Protein AF-0000000078280518 (afdb_homodimer)

Secondary structure (DSSP, 8-state):
-EEEET-SSHHHHHHHHHHHHTT--EEEEES-GGGHHHHHHTT-EEEE--TT-GGGGGGS--SS--EEEE-----GGG----TTT---HHHHIIIIIIHHHHHHHHHHHTT---EEEEEEGGGGGGG--SSS-B-TTSPP---SSSTTHHHHHHHHHHHHHHHHHHHHH----EEEEESPEESSSS-SEEEETTEEEE-HHHHHHHHHHHTPPEEEES-TT-EE--EEHHHHHHHHHHHHH-TT--EEEE-S-SS-EEHHHHHHHHHHHT-SSGGGPPPEEEETTS---PPP--B--HHHHHHH----S--SHHHHHHHHHHHHHTTTTHHHH--/-EEEETTTSHHHHHHHHHHHHTT--EEEEES-GGGHHHHHHTT-EEEE--TT-GGGGGGS--SS--EEEE-----GGG----TTT---HHHHIIIIIIHHHHHHHHHHHTT---EEEEEEGGGGGGG--SSS-B-TTSPP---SSSTTHHHHHHHHHHHHHHHHHHHHH----EEEEESPEESSSS-SEEEETTEEEE-HHHHHHHHHHHTPPEEEES-TT-EE--EEHHHHHHHHHHHHH-TT--EEEE-S-SS-EEHHHHHHHHHHHT-SSGGGPPPEEEETTS---PPP--B--HHHHHHH----S--SHHHHHHHHHHHHHTTTTHHHH--

Foldseek 3Di:
DEEEEPLLFDLNVLLVVLCVVVVHQYEYEDQDCLCVVVQVVVVHHYAYDDLLDLVSLVVPDLPPYLEYEYEDADAQQADQAAVVVDDDLVVRLSCQANSLVSVLVSCLVSVHQEYEYEAEPQQQQVVFAPPDAAEPPRDGDHDCDFSCNSNRVNNVNNLVVQVVCCVVVVGAYEYEYFDAEDADADQQWGDGSNDIDGDLLNVLLVCLLQLEAAEDEADQFAWEFHAYSNLVSVLVVLLSPFPQRHYYFYDTLQDIDGNNNSNVLSQCQNHPDNVSRHHYHYHNVGHDPRHHHGHDRVVSCVGRNRHGPPSDPNSRVNVRVVCVVVCPCVSSRVD/DEEEEPLLFDLNVLLVVLCVVVVHQYEYEDQDCLCVVVQVVVVHHYAYDDLLDLVSLVVPDLPPYLEYEYEDADAQQADQAAVVVDDDLVVRLSCQANSLVSVLVSCLVSVHQEYEYEAEPQQQQVVFAPPDAAEPPRDGDHDCDFSCNSNRVNNVNNLVVQVVCCVVVVGAYEYEYFDAEDADGDQQWGDGSNDIDGDLLNVLLVCLLQLEAAEDEADQFAWEFHAYSNLVSVLVVLLSPFPLRHYYFYDTLQDIDGNNNSNVLSQCQNHPDNVSRHHYHYHNVGHDPRHHHGHDGVVSCVRRNRHGPPSDPNSRVNVRVVCVVVCPCVSSNVD

Solvent-accessible surface area (backbone atoms only — not comparable to full-atom values): 34360 Å² total; per-residue (Å²): 63,36,37,33,35,27,32,69,39,59,67,23,46,46,29,53,51,42,38,51,73,72,70,49,55,54,38,34,22,22,83,54,69,80,46,40,62,61,34,48,76,71,72,30,55,70,42,74,45,52,60,69,41,69,73,42,58,72,77,51,83,66,66,75,51,65,30,34,39,44,66,61,65,65,48,48,49,77,34,72,56,33,66,95,78,45,84,62,60,51,56,26,35,44,38,33,22,38,11,46,44,41,52,49,49,56,25,60,77,44,72,31,48,31,43,38,36,62,40,56,48,55,42,35,49,73,66,52,29,74,86,48,60,45,52,75,76,61,69,79,35,55,62,46,51,66,67,55,20,54,43,44,51,17,35,50,46,26,51,52,50,44,50,21,43,23,64,59,70,68,34,44,29,27,31,38,27,34,47,65,68,43,63,84,54,68,63,45,44,35,24,57,56,33,44,80,40,68,29,70,67,40,49,44,42,54,24,5,47,67,36,35,68,37,74,42,52,15,62,48,73,40,23,45,29,41,23,42,41,69,43,52,18,48,43,51,54,38,36,75,74,26,88,58,38,56,46,68,32,48,50,48,30,60,37,62,44,27,50,47,55,52,51,53,47,36,17,62,73,37,22,78,41,85,93,37,43,28,50,80,41,79,37,59,86,44,78,56,87,72,72,22,27,31,45,40,41,62,66,41,30,73,42,42,65,49,69,58,82,48,39,48,66,61,63,38,49,52,53,38,49,52,40,58,75,66,50,59,62,46,82,74,56,64,121,62,37,38,34,37,26,33,69,39,60,67,25,46,47,28,51,50,43,36,50,74,72,70,48,55,54,38,34,23,22,85,54,71,84,47,38,64,61,35,47,74,71,73,31,55,70,43,76,44,53,61,69,42,69,74,42,59,72,78,52,82,64,64,77,52,65,30,35,38,45,65,61,63,66,48,48,49,78,34,71,56,32,67,95,79,43,86,62,61,51,56,26,34,46,38,32,22,39,12,45,44,42,52,49,49,55,25,61,78,44,73,30,47,31,43,38,37,63,40,56,49,57,42,34,49,74,68,50,28,72,87,49,59,45,50,77,77,60,69,78,36,54,62,47,51,65,66,56,21,53,43,44,51,17,36,50,46,25,53,52,50,44,51,22,44,22,64,61,69,68,34,42,30,28,32,38,28,33,48,64,70,43,64,84,54,72,62,44,45,34,24,56,55,32,43,79,40,66,28,70,69,40,49,44,42,54,25,5,47,67,36,33,68,38,74,42,51,16,62,48,73,41,24,44,30,41,22,42,38,68,44,51,20,48,42,53,54,38,35,75,72,27,91,58,38,56,45,69,33,49,49,47,28,59,37,62,44,28,50,47,54,51,51,51,46,35,17,60,73,36,22,76,41,85,92,37,43,27,49,79,42,80,36,59,85,44,80,58,89,71,73,21,27,33,44,40,42,62,65,42,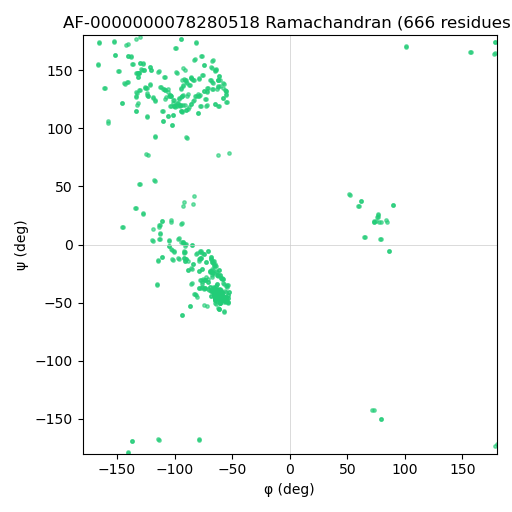31,71,41,41,65,48,69,59,82,46,38,49,65,61,61,38,50,52,53,38,49,52,39,57,75,67,49,59,62,44,83,74,61,62,120

Organism: NCBI:txid1796616

Radius of gyration: 28.35 Å; Cα contacts (8 Å, |Δi|>4): 1364; chains: 2; bounding box: 54×93×60 Å

Nearest PDB structures (foldseek):
  2hun-assembly1_B  TM=7.890E-01  e=4.658E-18  Pyrococcus horikoshii OT3
  1e6u-assembly1_A-2  TM=8.120E-01  e=2.185E-17  Escherichia coli
  1e7r-assembly1_A-2  TM=8.111E-01  e=5.157E-17  Escherichia coli
  1e7s-assembly1_A-2  TM=7.971E-01  e=5.461E-17  Escherichia coli
  6vlo-assembly1_B  TM=7.196E-01  e=6.402E-16  Acanthamoeba polyphaga mimivirus

Structure (mmCIF, N/CA/C/O backbone):
data_AF-0000000078280518-model_v1
#
loop_
_entity.id
_entity.type
_entity.pdbx_description
1 polymer 'Nucleoside-diphosphate sugar epimerase'
#
loop_
_atom_site.group_PDB
_atom_site.id
_atom_site.type_symbol
_atom_site.label_atom_id
_atom_site.label_alt_id
_atom_site.label_comp_id
_atom_site.label_asym_id
_atom_site.label_entity_id
_atom_site.label_seq_id
_atom_site.pdbx_PDB_ins_code
_atom_site.Cartn_x
_atom_site.Cartn_y
_atom_site.Cartn_z
_atom_site.occupancy
_atom_site.B_iso_or_equiv
_atom_site.auth_seq_id
_atom_site.auth_comp_id
_atom_site.auth_asym_id
_atom_site.auth_atom_id
_atom_site.pdbx_PDB_model_num
ATOM 1 N N . MET A 1 1 ? 23.797 -20.453 -2.674 1 97.31 1 MET A N 1
ATOM 2 C CA . MET A 1 1 ? 22.531 -21.047 -2.254 1 97.31 1 MET A CA 1
ATOM 3 C C . MET A 1 1 ? 21.375 -20.094 -2.469 1 97.31 1 MET A C 1
ATOM 5 O O . MET A 1 1 ? 21.547 -18.875 -2.383 1 97.31 1 MET A O 1
ATOM 9 N N . VAL A 1 2 ? 20.281 -20.625 -2.883 1 98.62 2 VAL A N 1
ATOM 10 C CA . VAL A 1 2 ? 19.047 -19.844 -3 1 98.62 2 VAL A CA 1
ATOM 11 C C . VAL A 1 2 ? 18.062 -20.25 -1.901 1 98.62 2 VAL A C 1
ATOM 13 O O . VAL A 1 2 ? 17.891 -21.438 -1.626 1 98.62 2 VAL A O 1
ATOM 16 N N . ILE A 1 3 ? 17.469 -19.25 -1.219 1 98.81 3 ILE A N 1
ATOM 17 C CA . ILE A 1 3 ? 16.453 -19.531 -0.216 1 98.81 3 ILE A CA 1
ATOM 18 C C . ILE A 1 3 ? 15.062 -19.391 -0.837 1 98.81 3 ILE A C 1
ATOM 20 O O . ILE A 1 3 ? 14.758 -18.359 -1.447 1 98.81 3 ILE A O 1
ATOM 24 N N . ILE A 1 4 ? 14.266 -20.375 -0.728 1 98.81 4 ILE A N 1
ATOM 25 C CA . ILE A 1 4 ? 12.898 -20.359 -1.234 1 98.81 4 ILE A CA 1
ATOM 26 C C . ILE A 1 4 ? 11.922 -20.328 -0.067 1 98.81 4 ILE A C 1
ATOM 28 O O . ILE A 1 4 ? 11.75 -21.344 0.633 1 98.81 4 ILE A O 1
ATOM 32 N N . ILE A 1 5 ? 11.352 -19.203 0.116 1 98.5 5 ILE A N 1
ATOM 33 C CA . ILE A 1 5 ? 10.359 -19.016 1.168 1 98.5 5 ILE A CA 1
ATOM 34 C C . ILE A 1 5 ? 8.969 -19.359 0.631 1 98.5 5 ILE A C 1
ATOM 36 O O . ILE A 1 5 ? 8.531 -18.797 -0.377 1 98.5 5 ILE A O 1
ATOM 40 N N . GLY A 1 6 ? 8.25 -20.203 1.353 1 96.81 6 GLY A N 1
ATOM 41 C CA . GLY A 1 6 ? 6.98 -20.688 0.851 1 96.81 6 GLY A CA 1
ATOM 42 C C . GLY A 1 6 ? 7.117 -21.953 0.027 1 96.81 6 GLY A C 1
ATOM 43 O O . GLY A 1 6 ? 6.387 -22.156 -0.943 1 96.81 6 GLY A O 1
ATOM 44 N N . ALA A 1 7 ? 8.039 -22.812 0.365 1 96.44 7 ALA A N 1
ATOM 45 C CA . ALA A 1 7 ? 8.297 -24.047 -0.372 1 96.44 7 ALA A CA 1
ATOM 46 C C . ALA A 1 7 ? 7.254 -25.109 -0.037 1 96.44 7 ALA A C 1
ATOM 48 O O . ALA A 1 7 ? 7.148 -26.125 -0.73 1 96.44 7 ALA A O 1
ATOM 49 N N . SER A 1 8 ? 6.477 -24.875 0.984 1 93.31 8 SER A N 1
ATOM 50 C CA . SER A 1 8 ? 5.422 -25.812 1.376 1 93.31 8 SER A CA 1
ATOM 51 C C . SER A 1 8 ? 4.102 -25.453 0.702 1 93.31 8 SER A C 1
ATOM 53 O O . SER A 1 8 ? 3.039 -25.531 1.327 1 93.31 8 SER A O 1
ATOM 55 N N . SER A 1 9 ? 4.203 -25 -0.508 1 90.88 9 SER A N 1
ATOM 56 C CA . SER A 1 9 ? 3.043 -24.625 -1.313 1 90.88 9 SER A CA 1
ATOM 57 C C . SER A 1 9 ? 3.145 -25.203 -2.723 1 90.88 9 SER A C 1
ATOM 59 O O . SER A 1 9 ? 4.164 -25.797 -3.086 1 90.88 9 SER A O 1
ATOM 61 N N . PHE A 1 10 ? 2.086 -24.953 -3.5 1 92.88 10 PHE A N 1
ATOM 62 C CA . PHE A 1 10 ? 1.93 -25.438 -4.863 1 92.88 10 PHE A CA 1
ATOM 63 C C . PHE A 1 10 ? 3.094 -24.984 -5.738 1 92.88 10 PHE A C 1
ATOM 65 O O . PHE A 1 10 ? 3.895 -25.797 -6.188 1 92.88 10 PHE A O 1
ATOM 72 N N . ILE A 1 11 ? 3.33 -23.688 -5.84 1 96.75 11 ILE A N 1
ATOM 73 C CA . ILE A 1 11 ? 4.387 -23.172 -6.699 1 96.75 11 ILE A CA 1
ATOM 74 C C . ILE A 1 11 ? 5.75 -23.469 -6.086 1 96.75 11 ILE A C 1
ATOM 76 O O . ILE A 1 11 ? 6.715 -23.734 -6.809 1 96.75 11 ILE A O 1
ATOM 80 N N . GLY A 1 12 ? 5.797 -23.562 -4.762 1 96.88 12 GLY A N 1
ATOM 81 C CA . GLY A 1 12 ? 7.039 -23.781 -4.035 1 96.88 12 GLY A CA 1
ATOM 82 C C . GLY A 1 12 ? 7.664 -25.125 -4.332 1 96.88 12 GLY A C 1
ATOM 83 O O . GLY A 1 12 ? 8.859 -25.219 -4.633 1 96.88 12 GLY A O 1
ATOM 84 N N . VAL A 1 13 ? 6.863 -26.172 -4.301 1 96.12 13 VAL A N 1
ATOM 85 C CA . VAL A 1 13 ? 7.387 -27.531 -4.473 1 96.12 13 VAL A CA 1
ATOM 86 C C . VAL A 1 13 ? 7.953 -27.688 -5.883 1 96.12 13 VAL A C 1
ATOM 88 O O . VAL A 1 13 ? 9.023 -28.266 -6.07 1 96.12 13 VAL A O 1
ATOM 91 N N . HIS A 1 14 ? 7.27 -27.125 -6.855 1 97.62 14 HIS A N 1
ATOM 92 C CA . HIS A 1 14 ? 7.742 -27.203 -8.234 1 97.62 14 HIS A CA 1
ATOM 93 C C . HIS A 1 14 ? 9.008 -26.375 -8.43 1 97.62 14 HIS A C 1
ATOM 95 O O . HIS A 1 14 ? 9.891 -26.766 -9.195 1 97.62 14 HIS A O 1
ATOM 101 N N . THR A 1 15 ? 9.062 -25.25 -7.762 1 98.62 15 THR A N 1
ATOM 102 C CA . THR A 1 15 ? 10.227 -24.375 -7.867 1 98.62 15 THR A CA 1
ATOM 103 C C . THR A 1 15 ? 11.461 -25.062 -7.281 1 98.62 15 THR A C 1
ATOM 105 O O . THR A 1 15 ? 12.531 -25.062 -7.898 1 98.62 15 THR A O 1
ATOM 108 N N . VAL A 1 16 ? 11.305 -25.703 -6.141 1 98.44 16 VAL A N 1
ATOM 109 C CA . VAL A 1 16 ? 12.414 -26.406 -5.504 1 98.44 16 VAL A CA 1
ATOM 110 C C . VAL A 1 16 ? 12.906 -27.531 -6.414 1 98.44 16 VAL A C 1
ATOM 112 O O . VAL A 1 16 ? 14.109 -27.688 -6.621 1 98.44 16 VAL A O 1
ATOM 115 N N . ASP A 1 17 ? 11.969 -28.266 -7 1 97.81 17 ASP A N 1
ATOM 116 C CA . ASP A 1 17 ? 12.32 -29.344 -7.91 1 97.81 17 ASP A CA 1
ATOM 117 C C . ASP A 1 17 ? 13.164 -28.828 -9.078 1 97.81 17 ASP A C 1
ATOM 119 O O . ASP A 1 17 ? 14.156 -29.453 -9.461 1 97.81 17 ASP A O 1
ATOM 123 N N . GLU A 1 18 ? 12.719 -27.75 -9.641 1 98.56 18 GLU A N 1
ATOM 124 C CA . GLU A 1 18 ? 13.445 -27.172 -10.773 1 98.56 18 GLU A CA 1
ATOM 125 C C . GLU A 1 18 ? 14.859 -26.766 -10.375 1 98.56 18 GLU A C 1
ATOM 127 O O . GLU A 1 18 ? 15.812 -27.016 -11.117 1 98.56 18 GLU A O 1
ATOM 132 N N . PHE A 1 19 ? 15.023 -26.156 -9.234 1 98.69 19 PHE A N 1
ATOM 133 C CA . PHE A 1 19 ? 16.328 -25.703 -8.789 1 98.69 19 PHE A CA 1
ATOM 134 C C . PHE A 1 19 ? 17.25 -26.891 -8.516 1 98.69 19 PHE A C 1
ATOM 136 O O . PHE A 1 19 ? 18.438 -26.859 -8.859 1 98.69 19 PHE A O 1
ATOM 143 N N . ILE A 1 20 ? 16.734 -27.953 -7.898 1 98.25 20 ILE A N 1
ATOM 144 C CA . ILE A 1 20 ? 17.516 -29.156 -7.66 1 98.25 20 ILE A CA 1
ATOM 145 C C . ILE A 1 20 ? 17.969 -29.766 -8.992 1 98.25 20 ILE A C 1
ATOM 147 O O . ILE A 1 20 ? 19.141 -30.109 -9.156 1 98.25 20 ILE A O 1
ATOM 151 N N . LYS A 1 21 ? 17 -29.844 -9.883 1 98.12 21 LYS A N 1
ATOM 152 C CA . LYS A 1 21 ? 17.281 -30.375 -11.211 1 98.12 21 LYS A CA 1
ATOM 153 C C . LYS A 1 21 ? 18.422 -29.625 -11.883 1 98.12 21 LYS A C 1
ATOM 155 O O . LYS A 1 21 ? 19.203 -30.203 -12.625 1 98.12 21 LYS A O 1
ATOM 160 N N . GLN A 1 22 ? 18.5 -28.344 -11.648 1 98.19 22 GLN A N 1
ATOM 161 C CA . GLN A 1 22 ? 19.5 -27.484 -12.266 1 98.19 22 GLN A CA 1
ATOM 162 C C . GLN A 1 22 ? 20.812 -27.516 -11.477 1 98.19 22 GLN A C 1
ATOM 164 O O . GLN A 1 22 ? 21.75 -26.781 -11.797 1 98.19 22 GLN A O 1
ATOM 169 N N . GLY A 1 23 ? 20.906 -28.25 -10.398 1 97.62 23 GLY A N 1
ATOM 170 C CA . GLY A 1 23 ? 22.125 -28.422 -9.625 1 97.62 23 GLY A CA 1
ATOM 171 C C . GLY A 1 23 ? 22.359 -27.312 -8.625 1 97.62 23 GLY A C 1
ATOM 172 O O . GLY A 1 23 ? 23.5 -27.078 -8.203 1 97.62 23 GLY A O 1
ATOM 173 N N . CYS A 1 24 ? 21.328 -26.578 -8.273 1 97.75 24 CYS A N 1
ATOM 174 C CA . CYS A 1 24 ? 21.469 -25.453 -7.348 1 97.75 24 CYS A CA 1
ATOM 175 C C . CYS A 1 24 ? 21.375 -25.938 -5.898 1 97.75 24 CYS A C 1
ATOM 177 O O . CYS A 1 24 ? 20.609 -26.844 -5.59 1 97.75 24 CYS A O 1
ATOM 179 N N . GLU A 1 25 ? 22.125 -25.344 -5.047 1 97.81 25 GLU A N 1
ATOM 180 C CA . GLU A 1 25 ? 21.922 -25.5 -3.611 1 97.81 25 GLU A CA 1
ATOM 181 C C . GLU A 1 25 ? 20.766 -24.625 -3.129 1 97.81 25 GLU A C 1
ATOM 183 O O . GLU A 1 25 ? 20.719 -23.422 -3.402 1 97.81 25 GLU A O 1
ATOM 188 N N . VAL A 1 26 ? 19.812 -25.266 -2.408 1 98.31 26 VAL A N 1
ATOM 189 C CA . VAL A 1 26 ? 18.641 -24.516 -1.972 1 98.31 26 VAL A CA 1
ATOM 190 C C . VAL A 1 26 ? 18.391 -24.766 -0.488 1 98.31 26 VAL A C 1
ATOM 192 O O . VAL A 1 26 ? 18.703 -25.844 0.024 1 98.31 26 VAL A O 1
ATOM 195 N N . LEU A 1 27 ? 17.938 -23.766 0.212 1 98.5 27 LEU A N 1
ATOM 196 C CA . LEU A 1 27 ? 17.297 -23.859 1.514 1 98.5 27 LEU A CA 1
ATOM 197 C C . LEU A 1 27 ? 15.82 -23.469 1.412 1 98.5 27 LEU A C 1
ATOM 199 O O . LEU A 1 27 ? 15.484 -22.484 0.735 1 98.5 27 LEU A O 1
ATOM 203 N N . VAL A 1 28 ? 14.984 -24.281 2.068 1 98.38 28 VAL A N 1
ATOM 204 C CA . VAL A 1 28 ? 13.555 -24.016 1.91 1 98.38 28 VAL A CA 1
ATOM 205 C C . VAL A 1 28 ? 12.93 -23.719 3.271 1 98.38 28 VAL A C 1
ATOM 207 O O . VAL A 1 28 ? 13.422 -24.188 4.301 1 98.38 28 VAL A O 1
ATOM 210 N N . THR A 1 29 ? 11.859 -22.875 3.199 1 97.25 29 THR A N 1
ATOM 211 C CA . THR A 1 29 ? 11.109 -22.578 4.422 1 97.25 29 THR A CA 1
ATOM 212 C C . THR A 1 29 ? 9.617 -22.844 4.215 1 97.25 29 THR A C 1
ATOM 214 O O . THR A 1 29 ? 9.141 -22.875 3.08 1 97.25 29 THR A O 1
ATOM 217 N N . GLY A 1 30 ? 8.93 -23.094 5.25 1 92.56 30 GLY A N 1
ATOM 218 C CA . GLY A 1 30 ? 7.484 -23.25 5.309 1 92.56 30 GLY A CA 1
ATOM 219 C C . GLY A 1 30 ? 6.934 -23.203 6.719 1 92.56 30 GLY A C 1
ATOM 220 O O . GLY A 1 30 ? 7.691 -23.062 7.684 1 92.56 30 GLY A O 1
ATOM 221 N N . ARG A 1 31 ? 5.625 -23.203 6.805 1 87.56 31 ARG A N 1
ATOM 222 C CA . ARG A 1 31 ? 4.98 -23.172 8.109 1 87.56 31 ARG A CA 1
ATOM 223 C C . ARG A 1 31 ? 4.484 -24.562 8.508 1 87.56 31 ARG A C 1
ATOM 225 O O . ARG A 1 31 ? 4.125 -24.797 9.656 1 87.56 31 ARG A O 1
ATOM 232 N N . ASN A 1 32 ? 4.504 -25.359 7.5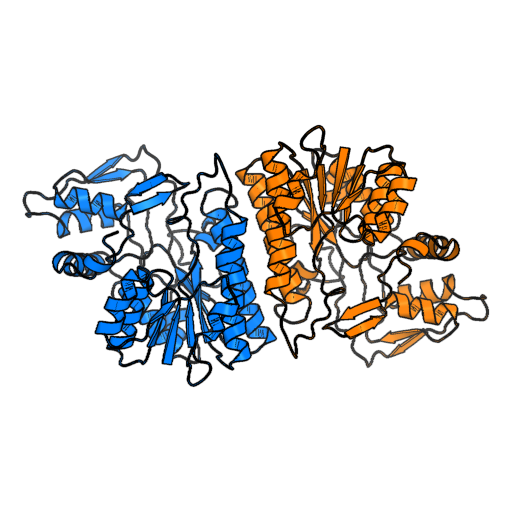12 1 83.06 32 ASN A N 1
ATOM 233 C CA . ASN A 1 32 ? 3.965 -26.703 7.684 1 83.06 32 ASN A CA 1
ATOM 234 C C . ASN A 1 32 ? 5.074 -27.75 7.727 1 83.06 32 ASN A C 1
ATOM 236 O O . ASN A 1 32 ? 5.758 -27.984 6.727 1 83.06 32 ASN A O 1
ATOM 240 N N . ASN A 1 33 ? 5.09 -28.547 8.719 1 89.88 33 ASN A N 1
ATOM 241 C CA . ASN A 1 33 ? 6.16 -29.531 8.898 1 89.88 33 ASN A CA 1
ATOM 242 C C . ASN A 1 33 ? 5.922 -30.781 8.055 1 89.88 33 ASN A C 1
ATOM 244 O O . ASN A 1 33 ? 6.82 -31.609 7.906 1 89.88 33 ASN A O 1
ATOM 248 N N . LYS A 1 34 ? 4.77 -30.812 7.48 1 88.31 34 LYS A N 1
ATOM 249 C CA . LYS A 1 34 ? 4.453 -31.969 6.641 1 88.31 34 LYS A CA 1
ATOM 250 C C . LYS A 1 34 ? 5.441 -32.094 5.484 1 88.31 34 LYS A C 1
ATOM 252 O O . LYS A 1 34 ? 5.707 -33.188 5.004 1 88.31 34 LYS A O 1
ATOM 257 N N . PHE A 1 35 ? 6.012 -30.984 5.102 1 93.31 35 PHE A N 1
ATOM 258 C CA . PHE A 1 35 ? 6.891 -30.969 3.938 1 93.31 35 PHE A CA 1
ATOM 259 C C . PHE A 1 35 ? 8.336 -31.219 4.352 1 93.31 35 PHE A C 1
ATOM 261 O O . PHE A 1 35 ? 9.203 -31.422 3.502 1 93.31 35 PHE A O 1
ATOM 268 N N . ARG A 1 36 ? 8.602 -31.281 5.609 1 94.62 36 ARG A N 1
ATOM 269 C CA . ARG A 1 36 ? 9.969 -31.391 6.102 1 94.62 36 ARG A CA 1
ATOM 270 C C . ARG A 1 36 ? 10.602 -32.688 5.66 1 94.62 36 ARG A C 1
ATOM 272 O O . ARG A 1 36 ? 11.695 -32.719 5.086 1 94.62 36 ARG A O 1
ATOM 279 N N . GLU A 1 37 ? 9.914 -33.781 5.895 1 94.25 37 GLU A N 1
ATOM 280 C CA . GLU A 1 37 ? 10.453 -35.094 5.539 1 94.25 37 GLU A CA 1
ATOM 281 C C . GLU A 1 37 ? 10.695 -35.188 4.039 1 94.25 37 GLU A C 1
ATOM 283 O O . GLU A 1 37 ? 11.703 -35.781 3.605 1 94.25 37 GLU A O 1
ATOM 288 N N . HIS A 1 38 ? 9.781 -34.625 3.299 1 94.69 38 HIS A N 1
ATOM 289 C CA . HIS A 1 38 ? 9.914 -34.625 1.847 1 94.69 38 HIS A CA 1
ATOM 290 C C . HIS A 1 38 ? 11.211 -33.969 1.404 1 94.69 38 HIS A C 1
ATOM 292 O O . HIS A 1 38 ? 11.977 -34.562 0.623 1 94.69 38 HIS A O 1
ATOM 298 N N . TYR A 1 39 ? 11.5 -32.844 1.949 1 96.62 39 TYR A N 1
ATOM 299 C CA . TYR A 1 39 ? 12.664 -32.094 1.522 1 96.62 39 TYR A CA 1
ATOM 300 C C . TYR A 1 39 ? 13.945 -32.688 2.076 1 96.62 39 TYR A C 1
ATOM 302 O O . TYR A 1 39 ? 14.969 -32.719 1.393 1 96.62 39 TYR A O 1
ATOM 310 N N . GLU A 1 40 ? 13.859 -33.25 3.254 1 95.69 40 GLU A N 1
ATOM 311 C CA . GLU A 1 40 ? 15.023 -33.906 3.838 1 95.69 40 GLU A CA 1
ATOM 312 C C . GLU A 1 40 ? 15.438 -35.125 3.023 1 95.69 40 GLU A C 1
ATOM 314 O O . GLU A 1 40 ? 16.625 -35.406 2.859 1 95.69 40 GLU A O 1
ATOM 319 N N . ARG A 1 41 ? 14.484 -35.812 2.549 1 95.38 41 ARG A N 1
ATOM 320 C CA . ARG A 1 41 ? 14.758 -36.969 1.704 1 95.38 41 ARG A CA 1
ATOM 321 C C . ARG A 1 41 ? 15.461 -36.562 0.415 1 95.38 41 ARG A C 1
ATOM 323 O O . ARG A 1 41 ? 16.234 -37.344 -0.149 1 95.38 41 ARG A O 1
ATOM 330 N N . LEU A 1 42 ? 15.227 -35.312 0.023 1 96.12 42 LEU A N 1
ATOM 331 C CA . LEU A 1 42 ? 15.844 -34.812 -1.193 1 96.12 42 LEU A CA 1
ATOM 332 C C . LEU A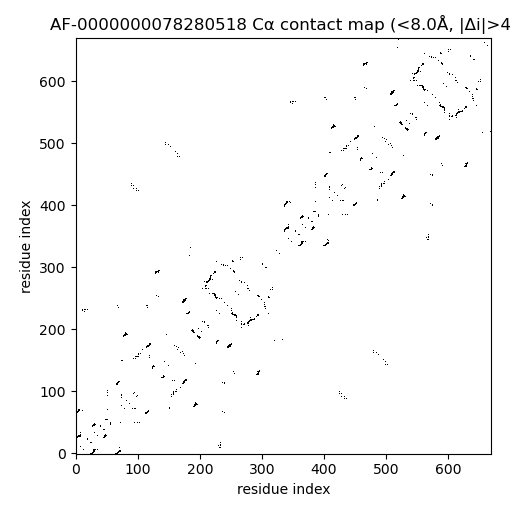 1 42 ? 17.188 -34.156 -0.887 1 96.12 42 LEU A C 1
ATOM 334 O O . LEU A 1 42 ? 17.828 -33.594 -1.779 1 96.12 42 LEU A O 1
ATOM 338 N N . GLY A 1 43 ? 17.562 -34.156 0.395 1 96.44 43 GLY A N 1
ATOM 339 C CA . GLY A 1 43 ? 18.812 -33.562 0.804 1 96.44 43 GLY A CA 1
ATOM 340 C C . GLY A 1 43 ? 18.734 -32.031 0.898 1 96.44 43 GLY A C 1
ATOM 341 O O . GLY A 1 43 ? 19.75 -31.344 0.801 1 96.44 43 GLY A O 1
ATOM 342 N N . VAL A 1 44 ? 17.547 -31.484 0.999 1 97.75 44 VAL A N 1
ATOM 343 C CA . VAL A 1 44 ? 17.328 -30.047 1.064 1 97.75 44 VAL A CA 1
ATOM 344 C C . VAL A 1 44 ? 17.016 -29.641 2.502 1 97.75 44 VAL A C 1
ATOM 346 O O . VAL A 1 44 ? 16.156 -30.219 3.152 1 97.75 44 VAL A O 1
ATOM 349 N N . LYS A 1 45 ? 17.734 -28.656 3.031 1 96.62 45 LYS A N 1
ATOM 350 C CA . LYS A 1 45 ? 17.484 -28.141 4.375 1 96.62 45 LYS A CA 1
ATOM 351 C C . LYS A 1 45 ? 16.141 -27.438 4.449 1 96.62 45 LYS A C 1
ATOM 353 O O . LYS A 1 45 ? 15.797 -26.641 3.574 1 96.62 45 LYS A O 1
ATOM 358 N N . TYR A 1 46 ? 15.391 -27.766 5.492 1 97.12 46 TYR A N 1
ATOM 359 C CA . TYR A 1 46 ? 14.07 -27.188 5.73 1 97.12 46 TYR A CA 1
ATOM 360 C C . TYR A 1 46 ? 14.039 -26.438 7.055 1 97.12 46 TYR A C 1
ATOM 362 O O . TYR A 1 46 ? 14.391 -26.984 8.102 1 97.12 46 TYR A O 1
ATOM 370 N N . GLU A 1 47 ? 13.602 -25.141 7.059 1 96.81 47 GLU A N 1
ATOM 371 C CA . GLU A 1 47 ? 13.461 -24.328 8.258 1 96.81 47 GLU A CA 1
ATOM 372 C C . GLU A 1 47 ? 12.055 -23.766 8.375 1 96.81 47 GLU A C 1
ATOM 374 O O . GLU A 1 47 ? 11.477 -23.297 7.391 1 96.81 47 GLU A O 1
ATOM 379 N N . ASN A 1 48 ? 11.523 -23.875 9.57 1 96.19 48 ASN A N 1
ATOM 380 C CA . ASN A 1 48 ? 10.25 -23.203 9.797 1 96.19 48 ASN A CA 1
ATOM 381 C C . ASN A 1 48 ? 10.414 -21.688 9.852 1 96.19 48 ASN A C 1
ATOM 383 O O . ASN A 1 48 ? 11.336 -21.188 10.508 1 96.19 48 ASN A O 1
ATOM 387 N N . LEU A 1 49 ? 9.516 -21.016 9.164 1 97 49 LEU A N 1
ATOM 388 C CA . LEU A 1 49 ? 9.586 -19.547 9.117 1 97 49 LEU A CA 1
ATOM 389 C C . LEU A 1 49 ? 8.195 -18.938 9.055 1 97 49 LEU A C 1
ATOM 391 O O . LEU A 1 49 ? 7.383 -19.312 8.211 1 97 49 LEU A O 1
ATOM 395 N N . ASP A 1 50 ? 7.91 -18.125 10.023 1 95.94 50 ASP A N 1
ATOM 396 C CA . ASP A 1 50 ? 6.75 -17.234 9.953 1 95.94 50 ASP A CA 1
ATOM 397 C C . ASP A 1 50 ? 7.141 -15.859 9.422 1 95.94 50 ASP A C 1
ATOM 399 O O . ASP A 1 50 ? 7.824 -15.094 10.109 1 95.94 50 ASP A O 1
ATOM 403 N N . LEU A 1 51 ? 6.586 -15.578 8.258 1 95.38 51 LEU A N 1
ATOM 404 C CA . LEU A 1 51 ? 6.957 -14.391 7.5 1 95.38 51 LEU A CA 1
ATOM 405 C C . LEU A 1 51 ? 6.73 -13.125 8.32 1 95.38 51 LEU A C 1
ATOM 407 O O . LEU A 1 51 ? 7.438 -12.125 8.141 1 95.38 51 LEU A O 1
ATOM 411 N N . VAL A 1 52 ? 5.766 -13.102 9.234 1 96.25 52 VAL A N 1
ATOM 412 C CA . VAL A 1 52 ? 5.359 -11.883 9.93 1 96.25 52 VAL A CA 1
ATOM 413 C C . VAL A 1 52 ? 6.145 -11.742 11.227 1 96.25 52 VAL A C 1
ATOM 415 O O . VAL A 1 52 ? 6.035 -10.727 11.922 1 96.25 52 VAL A O 1
ATOM 418 N N . ASN A 1 53 ? 6.938 -12.75 11.602 1 96.62 53 ASN A N 1
ATOM 419 C CA . ASN A 1 53 ? 7.781 -12.711 12.789 1 96.62 53 ASN A CA 1
ATOM 420 C C . ASN A 1 53 ? 9.242 -12.438 12.438 1 96.62 53 ASN A C 1
ATOM 422 O O . ASN A 1 53 ? 10 -13.367 12.148 1 96.62 53 ASN A O 1
ATOM 426 N N . PRO A 1 54 ? 9.648 -11.234 12.648 1 96.69 54 PRO A N 1
ATOM 427 C CA . PRO A 1 54 ? 11.016 -10.891 12.242 1 96.69 54 PRO A CA 1
ATOM 428 C C . PRO A 1 54 ? 12.07 -11.766 12.922 1 96.69 54 PRO A C 1
ATOM 430 O O . PRO A 1 54 ? 13.117 -12.047 12.328 1 96.69 54 PRO A O 1
ATOM 433 N N . GLU A 1 55 ? 11.836 -12.25 14.086 1 97.31 55 GLU A N 1
ATOM 434 C CA . GLU A 1 55 ? 12.812 -13.031 14.836 1 97.31 55 GLU A CA 1
ATOM 435 C C . GLU A 1 55 ? 13.055 -14.383 14.18 1 97.31 55 GLU A C 1
ATOM 437 O O . GLU A 1 55 ? 14.117 -14.992 14.367 1 97.31 55 GLU A O 1
ATOM 442 N N . ASP A 1 56 ? 12.148 -14.867 13.406 1 97.44 56 ASP A N 1
ATOM 443 C CA . ASP A 1 56 ? 12.297 -16.156 12.742 1 97.44 56 ASP A CA 1
ATOM 444 C C . ASP A 1 56 ? 13.422 -16.125 11.711 1 97.44 56 ASP A C 1
ATOM 446 O O . ASP A 1 56 ? 14 -17.172 11.383 1 97.44 56 ASP A O 1
ATOM 450 N N . PHE A 1 57 ? 13.734 -14.992 11.227 1 98.12 57 PHE A N 1
ATOM 451 C CA . PHE A 1 57 ? 14.734 -14.867 10.172 1 98.12 57 PHE A CA 1
ATOM 452 C C . PHE A 1 57 ? 16.141 -15.109 10.719 1 98.12 57 PHE A C 1
ATOM 454 O O . PHE A 1 57 ? 17.078 -15.305 9.953 1 98.12 57 PHE A O 1
ATOM 461 N N . GLU A 1 58 ? 16.266 -15.07 12.031 1 97.25 58 GLU A N 1
ATOM 462 C CA . GLU A 1 58 ? 17.562 -15.367 12.648 1 97.25 58 GLU A CA 1
ATOM 463 C C . GLU A 1 58 ? 17.969 -16.812 12.391 1 97.25 58 GLU A C 1
ATOM 465 O O . GLU A 1 58 ? 19.156 -17.156 12.508 1 97.25 58 GLU A O 1
ATOM 470 N N . LYS A 1 59 ? 17.016 -17.641 12 1 96.56 59 LYS A N 1
ATOM 471 C CA . LYS A 1 59 ? 17.266 -19.062 11.734 1 96.56 59 LYS A CA 1
ATOM 472 C C . LYS A 1 59 ? 17.906 -19.25 10.359 1 96.56 59 LYS A C 1
ATOM 474 O O . LYS A 1 59 ? 18.422 -20.328 10.055 1 96.56 59 LYS A O 1
ATOM 479 N N . LEU A 1 60 ? 17.906 -18.266 9.508 1 98.12 60 LEU A N 1
ATOM 480 C CA . LEU A 1 60 ? 18.344 -18.375 8.125 1 98.12 60 LEU A CA 1
ATOM 481 C C . LEU A 1 60 ? 19.828 -18.047 7.996 1 98.12 60 LEU A C 1
ATOM 483 O O . LEU A 1 60 ? 20.375 -17.281 8.797 1 98.12 60 LEU A O 1
ATOM 487 N N . PRO A 1 61 ? 20.484 -18.641 7.023 1 97.69 61 PRO A N 1
ATOM 488 C CA . PRO A 1 61 ? 21.906 -18.328 6.828 1 97.69 61 PRO A CA 1
ATOM 489 C C . PRO A 1 61 ? 22.141 -16.875 6.418 1 97.69 61 PRO A C 1
ATOM 491 O O . PRO A 1 61 ? 21.328 -16.297 5.699 1 97.69 61 PRO A O 1
ATOM 494 N N . THR A 1 62 ? 23.25 -16.344 6.789 1 97 62 THR A N 1
ATOM 495 C CA . THR A 1 62 ? 23.562 -14.938 6.527 1 97 62 THR A CA 1
ATOM 496 C C . THR A 1 62 ? 24.688 -14.828 5.5 1 97 62 THR A C 1
ATOM 498 O O . THR A 1 62 ? 24.984 -13.734 5.012 1 97 62 THR A O 1
ATOM 501 N N . GLU A 1 63 ? 25.328 -15.93 5.184 1 96.75 63 GLU A N 1
ATOM 502 C CA . GLU A 1 63 ? 26.438 -15.945 4.238 1 96.75 63 GLU A CA 1
ATOM 503 C C . GLU A 1 63 ? 26.141 -16.875 3.061 1 96.75 63 GLU A C 1
ATOM 505 O O . GLU A 1 63 ? 25.359 -17.812 3.184 1 96.75 63 GLU A O 1
ATOM 510 N N . ASN A 1 64 ? 26.75 -16.547 1.938 1 96.81 64 ASN A N 1
ATOM 511 C CA . ASN A 1 64 ? 26.703 -17.375 0.737 1 96.81 64 ASN A CA 1
ATOM 512 C C . ASN A 1 64 ? 25.281 -17.578 0.248 1 96.81 64 ASN A C 1
ATOM 514 O O . ASN A 1 64 ? 24.875 -18.703 -0.095 1 96.81 64 ASN A O 1
ATOM 518 N N . VAL A 1 65 ? 24.422 -16.625 0.406 1 98.19 65 VAL A N 1
ATOM 519 C CA . VAL A 1 65 ? 23.078 -16.625 -0.138 1 98.19 65 VAL A CA 1
ATOM 520 C C . VAL A 1 65 ? 23.016 -15.781 -1.404 1 98.19 65 VAL A C 1
ATOM 522 O O . VAL A 1 65 ? 23.281 -14.57 -1.358 1 98.19 65 VAL A O 1
ATOM 525 N N . GLU A 1 66 ? 22.672 -16.422 -2.502 1 97.38 66 GLU A N 1
ATOM 526 C CA . GLU A 1 66 ? 22.641 -15.766 -3.807 1 97.38 66 GLU A CA 1
ATOM 527 C C . GLU A 1 66 ? 21.406 -14.883 -3.955 1 97.38 66 GLU A C 1
ATOM 529 O O . GLU A 1 66 ? 21.453 -13.836 -4.613 1 97.38 66 GLU A O 1
ATOM 534 N N . GLY A 1 67 ? 20.328 -15.312 -3.424 1 98.31 67 GLY A N 1
ATOM 535 C CA . GLY A 1 67 ? 19.062 -14.625 -3.537 1 98.31 67 GLY A CA 1
ATOM 536 C C . GLY A 1 67 ? 17.922 -15.359 -2.861 1 98.31 67 GLY A C 1
ATOM 537 O O . GLY A 1 67 ? 18.109 -16.453 -2.334 1 98.31 67 GLY A O 1
ATOM 538 N N . ILE A 1 68 ? 16.812 -14.711 -2.848 1 98.81 68 ILE A N 1
ATOM 539 C CA . ILE A 1 68 ? 15.625 -15.266 -2.197 1 98.81 68 ILE A CA 1
ATOM 540 C C . ILE A 1 68 ? 14.453 -15.281 -3.184 1 98.81 68 ILE A C 1
ATOM 542 O O . ILE A 1 68 ? 14.266 -14.336 -3.943 1 98.81 68 ILE A O 1
ATOM 546 N N . ILE A 1 69 ? 13.758 -16.328 -3.23 1 98.88 69 ILE A N 1
ATOM 547 C CA . ILE A 1 69 ? 12.453 -16.422 -3.873 1 98.88 69 ILE A CA 1
ATOM 548 C C . ILE A 1 69 ? 11.352 -16.422 -2.811 1 98.88 69 ILE A C 1
ATOM 550 O O . ILE A 1 69 ? 11.344 -17.297 -1.933 1 98.88 69 ILE A O 1
ATOM 554 N N . LEU A 1 70 ? 10.5 -15.453 -2.855 1 98.88 70 LEU A N 1
ATOM 555 C CA . LEU A 1 70 ? 9.422 -15.336 -1.878 1 98.88 70 LEU A CA 1
ATOM 556 C C . LEU A 1 70 ? 8.078 -15.727 -2.492 1 98.88 70 LEU A C 1
ATOM 558 O O . LEU A 1 70 ? 7.504 -14.961 -3.268 1 98.88 70 LEU A O 1
ATOM 562 N N . LEU A 1 71 ? 7.57 -16.828 -2.062 1 98.19 71 LEU A N 1
ATOM 563 C CA . LEU A 1 71 ? 6.305 -17.344 -2.578 1 98.19 71 LEU A CA 1
ATOM 564 C C . LEU A 1 71 ? 5.234 -17.344 -1.492 1 98.19 71 LEU A C 1
ATOM 566 O O . LEU A 1 71 ? 4.047 -17.516 -1.784 1 98.19 71 LEU A O 1
ATOM 570 N N . SER A 1 72 ? 5.684 -17.172 -0.267 1 96.5 72 SER A N 1
ATOM 571 C CA . SER A 1 72 ? 4.738 -17.109 0.845 1 96.5 72 SER A CA 1
ATOM 572 C C . SER A 1 72 ? 3.889 -15.844 0.787 1 96.5 72 SER A C 1
ATOM 574 O O . SER A 1 72 ? 4.391 -14.773 0.453 1 96.5 72 SER A O 1
ATOM 576 N N . GLY A 1 73 ? 2.682 -15.953 1.113 1 95.62 73 GLY A N 1
ATOM 577 C CA . GLY A 1 73 ? 1.732 -14.852 1.158 1 95.62 73 GLY A CA 1
ATOM 578 C C . GLY A 1 73 ? 0.329 -15.289 1.531 1 95.62 73 GLY A C 1
ATOM 579 O O . GLY A 1 73 ? 0.038 -16.484 1.574 1 95.62 73 GLY A O 1
ATOM 580 N N . LEU A 1 74 ? -0.484 -14.375 1.896 1 96.75 74 LEU A N 1
ATOM 581 C CA . LEU A 1 74 ? -1.908 -14.609 2.105 1 96.75 74 LEU A CA 1
ATOM 582 C C . LEU A 1 74 ? -2.697 -14.344 0.827 1 96.75 74 LEU A C 1
ATOM 584 O O . LEU A 1 74 ? -2.604 -13.266 0.248 1 96.75 74 LEU A O 1
ATOM 588 N N . LEU A 1 75 ? -3.383 -15.367 0.343 1 95.56 75 LEU A N 1
ATOM 589 C CA . LEU A 1 75 ? -4.195 -15.297 -0.867 1 95.56 75 LEU A CA 1
ATOM 590 C C . LEU A 1 75 ? -5.672 -15.484 -0.539 1 95.56 75 LEU A C 1
ATOM 592 O O . LEU A 1 75 ? -6.02 -16.219 0.385 1 95.56 75 LEU A O 1
ATOM 596 N N . PRO A 1 76 ? -6.523 -14.82 -1.362 1 94.31 76 PRO A N 1
ATOM 597 C CA . PRO A 1 76 ? -7.953 -15.047 -1.16 1 94.31 76 PRO A CA 1
ATOM 598 C C . PRO A 1 76 ? -8.344 -16.531 -1.272 1 94.31 76 PRO A C 1
ATOM 600 O O . PRO A 1 76 ? -9.227 -16.984 -0.556 1 94.31 76 PRO A O 1
ATOM 603 N N . ALA A 1 77 ? -7.684 -17.234 -2.1 1 90.5 77 A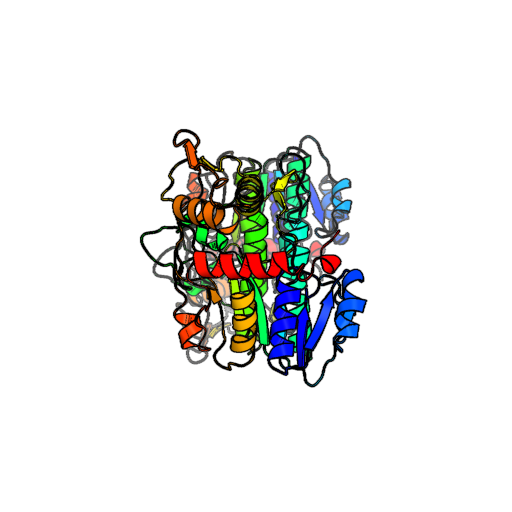LA A N 1
ATOM 604 C CA . ALA A 1 77 ? -7.977 -18.641 -2.348 1 90.5 77 ALA A CA 1
ATOM 605 C C . ALA A 1 77 ? -7.805 -19.469 -1.078 1 90.5 77 ALA A C 1
ATOM 607 O O . ALA A 1 77 ? -8.352 -20.578 -0.967 1 90.5 77 ALA A O 1
ATOM 608 N N . ASN A 1 78 ? -7.035 -18.953 -0.15 1 90 78 ASN A N 1
ATOM 609 C CA . ASN A 1 78 ? -6.762 -19.672 1.091 1 90 78 ASN A CA 1
ATOM 610 C C . ASN A 1 78 ? -7.379 -18.969 2.295 1 90 78 ASN A C 1
ATOM 612 O O . ASN A 1 78 ? -7.105 -19.328 3.439 1 90 78 ASN A O 1
ATOM 616 N N . ALA A 1 79 ? -8.117 -17.906 2.014 1 91.44 79 ALA A N 1
ATOM 617 C CA . ALA A 1 79 ? -8.742 -17.141 3.088 1 91.44 79 ALA A CA 1
ATOM 618 C C . ALA A 1 79 ? -10.164 -17.625 3.352 1 91.44 79 ALA A C 1
ATOM 620 O O . ALA A 1 79 ? -11 -17.641 2.443 1 91.44 79 ALA A O 1
ATOM 621 N N . GLN A 1 80 ? -10.531 -17.938 4.504 1 92.12 80 GLN A N 1
ATOM 622 C CA . GLN A 1 80 ? -11.828 -18.484 4.863 1 92.12 80 GLN A CA 1
ATOM 623 C C . GLN A 1 80 ? -12.797 -17.391 5.297 1 92.12 80 GLN A C 1
ATOM 625 O O . GLN A 1 80 ? -13.883 -17.672 5.805 1 92.12 80 GLN A O 1
ATOM 630 N N . VAL A 1 81 ? -12.539 -16.219 5 1 94.12 81 VAL A N 1
ATOM 631 C CA . VAL A 1 81 ? -13.328 -15.094 5.469 1 94.12 81 VAL A CA 1
ATOM 632 C C . VAL A 1 81 ? -14.414 -14.758 4.449 1 94.12 81 VAL A C 1
ATOM 634 O O . VAL A 1 81 ? -14.133 -14.641 3.252 1 94.12 81 VAL A O 1
ATOM 637 N N . ASN A 1 82 ? -15.641 -14.664 4.918 1 95.38 82 ASN A N 1
ATOM 638 C CA . ASN A 1 82 ? -16.766 -14.148 4.152 1 95.38 82 ASN A CA 1
ATOM 639 C C . ASN A 1 82 ? -16.969 -12.656 4.391 1 95.38 82 ASN A C 1
ATOM 641 O O . ASN A 1 82 ? -17.406 -12.242 5.465 1 95.38 82 ASN A O 1
ATOM 645 N N . LEU A 1 83 ? -16.781 -11.828 3.377 1 94.88 83 LEU A N 1
ATOM 646 C CA . LEU A 1 83 ? -16.734 -10.375 3.508 1 94.88 83 LEU A CA 1
ATOM 647 C C . LEU A 1 83 ? -18.109 -9.828 3.873 1 94.88 83 LEU A C 1
ATOM 649 O O . LEU A 1 83 ? -18.219 -8.688 4.34 1 94.88 83 LEU A O 1
ATOM 653 N N . ASP A 1 84 ? -19.188 -10.555 3.562 1 92.56 84 ASP A N 1
ATOM 654 C CA . ASP A 1 84 ? -20.531 -10.141 3.982 1 92.56 84 ASP A CA 1
ATOM 655 C C . ASP A 1 84 ? -20.656 -10.172 5.504 1 92.56 84 ASP A C 1
ATOM 657 O O . ASP A 1 84 ? -21.562 -9.562 6.066 1 92.56 84 ASP A O 1
ATOM 661 N N . GLU A 1 85 ? -19.703 -10.93 6.105 1 93.25 85 GLU A N 1
ATOM 662 C CA . GLU A 1 85 ? -19.812 -11.148 7.543 1 93.25 85 GLU A CA 1
ATOM 663 C C . GLU A 1 85 ? -18.641 -10.516 8.289 1 93.25 85 GLU A C 1
ATOM 665 O O . GLU A 1 85 ? -18.797 -10.039 9.414 1 93.25 85 GLU A O 1
ATOM 670 N N . ASP A 1 86 ? -17.531 -10.539 7.66 1 93.75 86 ASP A N 1
ATOM 671 C CA . ASP A 1 86 ? -16.328 -10.094 8.352 1 93.75 86 ASP A CA 1
ATOM 672 C C . ASP A 1 86 ? -15.297 -9.555 7.367 1 93.75 86 ASP A C 1
ATOM 674 O O . ASP A 1 86 ? -15.562 -9.484 6.164 1 93.75 86 ASP A O 1
ATOM 678 N N . GLU A 1 87 ? -14.18 -9.023 7.938 1 95.69 87 GLU A N 1
ATOM 679 C CA . GLU A 1 87 ? -13.07 -8.508 7.141 1 95.69 87 GLU A CA 1
ATOM 680 C C . GLU A 1 87 ? -11.742 -9.094 7.605 1 95.69 87 GLU A C 1
ATOM 682 O O . GLU A 1 87 ? -11.578 -9.43 8.781 1 95.69 87 GLU A O 1
ATOM 687 N N . ASN A 1 88 ? -10.805 -9.203 6.676 1 97.06 88 ASN A N 1
ATOM 688 C CA . ASN A 1 88 ? -9.445 -9.617 6.996 1 97.06 88 ASN A CA 1
ATOM 689 C C . ASN A 1 88 ? -8.414 -8.734 6.312 1 97.06 88 ASN A C 1
ATOM 691 O O . ASN A 1 88 ? -7.34 -9.203 5.926 1 97.06 88 ASN A O 1
ATOM 695 N N . ALA A 1 89 ? -8.734 -7.496 6.113 1 98.38 89 ALA A N 1
ATOM 696 C CA . ALA A 1 89 ? -7.891 -6.535 5.41 1 98.38 89 ALA A CA 1
ATOM 697 C C . ALA A 1 89 ? -6.523 -6.414 6.078 1 98.38 89 ALA A C 1
ATOM 699 O O . ALA A 1 89 ? -5.488 -6.457 5.406 1 98.38 89 ALA A O 1
ATOM 700 N N . ALA A 1 90 ? -6.512 -6.285 7.391 1 98.5 90 ALA A N 1
ATOM 701 C CA . ALA A 1 90 ? -5.262 -6.121 8.125 1 98.5 90 ALA A CA 1
ATOM 702 C C . ALA A 1 90 ? -4.34 -7.316 7.914 1 98.5 90 ALA A C 1
ATOM 704 O O . ALA A 1 90 ? -3.119 -7.156 7.805 1 98.5 90 ALA A O 1
ATOM 705 N N . ASP A 1 91 ? -4.906 -8.516 7.855 1 98.19 91 ASP A N 1
ATOM 706 C CA . ASP A 1 91 ? -4.125 -9.734 7.695 1 98.19 91 ASP A CA 1
ATOM 707 C C . ASP A 1 91 ? -3.361 -9.727 6.371 1 98.19 91 ASP A C 1
ATOM 709 O O . ASP A 1 91 ? -2.219 -10.188 6.305 1 98.19 91 ASP A O 1
ATOM 713 N N . TYR A 1 92 ? -3.977 -9.234 5.348 1 98.62 92 TYR A N 1
ATOM 714 C CA . TYR A 1 92 ? -3.316 -9.172 4.047 1 98.62 92 TYR A CA 1
ATOM 715 C C . TYR A 1 92 ? -2.07 -8.289 4.117 1 98.62 92 TYR A C 1
ATOM 717 O O . TYR A 1 92 ? -1.008 -8.672 3.621 1 98.62 92 TYR A O 1
ATOM 725 N N . PHE A 1 93 ? -2.189 -7.148 4.711 1 98.81 93 PHE A N 1
ATOM 726 C CA . PHE A 1 93 ? -1.047 -6.242 4.789 1 98.81 93 PHE A CA 1
ATOM 727 C C . PHE A 1 93 ? 0.014 -6.793 5.734 1 98.81 93 PHE A C 1
ATOM 729 O O . PHE A 1 93 ? 1.212 -6.621 5.5 1 98.81 93 PHE A O 1
ATOM 736 N N . LYS A 1 94 ? -0.39 -7.391 6.836 1 98.56 94 LYS A N 1
ATOM 737 C CA . LYS A 1 94 ? 0.55 -7.988 7.781 1 98.56 94 LYS A CA 1
ATOM 738 C C . LYS A 1 94 ? 1.425 -9.039 7.098 1 98.56 94 LYS A C 1
ATOM 740 O O . LYS A 1 94 ? 2.648 -9.031 7.25 1 98.56 94 LYS A O 1
ATOM 745 N N . VAL A 1 95 ? 0.822 -9.852 6.324 1 98.5 95 VAL A N 1
ATOM 746 C CA . VAL A 1 95 ? 1.54 -10.977 5.73 1 98.5 95 VAL A CA 1
ATOM 747 C C . VAL A 1 95 ? 2.215 -10.531 4.434 1 98.5 95 VAL A C 1
ATOM 749 O O . VAL A 1 95 ? 3.432 -10.672 4.281 1 98.5 95 VAL A O 1
ATOM 752 N N . ASN A 1 96 ? 1.503 -9.945 3.529 1 98.81 96 ASN A N 1
ATOM 753 C CA . ASN A 1 96 ? 1.995 -9.711 2.176 1 98.81 96 ASN A CA 1
ATOM 754 C C . ASN A 1 96 ? 2.928 -8.5 2.123 1 98.81 96 ASN A C 1
ATOM 756 O O . ASN A 1 96 ? 3.896 -8.492 1.362 1 98.81 96 ASN A O 1
ATOM 760 N N . THR A 1 97 ? 2.615 -7.461 2.898 1 98.88 97 THR A N 1
ATOM 761 C CA . THR A 1 97 ? 3.422 -6.246 2.842 1 98.88 97 THR A CA 1
ATOM 762 C C . THR A 1 97 ? 4.512 -6.27 3.91 1 98.88 97 THR A C 1
ATOM 764 O O . THR A 1 97 ? 5.699 -6.281 3.59 1 98.88 97 THR A O 1
ATOM 767 N N . ILE A 1 98 ? 4.105 -6.348 5.156 1 98.88 98 ILE A N 1
ATOM 768 C CA . ILE A 1 98 ? 5.078 -6.316 6.246 1 98.88 98 ILE A CA 1
ATOM 769 C C . ILE A 1 98 ? 5.949 -7.57 6.191 1 98.88 98 ILE A C 1
ATOM 771 O O . ILE A 1 98 ? 7.152 -7.508 6.449 1 98.88 98 ILE A O 1
ATOM 775 N N . GLY A 1 99 ? 5.324 -8.703 5.875 1 98.81 99 GLY A N 1
ATOM 776 C CA . GLY A 1 99 ? 6.117 -9.906 5.668 1 98.81 99 GLY A CA 1
ATOM 777 C C . GLY A 1 99 ? 7.203 -9.734 4.625 1 98.81 99 GLY A C 1
ATOM 778 O O . GLY A 1 99 ? 8.344 -10.156 4.828 1 98.81 99 GLY A O 1
ATOM 779 N N . THR A 1 100 ? 6.855 -9.133 3.49 1 98.88 100 THR A N 1
ATOM 780 C CA . THR A 1 100 ? 7.832 -8.859 2.443 1 98.88 100 THR A CA 1
ATOM 781 C C . THR A 1 100 ? 8.93 -7.93 2.959 1 98.88 100 THR A C 1
ATOM 783 O O . THR A 1 100 ? 10.109 -8.133 2.668 1 98.88 100 THR A O 1
ATOM 786 N N . ILE A 1 101 ? 8.555 -6.93 3.723 1 98.88 101 ILE A N 1
ATOM 787 C CA . ILE A 1 101 ? 9.531 -6.004 4.293 1 98.88 101 ILE A CA 1
ATOM 788 C C . ILE A 1 101 ? 10.508 -6.766 5.188 1 98.88 101 ILE A C 1
ATOM 790 O O . ILE A 1 101 ? 11.711 -6.496 5.172 1 98.88 101 ILE A O 1
ATOM 794 N N . ASN A 1 102 ? 9.969 -7.68 5.977 1 98.81 102 ASN A N 1
ATOM 795 C CA . ASN A 1 102 ? 10.836 -8.477 6.836 1 98.81 102 ASN A CA 1
ATOM 796 C C . ASN A 1 102 ? 11.875 -9.25 6.027 1 98.81 102 ASN A C 1
ATOM 798 O O . ASN A 1 102 ? 13.039 -9.344 6.426 1 98.81 102 ASN A O 1
ATOM 802 N N . VAL A 1 103 ? 11.477 -9.805 4.898 1 98.88 103 VAL A N 1
ATOM 803 C CA . VAL A 1 103 ? 12.414 -10.508 4.02 1 98.88 103 VAL A CA 1
ATOM 804 C C . VAL A 1 103 ? 13.438 -9.516 3.469 1 98.88 103 VAL A C 1
ATOM 806 O O . VAL A 1 103 ? 14.633 -9.812 3.439 1 98.88 103 VAL A O 1
ATOM 809 N N . LEU A 1 104 ? 12.969 -8.391 3.029 1 98.81 104 LEU A N 1
ATOM 810 C CA . LEU A 1 104 ? 13.844 -7.367 2.473 1 98.81 104 LEU A CA 1
ATOM 811 C C . LEU A 1 104 ? 14.883 -6.93 3.494 1 98.81 104 LEU A C 1
ATOM 813 O O . LEU A 1 104 ? 16.047 -6.734 3.15 1 98.81 104 LEU A O 1
ATOM 817 N N . GLU A 1 105 ? 14.461 -6.73 4.719 1 98.5 105 GLU A N 1
ATOM 818 C CA . GLU A 1 105 ? 15.391 -6.336 5.77 1 98.5 105 GLU A CA 1
ATOM 819 C C . GLU A 1 105 ? 16.422 -7.426 6.035 1 98.5 105 GLU A C 1
ATOM 821 O O . GLU A 1 105 ? 17.609 -7.137 6.254 1 98.5 105 GLU A O 1
ATOM 826 N N . TYR A 1 106 ? 15.969 -8.703 6.082 1 98.5 106 TYR A N 1
ATOM 827 C CA . TYR A 1 106 ? 16.906 -9.812 6.176 1 98.5 106 TYR A CA 1
ATOM 828 C C . TYR A 1 106 ? 17.938 -9.742 5.066 1 98.5 106 TYR A C 1
ATOM 830 O O . TYR A 1 106 ? 19.141 -9.891 5.316 1 98.5 106 TYR A O 1
ATOM 838 N N . CYS A 1 107 ? 17.484 -9.492 3.852 1 98.56 107 CYS A N 1
ATOM 839 C CA . CYS A 1 107 ? 18.375 -9.367 2.713 1 98.56 107 CYS A CA 1
ATOM 840 C C . CYS A 1 107 ? 19.344 -8.203 2.9 1 98.56 107 CYS A C 1
ATOM 842 O O . CYS A 1 107 ? 20.562 -8.391 2.838 1 98.56 107 CYS A O 1
ATOM 844 N N . ARG A 1 108 ? 18.781 -7.016 3.141 1 97.88 108 ARG A N 1
ATOM 845 C CA . ARG A 1 108 ? 19.578 -5.797 3.252 1 97.88 108 ARG A CA 1
ATOM 846 C C . ARG A 1 108 ? 20.672 -5.949 4.305 1 97.88 108 ARG A C 1
ATOM 848 O O . ARG A 1 108 ? 21.828 -5.625 4.051 1 97.88 108 ARG A O 1
ATOM 855 N N . ARG A 1 109 ? 20.328 -6.484 5.438 1 97.38 109 ARG A N 1
ATOM 856 C CA . ARG A 1 109 ? 21.25 -6.586 6.57 1 97.38 109 ARG A CA 1
ATOM 857 C C . ARG A 1 109 ? 22.359 -7.594 6.293 1 97.38 109 ARG A C 1
ATOM 859 O O . ARG A 1 109 ? 23.438 -7.531 6.898 1 97.38 109 ARG A O 1
ATOM 866 N N . ASN A 1 110 ? 22.109 -8.516 5.395 1 97.88 110 ASN A N 1
ATOM 867 C CA . ASN A 1 110 ? 23.078 -9.586 5.168 1 97.88 110 ASN A CA 1
ATOM 868 C C . ASN A 1 110 ? 23.719 -9.477 3.785 1 97.88 110 ASN A C 1
ATOM 870 O O . ASN A 1 110 ? 24.312 -10.438 3.299 1 97.88 110 ASN A O 1
ATOM 874 N N . GLY A 1 111 ? 23.484 -8.422 3.105 1 97.19 111 GLY A N 1
ATOM 875 C CA . GLY A 1 111 ? 24.141 -8.156 1.835 1 97.19 111 GLY A CA 1
ATOM 876 C C . GLY A 1 111 ? 23.609 -9 0.699 1 97.19 111 GLY A C 1
ATOM 877 O O . GLY A 1 111 ? 24.328 -9.297 -0.259 1 97.19 111 GLY A O 1
ATOM 878 N N . ILE A 1 112 ? 22.391 -9.555 0.849 1 98.06 112 ILE A N 1
ATOM 879 C CA . ILE A 1 112 ? 21.719 -10.273 -0.222 1 98.06 112 ILE A CA 1
ATOM 880 C C . ILE A 1 112 ? 20.984 -9.281 -1.13 1 98.06 112 ILE A C 1
ATOM 882 O O . ILE A 1 112 ? 20.094 -8.57 -0.686 1 98.06 112 ILE A O 1
ATOM 886 N N . ASN A 1 113 ? 21.25 -9.273 -2.387 1 97 113 ASN A N 1
ATOM 887 C CA . ASN A 1 113 ? 20.859 -8.164 -3.242 1 97 113 ASN A CA 1
ATOM 888 C C . ASN A 1 113 ? 19.594 -8.484 -4.043 1 97 113 ASN A C 1
ATOM 890 O O . ASN A 1 113 ? 19.016 -7.602 -4.672 1 97 113 ASN A O 1
ATOM 894 N N . ARG A 1 114 ? 19.125 -9.773 -3.93 1 97.5 114 ARG A N 1
ATOM 895 C CA . ARG A 1 114 ? 18.078 -10.18 -4.859 1 97.5 114 ARG A CA 1
ATOM 896 C C . ARG A 1 114 ? 16.953 -10.898 -4.129 1 97.5 114 ARG A C 1
ATOM 898 O O . ARG A 1 114 ? 17.156 -11.953 -3.531 1 97.5 114 ARG A O 1
ATOM 905 N N . LEU A 1 115 ? 15.82 -10.273 -4.16 1 98.81 115 LEU A N 1
ATOM 906 C CA . LEU A 1 115 ? 14.555 -10.898 -3.797 1 98.81 115 LEU A CA 1
ATOM 907 C C . LEU A 1 115 ? 13.602 -10.93 -4.988 1 98.81 115 LEU A C 1
ATOM 909 O O . LEU A 1 115 ? 13.383 -9.906 -5.641 1 98.81 115 LEU A O 1
ATOM 913 N N . ILE A 1 116 ? 13.133 -12.102 -5.371 1 98.94 116 ILE A N 1
ATOM 914 C CA . ILE A 1 116 ? 12.094 -12.211 -6.387 1 98.94 116 ILE A CA 1
ATOM 915 C C . ILE A 1 116 ? 10.789 -12.68 -5.742 1 98.94 116 ILE A C 1
ATOM 917 O O . ILE A 1 116 ? 10.734 -13.758 -5.152 1 98.94 116 ILE A O 1
ATOM 921 N N . SER A 1 117 ? 9.805 -11.828 -5.773 1 98.81 117 SER A N 1
ATOM 922 C CA . SER A 1 117 ? 8.492 -12.125 -5.211 1 98.81 117 SER A CA 1
ATOM 923 C C . SER A 1 117 ? 7.43 -12.195 -6.301 1 98.81 117 SER A C 1
ATOM 925 O O . SER A 1 117 ? 7.746 -12.43 -7.473 1 98.81 117 SER A O 1
ATOM 927 N N . THR A 1 118 ? 6.168 -12.21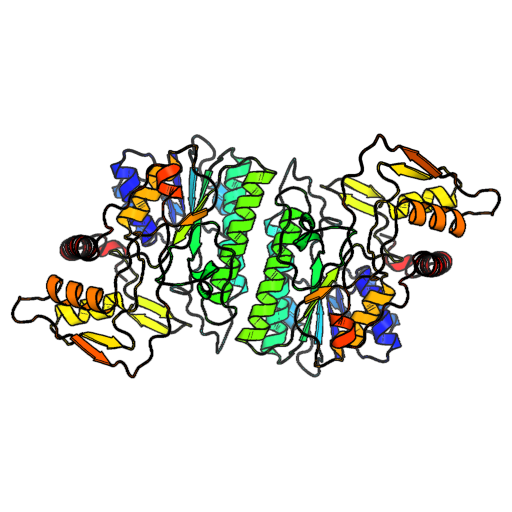1 -5.871 1 98.62 118 THR A N 1
ATOM 928 C CA . THR A 1 118 ? 5.078 -12.383 -6.824 1 98.62 118 THR A CA 1
ATOM 929 C C . THR A 1 118 ? 4.008 -11.32 -6.629 1 98.62 118 THR A C 1
ATOM 931 O O . THR A 1 118 ? 3.916 -10.711 -5.559 1 98.62 118 THR A O 1
ATOM 934 N N . SER A 1 119 ? 3.279 -11.047 -7.586 1 98.06 119 SER A N 1
ATOM 935 C CA . SER A 1 119 ? 2.096 -10.195 -7.539 1 98.06 119 SER A CA 1
ATOM 936 C C . SER A 1 119 ? 0.976 -10.75 -8.414 1 98.06 119 SER A C 1
ATOM 938 O O . SER A 1 119 ? 1.085 -11.859 -8.938 1 98.06 119 SER A O 1
ATOM 940 N N . SER A 1 120 ? -0.111 -10.078 -8.469 1 97 120 SER A N 1
ATOM 941 C CA . SER A 1 120 ? -1.307 -10.555 -9.164 1 97 120 SER A CA 1
ATOM 942 C C . SER A 1 120 ? -1.553 -9.773 -10.445 1 97 120 SER A C 1
ATOM 944 O O . SER A 1 120 ? -1.388 -8.547 -10.477 1 97 120 SER A O 1
ATOM 946 N N . TYR A 1 121 ? -2.035 -10.484 -11.422 1 97.69 121 TYR A N 1
ATOM 947 C CA . TYR A 1 121 ? -2.449 -9.844 -12.664 1 97.69 121 TYR A CA 1
ATOM 948 C C . TYR A 1 121 ? -3.674 -8.961 -12.438 1 97.69 121 TYR A C 1
ATOM 950 O O . TYR A 1 121 ? -4.016 -8.133 -13.289 1 97.69 121 TYR A O 1
ATOM 958 N N . ALA A 1 122 ? -4.324 -9.141 -11.328 1 97.62 122 ALA A N 1
ATOM 959 C CA . ALA A 1 122 ? -5.543 -8.383 -11.039 1 97.62 122 ALA A CA 1
ATOM 960 C C . ALA A 1 122 ? -5.23 -6.906 -10.805 1 97.62 122 ALA A C 1
ATOM 962 O O . ALA A 1 122 ? -6.137 -6.07 -10.789 1 97.62 122 ALA A O 1
ATOM 963 N N . ASP A 1 123 ? -3.922 -6.578 -10.672 1 98 123 ASP A N 1
ATOM 964 C CA . ASP A 1 123 ? -3.539 -5.191 -10.422 1 98 123 ASP A CA 1
ATOM 965 C C . ASP A 1 123 ? -3.824 -4.316 -11.641 1 98 123 ASP A C 1
ATOM 967 O O . ASP A 1 123 ? -3.816 -3.088 -11.547 1 98 123 ASP A O 1
ATOM 971 N N . VAL A 1 124 ? -4.117 -4.945 -12.844 1 98.31 124 VAL A N 1
ATOM 972 C CA . VAL A 1 124 ? -4.445 -4.203 -14.062 1 98.31 124 VAL A CA 1
ATOM 973 C C . VAL A 1 124 ? -5.758 -4.719 -14.641 1 98.31 124 VAL A C 1
ATOM 975 O O . VAL A 1 124 ? -5.957 -4.684 -15.859 1 98.31 124 VAL A O 1
ATOM 978 N N . CYS A 1 125 ? -6.598 -5.254 -13.82 1 97.75 125 CYS A N 1
ATOM 979 C CA . CYS A 1 125 ? -7.777 -5.977 -14.281 1 97.75 125 CYS A CA 1
ATOM 980 C C . CYS A 1 125 ? -8.68 -5.074 -15.109 1 97.75 125 CYS A C 1
ATOM 982 O O . CYS A 1 125 ? -9.359 -5.539 -16.031 1 97.75 125 CYS A O 1
ATOM 984 N N . ASN A 1 126 ? -8.672 -3.777 -14.836 1 97.25 126 ASN A N 1
ATOM 985 C CA . ASN A 1 126 ? -9.547 -2.875 -15.578 1 97.25 126 ASN A CA 1
ATOM 986 C C . ASN A 1 126 ? -9.031 -2.631 -17 1 97.25 126 ASN A C 1
ATOM 988 O O . ASN A 1 126 ? -9.75 -2.082 -17.828 1 97.25 126 ASN A O 1
ATOM 992 N N . SER A 1 127 ? -7.859 -3.094 -17.312 1 97.81 127 SER A N 1
ATOM 993 C CA . SER A 1 127 ? -7.277 -2.918 -18.625 1 97.81 127 SER A CA 1
ATOM 994 C C . SER A 1 127 ? -7.332 -4.211 -19.438 1 97.81 127 SER A C 1
ATOM 996 O O . SER A 1 127 ? -6.906 -4.25 -20.594 1 97.81 127 SER A O 1
ATOM 998 N N . TRP A 1 128 ? -7.832 -5.227 -18.875 1 98 128 TRP A N 1
ATOM 999 C CA . TRP A 1 128 ? -7.824 -6.539 -19.516 1 98 128 TRP A CA 1
ATOM 1000 C C . TRP A 1 128 ? -8.531 -6.488 -20.875 1 98 128 TRP A C 1
ATOM 1002 O O . TRP A 1 128 ? -9.578 -5.848 -21.016 1 98 128 TRP A O 1
ATOM 1012 N N . THR A 1 129 ? -7.93 -7.176 -21.828 1 96.75 129 THR A N 1
ATOM 1013 C CA . THR A 1 129 ? -8.484 -7.266 -23.172 1 96.75 129 THR A CA 1
ATOM 1014 C C . THR A 1 129 ? -7.797 -8.375 -23.969 1 96.75 129 THR A C 1
ATOM 1016 O O . THR A 1 129 ? -6.684 -8.781 -23.641 1 96.75 129 THR A O 1
ATOM 1019 N N . ALA A 1 130 ? -8.5 -8.867 -24.922 1 94.12 130 ALA A N 1
ATOM 1020 C CA . ALA A 1 130 ? -7.918 -9.844 -25.828 1 94.12 130 ALA A CA 1
ATOM 1021 C C . ALA A 1 130 ? -7.152 -9.156 -26.953 1 94.12 130 ALA A C 1
ATOM 1023 O O . ALA A 1 130 ? -6.367 -9.789 -27.672 1 94.12 130 ALA A O 1
ATOM 1024 N N . GLU A 1 131 ? -7.398 -7.93 -27.141 1 94.25 131 GLU A N 1
ATOM 1025 C CA . GLU A 1 131 ? -6.984 -7.199 -28.328 1 94.25 131 GLU A CA 1
ATOM 1026 C C . GLU A 1 131 ? -5.504 -6.844 -28.266 1 94.25 131 GLU A C 1
ATOM 1028 O O . GLU A 1 131 ? -4.852 -6.695 -29.312 1 94.25 131 GLU A O 1
ATOM 1033 N N . LYS A 1 132 ? -5.047 -6.664 -27.156 1 96.12 132 LYS A N 1
ATOM 1034 C CA . LYS A 1 132 ? -3.656 -6.25 -27 1 96.12 132 LYS A CA 1
ATOM 1035 C C . LYS A 1 132 ? -3.006 -6.941 -25.812 1 96.12 132 LYS A C 1
ATOM 1037 O O . LYS A 1 132 ? -3.643 -7.121 -24.766 1 96.12 132 LYS A O 1
ATOM 1042 N N . ALA A 1 133 ? -1.763 -7.336 -26.016 1 98.25 133 ALA A N 1
ATOM 1043 C CA . ALA A 1 133 ? -0.994 -7.895 -24.906 1 98.25 133 ALA A CA 1
ATOM 1044 C C . ALA A 1 133 ? -0.503 -6.793 -23.969 1 98.25 133 ALA A C 1
ATOM 1046 O O . ALA A 1 133 ? 0.232 -5.898 -24.391 1 98.25 133 ALA A O 1
ATOM 1047 N N . LEU A 1 134 ? -0.911 -6.84 -22.719 1 98.56 134 LEU A N 1
ATOM 1048 C CA . LEU A 1 134 ? -0.505 -5.832 -21.734 1 98.56 134 LEU A CA 1
ATOM 1049 C C . LEU A 1 134 ? 0.963 -5.996 -21.359 1 98.56 134 LEU A C 1
ATOM 1051 O O . LEU A 1 134 ? 1.431 -7.117 -21.156 1 98.56 134 LEU A O 1
ATOM 1055 N N . THR A 1 135 ? 1.713 -4.922 -21.375 1 98.56 135 THR A N 1
ATOM 1056 C CA . THR A 1 135 ? 3.109 -4.938 -20.953 1 98.56 135 THR A CA 1
ATOM 1057 C C . THR A 1 135 ? 3.236 -4.547 -19.484 1 98.56 135 THR A C 1
ATOM 1059 O O . THR A 1 135 ? 2.238 -4.238 -18.828 1 98.56 135 THR A O 1
ATOM 1062 N N . GLU A 1 136 ? 4.48 -4.59 -18.969 1 98.56 136 GLU A N 1
ATOM 1063 C CA . GLU A 1 136 ? 4.742 -4.25 -17.562 1 98.56 136 GLU A CA 1
ATOM 1064 C C . GLU A 1 136 ? 4.574 -2.756 -17.328 1 98.56 136 GLU A C 1
ATOM 1066 O O . GLU A 1 136 ? 4.531 -2.311 -16.172 1 98.56 136 GLU A O 1
ATOM 1071 N N . GLU A 1 137 ? 4.355 -2.004 -18.359 1 97.81 137 GLU A N 1
ATOM 1072 C CA . GLU A 1 137 ? 4.219 -0.554 -18.25 1 97.81 137 GLU A CA 1
ATOM 1073 C C . GLU A 1 137 ? 2.762 -0.148 -18.062 1 97.81 137 GLU A C 1
ATOM 1075 O O . GLU A 1 137 ? 2.467 1.015 -17.781 1 97.81 137 GLU A O 1
ATOM 1080 N N . GLU A 1 138 ? 1.87 -1.118 -18.266 1 98.06 138 GLU A N 1
ATOM 1081 C CA . GLU A 1 138 ? 0.462 -0.794 -18.047 1 98.06 138 GLU A CA 1
ATOM 1082 C C . GLU A 1 138 ? 0.226 -0.232 -16.656 1 98.06 138 GLU A C 1
ATOM 1084 O O . GLU A 1 138 ? 0.615 -0.846 -15.656 1 98.06 138 GLU A O 1
ATOM 1089 N N . PRO A 1 139 ? -0.371 1.033 -16.609 1 97 139 PRO A N 1
ATOM 1090 C CA . PRO A 1 139 ? -0.625 1.591 -15.273 1 97 139 PRO A CA 1
ATOM 1091 C C . PRO A 1 139 ? -1.584 0.737 -14.445 1 97 139 PRO A C 1
ATOM 1093 O O . PRO A 1 139 ? -2.539 0.175 -14.992 1 97 139 PRO A O 1
ATOM 1096 N N . ARG A 1 140 ? -1.368 0.677 -13.141 1 97.69 140 ARG A N 1
ATOM 1097 C CA . ARG A 1 140 ? -2.279 -0.01 -12.234 1 97.69 140 ARG A CA 1
ATOM 1098 C C . ARG A 1 140 ? -3.701 0.527 -12.375 1 97.69 140 ARG A C 1
ATOM 1100 O O . ARG A 1 140 ? -3.912 1.741 -12.406 1 97.69 140 ARG A O 1
ATOM 1107 N N . SER A 1 141 ? -4.645 -0.286 -12.484 1 97.94 141 SER A N 1
ATOM 1108 C CA . SER A 1 141 ? -6.086 -0.049 -12.539 1 97.94 141 SER A CA 1
ATOM 1109 C C . SER A 1 141 ? -6.867 -1.296 -12.141 1 97.94 141 SER A C 1
ATOM 1111 O O . SER A 1 141 ? -6.906 -2.275 -12.883 1 97.94 141 SER A O 1
ATOM 1113 N N . PHE A 1 142 ? -7.414 -1.286 -10.938 1 97.94 142 PHE A N 1
ATOM 1114 C CA . PHE A 1 142 ? -7.949 -2.506 -10.344 1 97.94 142 PHE A CA 1
ATOM 1115 C C . PHE A 1 142 ? -9.242 -2.217 -9.586 1 97.94 142 PHE A C 1
ATOM 1117 O O . PHE A 1 142 ? -9.633 -1.059 -9.438 1 97.94 142 PHE A O 1
ATOM 1124 N N . SER A 1 143 ? -9.891 -3.236 -9.141 1 97.38 143 SER A N 1
ATOM 1125 C CA . SER A 1 143 ? -11.188 -3.141 -8.469 1 97.38 143 SER A CA 1
ATOM 1126 C C . SER A 1 143 ? -11.016 -2.869 -6.98 1 97.38 143 SER A C 1
ATOM 1128 O O . SER A 1 143 ? -10.094 -3.389 -6.348 1 97.38 143 SER A O 1
ATOM 1130 N N . PHE A 1 144 ? -11.898 -2.068 -6.43 1 98.25 144 PHE A N 1
ATOM 1131 C CA . PHE A 1 144 ? -11.961 -1.834 -4.992 1 98.25 144 PHE A CA 1
ATOM 1132 C C . PHE A 1 144 ? -13.117 -2.602 -4.367 1 98.25 144 PHE A C 1
ATOM 1134 O O . PHE A 1 144 ? -13.602 -2.238 -3.293 1 98.25 144 PHE A O 1
ATOM 1141 N N . LYS A 1 145 ? -13.602 -3.619 -5.055 1 96.94 145 LYS A N 1
ATOM 1142 C CA . LYS A 1 145 ? -14.672 -4.488 -4.574 1 96.94 145 LYS A CA 1
ATOM 1143 C C . LYS A 1 145 ? -14.32 -5.957 -4.781 1 96.94 145 LYS A C 1
ATOM 1145 O O . LYS A 1 145 ? -13.625 -6.305 -5.742 1 96.94 145 LYS A O 1
ATOM 1150 N N . GLY A 1 146 ? -14.859 -6.738 -3.797 1 96.06 146 GLY A N 1
ATOM 1151 C CA . GLY A 1 146 ? -14.672 -8.172 -3.924 1 96.06 146 GLY A CA 1
ATOM 1152 C C . GLY A 1 146 ? -13.562 -8.711 -3.037 1 96.06 146 GLY A C 1
ATOM 1153 O O . GLY A 1 146 ? -12.781 -7.941 -2.482 1 96.06 146 GLY A O 1
ATOM 1154 N N . ASP A 1 147 ? -13.453 -10.039 -2.949 1 95 147 ASP A N 1
ATOM 1155 C CA . ASP A 1 147 ? -12.57 -10.672 -1.974 1 95 147 ASP A CA 1
ATOM 1156 C C . ASP A 1 147 ? -11.117 -10.617 -2.439 1 95 147 ASP A C 1
ATOM 1158 O O . ASP A 1 147 ? -10.195 -10.898 -1.663 1 95 147 ASP A O 1
ATOM 1162 N N . HIS A 1 148 ? -10.828 -10.133 -3.693 1 96.31 148 HIS A N 1
ATOM 1163 C CA . HIS A 1 148 ? -9.461 -10.008 -4.188 1 96.31 148 HIS A CA 1
ATOM 1164 C C . HIS A 1 148 ? -8.938 -8.586 -4 1 96.31 148 HIS A C 1
ATOM 1166 O O . HIS A 1 148 ? -7.742 -8.336 -4.152 1 96.31 148 HIS A O 1
ATOM 1172 N N . ALA A 1 149 ? -9.828 -7.691 -3.67 1 98 149 ALA A N 1
ATOM 1173 C CA . ALA A 1 149 ? -9.484 -6.273 -3.717 1 98 149 ALA A CA 1
ATOM 1174 C C . ALA A 1 149 ? -8.336 -5.953 -2.762 1 98 149 ALA A C 1
ATOM 1176 O O . ALA A 1 149 ? -7.297 -5.441 -3.18 1 98 149 ALA A O 1
ATOM 1177 N N . VAL A 1 150 ? -8.461 -6.285 -1.459 1 98.62 150 VAL A N 1
ATOM 1178 C CA . VAL A 1 150 ? -7.449 -5.914 -0.474 1 98.62 150 VAL A CA 1
ATOM 1179 C C . VAL A 1 150 ? -6.188 -6.746 -0.692 1 98.62 150 VAL A C 1
ATOM 1181 O O . VAL A 1 150 ? -5.074 -6.27 -0.467 1 98.62 150 VAL A O 1
ATOM 1184 N N . TYR A 1 151 ? -6.395 -7.973 -1.151 1 98.44 151 TYR A N 1
ATOM 1185 C CA . TYR A 1 151 ? -5.238 -8.766 -1.552 1 98.44 151 TYR A CA 1
ATOM 1186 C C . TYR A 1 151 ? -4.379 -8.016 -2.559 1 98.44 151 TYR A C 1
ATOM 1188 O O . TYR A 1 151 ? -3.168 -7.871 -2.369 1 98.44 151 TYR A O 1
ATOM 1196 N N . VAL A 1 152 ? -5.008 -7.484 -3.613 1 98.75 152 VAL A N 1
ATOM 1197 C CA . VAL A 1 152 ? -4.309 -6.754 -4.664 1 98.75 152 VAL A CA 1
ATOM 1198 C C . VAL A 1 152 ? -3.646 -5.512 -4.078 1 98.75 152 VAL A C 1
ATOM 1200 O O . VAL A 1 152 ? -2.49 -5.211 -4.387 1 98.75 152 VAL A O 1
ATOM 1203 N N . LEU A 1 153 ? -4.379 -4.797 -3.229 1 98.88 153 LEU A N 1
ATOM 1204 C CA . LEU A 1 153 ? -3.83 -3.607 -2.59 1 98.88 153 LEU A CA 1
ATOM 1205 C C . LEU A 1 153 ? -2.568 -3.945 -1.805 1 98.88 153 LEU A C 1
ATOM 1207 O O . LEU A 1 153 ? -1.571 -3.225 -1.882 1 98.88 153 LEU A O 1
ATOM 1211 N N . SER A 1 154 ? -2.588 -5.031 -1.046 1 98.88 154 SER A N 1
ATOM 1212 C CA . SER A 1 154 ? -1.457 -5.414 -0.208 1 98.88 154 SER A CA 1
ATOM 1213 C C . SER A 1 154 ? -0.256 -5.824 -1.056 1 98.88 154 SER A C 1
ATOM 1215 O O . SER A 1 154 ? 0.888 -5.527 -0.703 1 98.88 154 SER A O 1
ATOM 1217 N N . LYS A 1 155 ? -0.503 -6.523 -2.125 1 98.81 155 LYS A N 1
ATOM 1218 C CA . LYS A 1 155 ? 0.575 -6.918 -3.025 1 98.81 155 LYS A CA 1
ATOM 1219 C C . LYS A 1 155 ? 1.168 -5.707 -3.74 1 98.81 155 LYS A C 1
ATOM 1221 O O . LYS A 1 155 ? 2.377 -5.648 -3.977 1 98.81 155 LYS A O 1
ATOM 1226 N N . ASN A 1 156 ? 0.292 -4.797 -4.145 1 98.75 156 ASN A N 1
ATOM 1227 C CA . ASN A 1 156 ? 0.785 -3.557 -4.738 1 98.75 156 ASN A CA 1
ATOM 1228 C C . ASN A 1 156 ? 1.715 -2.811 -3.785 1 98.75 156 ASN A C 1
ATOM 1230 O O . ASN A 1 156 ? 2.764 -2.314 -4.195 1 98.75 156 ASN A O 1
ATOM 1234 N N . ALA A 1 157 ? 1.281 -2.721 -2.557 1 98.88 157 ALA A N 1
ATOM 1235 C CA . ALA A 1 157 ? 2.119 -2.072 -1.554 1 98.88 157 ALA A CA 1
ATOM 1236 C C . ALA A 1 157 ? 3.465 -2.779 -1.421 1 98.88 157 ALA A C 1
ATOM 1238 O O . ALA A 1 157 ? 4.508 -2.129 -1.329 1 98.88 157 ALA A O 1
ATOM 1239 N N . ALA A 1 158 ? 3.441 -4.086 -1.403 1 98.88 158 ALA A N 1
ATOM 1240 C CA . ALA A 1 158 ? 4.676 -4.867 -1.327 1 98.88 158 ALA A CA 1
ATOM 1241 C C . ALA A 1 158 ? 5.578 -4.582 -2.523 1 98.88 158 ALA A C 1
ATOM 1243 O O . ALA A 1 158 ? 6.793 -4.43 -2.371 1 98.88 158 ALA A O 1
ATOM 1244 N N . CYS A 1 159 ? 5.031 -4.52 -3.691 1 98.81 159 CYS A N 1
ATOM 1245 C CA . CYS A 1 159 ? 5.781 -4.219 -4.906 1 98.81 159 CYS A CA 1
ATOM 1246 C C . CYS A 1 159 ? 6.457 -2.855 -4.805 1 98.81 159 CYS A C 1
ATOM 1248 O O . CYS A 1 159 ? 7.629 -2.711 -5.16 1 98.81 159 CYS A O 1
ATOM 1250 N N . ASP A 1 160 ? 5.691 -1.879 -4.336 1 98.81 160 ASP A N 1
ATOM 1251 C CA . ASP A 1 160 ? 6.238 -0.534 -4.188 1 98.81 160 ASP A CA 1
ATOM 1252 C C . ASP A 1 160 ? 7.406 -0.523 -3.205 1 98.81 160 ASP A C 1
ATOM 1254 O O . ASP A 1 160 ? 8.414 0.145 -3.441 1 98.81 160 ASP A O 1
ATOM 1258 N N . VAL A 1 161 ? 7.27 -1.221 -2.152 1 98.88 161 VAL A N 1
ATOM 1259 C CA . VAL A 1 161 ? 8.328 -1.282 -1.145 1 98.88 161 VAL A CA 1
ATOM 1260 C C . VAL A 1 161 ? 9.57 -1.936 -1.739 1 98.88 161 VAL A C 1
ATOM 1262 O O . VAL A 1 161 ? 10.695 -1.516 -1.456 1 98.88 161 VAL A O 1
ATOM 1265 N N . MET A 1 162 ? 9.352 -2.979 -2.482 1 98.94 162 MET A N 1
ATOM 1266 C CA . MET A 1 162 ? 10.484 -3.631 -3.131 1 98.94 162 MET A CA 1
ATOM 1267 C C . MET A 1 162 ? 11.227 -2.654 -4.035 1 98.94 162 MET A C 1
ATOM 1269 O O . MET A 1 162 ? 12.461 -2.643 -4.062 1 98.94 162 MET A O 1
ATOM 1273 N N . GLU A 1 163 ? 10.508 -1.905 -4.816 1 98.81 163 GLU A N 1
ATOM 1274 C CA . GLU A 1 163 ? 11.141 -0.895 -5.656 1 98.81 163 GLU A CA 1
ATOM 1275 C C . GLU A 1 163 ? 11.867 0.147 -4.816 1 98.81 163 GLU A C 1
ATOM 1277 O O . GLU A 1 163 ? 12.953 0.603 -5.188 1 98.81 163 GLU A O 1
ATOM 1282 N N . TYR A 1 164 ? 11.266 0.513 -3.691 1 98.88 164 TYR A N 1
ATOM 1283 C CA . TYR A 1 164 ? 11.938 1.409 -2.756 1 98.88 164 TYR A CA 1
ATOM 1284 C C . TYR A 1 164 ? 13.297 0.85 -2.342 1 98.88 164 TYR A C 1
ATOM 1286 O O . TYR A 1 164 ? 14.297 1.565 -2.355 1 98.88 164 TYR A O 1
ATOM 1294 N N . TYR A 1 165 ? 13.352 -0.412 -1.941 1 98.75 165 TYR A N 1
ATOM 1295 C CA . TYR A 1 165 ? 14.617 -1.014 -1.521 1 98.75 165 TYR A CA 1
ATOM 1296 C C . TYR A 1 165 ? 15.609 -1.062 -2.678 1 98.75 165 TYR A C 1
ATOM 1298 O O . TYR A 1 165 ? 16.812 -0.965 -2.467 1 98.75 165 TYR A O 1
ATOM 1306 N N . ASN A 1 166 ? 15.086 -1.265 -3.912 1 98.62 166 ASN A N 1
ATOM 1307 C CA . ASN A 1 166 ? 15.953 -1.195 -5.086 1 98.62 166 ASN A CA 1
ATOM 1308 C C . ASN A 1 166 ? 16.625 0.166 -5.203 1 98.62 166 ASN A C 1
ATOM 1310 O O . ASN A 1 166 ? 17.859 0.245 -5.324 1 98.62 166 ASN A O 1
ATOM 1314 N N . GLN A 1 167 ? 15.867 1.197 -5.07 1 98.38 167 GLN A N 1
ATOM 1315 C CA . GLN A 1 167 ? 16.375 2.541 -5.332 1 98.38 167 GLN A CA 1
ATOM 1316 C C . GLN A 1 167 ? 17.109 3.096 -4.117 1 98.38 167 GLN A C 1
ATOM 1318 O O . GLN A 1 167 ? 18.172 3.717 -4.254 1 98.38 167 GLN A O 1
ATOM 1323 N N . GLN A 1 168 ? 16.562 2.898 -2.918 1 97.75 168 GLN A N 1
ATOM 1324 C CA . GLN A 1 168 ? 17.109 3.459 -1.687 1 97.75 168 GLN A CA 1
ATOM 1325 C C . GLN A 1 168 ? 18.375 2.723 -1.261 1 97.75 168 GLN A C 1
ATOM 1327 O O . GLN A 1 168 ? 19.328 3.338 -0.77 1 97.75 168 GLN A O 1
ATOM 1332 N N . HIS A 1 169 ? 18.391 1.399 -1.465 1 97.38 169 HIS A N 1
ATOM 1333 C CA . HIS A 1 169 ? 19.453 0.599 -0.875 1 97.38 169 HIS A CA 1
ATOM 1334 C C . HIS A 1 169 ? 20.266 -0.112 -1.951 1 97.38 169 HIS A C 1
ATOM 1336 O O . HIS A 1 169 ? 21.156 -0.917 -1.639 1 97.38 169 HIS A O 1
ATOM 1342 N N . GLY A 1 170 ? 20 0.114 -3.217 1 97.5 170 GLY A N 1
ATOM 1343 C CA . GLY A 1 170 ? 20.797 -0.404 -4.316 1 97.5 170 GLY A CA 1
ATOM 1344 C C . GLY A 1 170 ? 20.562 -1.881 -4.574 1 97.5 170 GLY A C 1
ATOM 1345 O O . GLY A 1 170 ? 21.453 -2.57 -5.094 1 97.5 170 GLY A O 1
ATOM 1346 N N . MET A 1 171 ? 19.438 -2.463 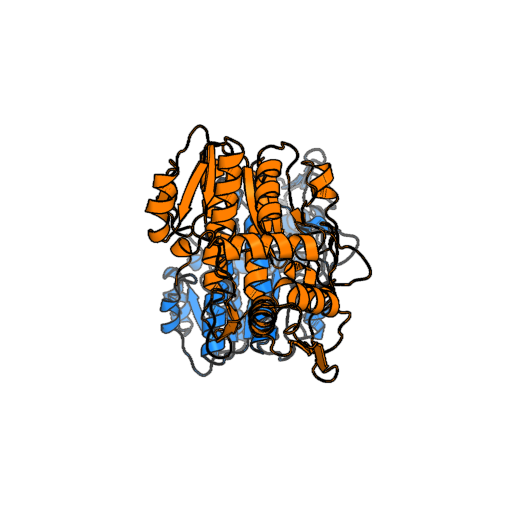-4.203 1 98 171 MET A N 1
ATOM 1347 C CA . MET A 1 171 ? 19.109 -3.861 -4.457 1 98 171 MET A CA 1
ATOM 1348 C C . MET A 1 171 ? 18.578 -4.043 -5.875 1 98 171 MET A C 1
ATOM 1350 O O . MET A 1 171 ? 18.438 -3.072 -6.621 1 98 171 MET A O 1
ATOM 1354 N N . SER A 1 172 ? 18.359 -5.285 -6.312 1 98.5 172 SER A N 1
ATOM 1355 C CA . SER A 1 172 ? 17.859 -5.609 -7.641 1 98.5 172 SER A CA 1
ATOM 1356 C C . SER A 1 172 ? 16.688 -6.582 -7.566 1 98.5 172 SER A C 1
ATOM 1358 O O . SER A 1 172 ? 16.688 -7.617 -8.234 1 98.5 172 SER A O 1
ATOM 1360 N N . ASN A 1 173 ? 15.734 -6.191 -6.758 1 98.81 173 ASN A N 1
ATOM 1361 C CA . ASN A 1 173 ? 14.57 -7.043 -6.547 1 98.81 173 ASN A CA 1
ATOM 1362 C C . ASN A 1 173 ? 13.633 -7.023 -7.75 1 98.81 173 ASN A C 1
ATOM 1364 O O . ASN A 1 173 ? 13.633 -6.066 -8.523 1 98.81 173 ASN A O 1
ATOM 1368 N N . ALA A 1 174 ? 12.875 -8.109 -7.895 1 98.88 174 ALA A N 1
ATOM 1369 C CA . ALA A 1 174 ? 11.922 -8.242 -8.984 1 98.88 174 ALA A CA 1
ATOM 1370 C C . ALA A 1 174 ? 10.625 -8.898 -8.508 1 98.88 174 ALA A C 1
ATOM 1372 O O . ALA A 1 174 ? 10.586 -9.477 -7.418 1 98.88 174 ALA A O 1
ATOM 1373 N N . VAL A 1 175 ? 9.609 -8.75 -9.273 1 98.88 175 VAL A N 1
ATOM 1374 C CA . VAL A 1 175 ? 8.289 -9.305 -8.984 1 98.88 175 VAL A CA 1
ATOM 1375 C C . VAL A 1 175 ? 7.73 -9.992 -10.227 1 98.88 175 VAL A C 1
ATOM 1377 O O . VAL A 1 175 ? 7.773 -9.43 -11.32 1 98.88 175 VAL A O 1
ATOM 1380 N N . PHE A 1 176 ? 7.262 -11.18 -10.078 1 98.88 176 PHE A N 1
ATOM 1381 C CA . PHE A 1 176 ? 6.543 -11.883 -11.141 1 98.88 176 PHE A CA 1
ATOM 1382 C C . PHE A 1 176 ? 5.039 -11.711 -10.977 1 98.88 176 PHE A C 1
ATOM 1384 O O . PHE A 1 176 ? 4.473 -12.078 -9.945 1 98.88 176 PHE A O 1
ATOM 1391 N N . ARG A 1 177 ? 4.371 -11.148 -11.914 1 98.62 177 ARG A N 1
ATOM 1392 C CA . ARG A 1 177 ? 2.916 -11.039 -11.984 1 98.62 177 ARG A CA 1
ATOM 1393 C C . ARG A 1 177 ? 2.307 -12.281 -12.617 1 98.62 177 ARG A C 1
ATOM 1395 O O . ARG A 1 177 ? 2.566 -12.578 -13.789 1 98.62 177 ARG A O 1
ATOM 1402 N N . PHE A 1 178 ? 1.431 -12.891 -11.789 1 97 178 PHE A N 1
ATOM 1403 C CA . PHE A 1 178 ? 0.884 -14.164 -12.234 1 97 178 PHE A CA 1
ATOM 1404 C C . PHE A 1 178 ? -0.591 -14.031 -12.586 1 97 178 PHE A C 1
ATOM 1406 O O . PHE A 1 178 ? -1.363 -13.43 -11.836 1 97 178 PHE A O 1
ATOM 1413 N N . PRO A 1 179 ? -0.927 -14.594 -13.711 1 96.5 179 PRO A N 1
ATOM 1414 C CA . PRO A 1 179 ? -2.311 -15.055 -13.836 1 96.5 179 PRO A CA 1
ATOM 1415 C C . PRO A 1 179 ? -2.555 -16.391 -13.125 1 96.5 179 PRO A C 1
ATOM 1417 O O . PRO A 1 179 ? -1.749 -16.797 -12.289 1 96.5 179 PRO A O 1
ATOM 1420 N N . PRO A 1 180 ? -3.65 -17.047 -13.336 1 93.56 180 PRO A N 1
ATOM 1421 C CA . PRO A 1 180 ? -3.768 -18.391 -12.773 1 93.56 180 PRO A CA 1
ATOM 1422 C C . PRO A 1 180 ? -2.627 -19.312 -13.195 1 93.56 180 PRO A C 1
ATOM 1424 O O . PRO A 1 180 ? -2.285 -19.359 -14.383 1 93.56 180 PRO A O 1
ATOM 1427 N N . VAL A 1 181 ? -2.035 -19.922 -12.219 1 96.94 181 VAL A N 1
ATOM 1428 C CA . VAL A 1 181 ? -0.97 -20.891 -12.461 1 96.94 181 VAL A CA 1
ATOM 1429 C C . VAL A 1 181 ? -1.54 -22.312 -12.43 1 96.94 181 VAL A C 1
ATOM 1431 O O . VAL A 1 181 ? -2.135 -22.734 -11.43 1 96.94 181 VAL A O 1
ATOM 1434 N N . TYR A 1 182 ? -1.374 -23.016 -13.508 1 96.69 182 TYR A N 1
ATOM 1435 C CA . TYR A 1 182 ? -1.893 -24.375 -13.609 1 96.69 182 TYR A CA 1
ATOM 1436 C C . TYR A 1 182 ? -0.798 -25.406 -13.32 1 96.69 182 TYR A C 1
ATOM 1438 O O . TYR A 1 182 ? 0.38 -25.141 -13.586 1 96.69 182 TYR A O 1
ATOM 1446 N N . GLY A 1 183 ? -1.128 -26.453 -12.789 1 95.75 183 GLY A N 1
ATOM 1447 C CA . GLY A 1 183 ? -0.256 -27.578 -12.453 1 95.75 183 GLY A CA 1
ATOM 1448 C C . GLY A 1 183 ? -0.815 -28.469 -11.359 1 95.75 183 GLY A C 1
ATOM 1449 O O . GLY A 1 183 ? -1.811 -28.109 -10.719 1 95.75 183 GLY A O 1
ATOM 1450 N N . VAL A 1 184 ? -0.23 -29.609 -11.242 1 93.5 184 VAL A N 1
ATOM 1451 C CA . VAL A 1 184 ? -0.688 -30.531 -10.203 1 93.5 184 VAL A CA 1
ATOM 1452 C C . VAL A 1 184 ? -0.42 -29.922 -8.828 1 93.5 184 VAL A C 1
ATOM 1454 O O . VAL A 1 184 ? 0.701 -29.5 -8.539 1 93.5 184 VAL A O 1
ATOM 1457 N N . GLY A 1 185 ? -1.399 -29.734 -8.039 1 88.5 185 GLY A N 1
ATOM 1458 C CA . GLY A 1 185 ? -1.313 -29.141 -6.711 1 88.5 185 GLY A CA 1
ATOM 1459 C C . GLY A 1 185 ? -2.656 -29.047 -6.012 1 88.5 185 GLY A C 1
ATOM 1460 O O . GLY A 1 185 ? -3.639 -29.641 -6.457 1 88.5 185 GLY A O 1
ATOM 1461 N N . PRO A 1 186 ? -2.621 -28.344 -4.848 1 79.38 186 PRO A N 1
ATOM 1462 C CA . PRO A 1 186 ? -3.842 -28.297 -4.035 1 79.38 186 PRO A CA 1
ATOM 1463 C C . PRO A 1 186 ? -4.809 -27.203 -4.492 1 79.38 186 PRO A C 1
ATOM 1465 O O . PRO A 1 186 ? -5.461 -26.562 -3.662 1 79.38 186 PRO A O 1
ATOM 1468 N N . HIS A 1 187 ? -4.887 -26.938 -5.734 1 77.19 187 HIS A N 1
ATOM 1469 C CA . HIS A 1 187 ? -5.703 -25.812 -6.152 1 77.19 187 HIS A CA 1
ATOM 1470 C C . HIS A 1 187 ? -6.922 -26.266 -6.949 1 77.19 187 HIS A C 1
ATOM 1472 O O . HIS A 1 187 ? -7.484 -25.5 -7.73 1 77.19 187 HIS A O 1
ATOM 1478 N N . GLY A 1 188 ? -7.113 -27.547 -6.797 1 82.12 188 GLY A N 1
ATOM 1479 C CA . GLY A 1 188 ? -8.367 -28.031 -7.352 1 82.12 188 GLY A CA 1
ATOM 1480 C C . GLY A 1 188 ? -9.586 -27.422 -6.684 1 82.12 188 GLY A C 1
ATOM 1481 O O . GLY A 1 188 ? -10.648 -27.312 -7.301 1 82.12 188 GLY A O 1
ATOM 1482 N N . SER A 1 189 ? -9.289 -27.062 -5.449 1 87.69 189 SER A N 1
ATOM 1483 C CA . SER A 1 189 ? -10.305 -26.344 -4.684 1 87.69 189 SER A CA 1
ATOM 1484 C C . SER A 1 189 ? -9.711 -25.109 -4.016 1 87.69 189 SER A C 1
ATOM 1486 O O . SER A 1 189 ? -8.516 -25.078 -3.711 1 87.69 189 SER A O 1
ATOM 1488 N N . LEU A 1 190 ? -10.539 -24.109 -3.895 1 89.69 190 LEU A N 1
ATOM 1489 C CA . LEU A 1 190 ? -10.109 -22.828 -3.334 1 89.69 190 LEU A CA 1
ATOM 1490 C C . LEU A 1 190 ? -11.281 -22.109 -2.672 1 89.69 190 LEU A C 1
ATOM 1492 O O . LEU A 1 190 ? -12.438 -22.469 -2.877 1 89.69 190 LEU A O 1
ATOM 1496 N N . PHE A 1 191 ? -10.961 -21.156 -1.872 1 90.5 191 PHE A N 1
ATOM 1497 C CA . PHE A 1 191 ? -11.992 -20.312 -1.278 1 90.5 191 PHE A CA 1
ATOM 1498 C C . PHE A 1 191 ? -12.32 -19.141 -2.193 1 90.5 191 PHE A C 1
ATOM 1500 O O . PHE A 1 191 ? -11.422 -18.547 -2.803 1 90.5 191 PHE A O 1
ATOM 1507 N N . ILE A 1 192 ? -13.555 -18.828 -2.355 1 91.62 192 ILE A N 1
ATOM 1508 C CA . ILE A 1 192 ? -14.07 -17.609 -2.945 1 91.62 192 ILE A CA 1
ATOM 1509 C C . ILE A 1 192 ? -15.016 -16.922 -1.958 1 91.62 192 ILE A C 1
ATOM 1511 O O . ILE A 1 192 ? -16.094 -17.422 -1.669 1 91.62 192 ILE A O 1
ATOM 1515 N N . ASN A 1 193 ? -14.609 -15.859 -1.467 1 93.5 193 ASN A N 1
ATOM 1516 C CA . ASN A 1 193 ? -15.344 -15.125 -0.446 1 93.5 193 ASN A CA 1
ATOM 1517 C C . ASN A 1 193 ? -15.719 -16.016 0.73 1 93.5 193 ASN A C 1
ATOM 1519 O O . ASN A 1 193 ? -16.875 -16.047 1.152 1 93.5 193 ASN A O 1
ATOM 1523 N N . GLY A 1 194 ? -14.852 -16.812 1.15 1 90.12 194 GLY A N 1
ATOM 1524 C CA . GLY A 1 194 ? -15.023 -17.656 2.328 1 90.12 194 GLY A CA 1
ATOM 1525 C C . GLY A 1 194 ? -15.711 -18.969 2.027 1 90.12 194 GLY A C 1
ATOM 1526 O O . GLY A 1 194 ? -15.859 -19.812 2.914 1 90.12 194 GLY A O 1
ATOM 1527 N N . LYS A 1 195 ? -16.25 -19.297 0.783 1 92.62 195 LYS A N 1
ATOM 1528 C CA . LYS A 1 195 ? -16.891 -20.531 0.381 1 92.62 195 LYS A CA 1
ATOM 1529 C C . LYS A 1 195 ? -15.922 -21.453 -0.361 1 92.62 195 LYS A C 1
ATOM 1531 O O . LYS A 1 195 ? -15.289 -21.031 -1.335 1 92.62 195 LYS A O 1
ATOM 1536 N N . TYR A 1 196 ? -15.703 -22.516 0.12 1 92.88 196 TYR A N 1
ATOM 1537 C CA . TYR A 1 196 ? -14.82 -23.5 -0.487 1 92.88 196 TYR A CA 1
ATOM 1538 C C . TYR A 1 196 ? -15.453 -24.109 -1.732 1 92.88 196 TYR A C 1
ATOM 1540 O O . TYR A 1 196 ? -16.531 -24.719 -1.659 1 92.88 196 TYR A O 1
ATOM 1548 N N . VAL A 1 197 ? -14.781 -23.938 -2.902 1 93.38 197 VAL A N 1
ATOM 1549 C CA . VAL A 1 197 ? -15.352 -24.391 -4.16 1 93.38 197 VAL A CA 1
ATOM 1550 C C . VAL A 1 197 ? -14.273 -25.062 -5.012 1 93.38 197 VAL A C 1
ATOM 1552 O O . VAL A 1 197 ? -13.078 -24.844 -4.785 1 93.38 197 VAL A O 1
ATOM 1555 N N . LYS A 1 198 ? -14.719 -25.828 -5.969 1 93.31 198 LYS A N 1
ATOM 1556 C CA . LYS A 1 198 ? -13.789 -26.375 -6.949 1 93.31 198 LYS A CA 1
ATOM 1557 C C . LYS A 1 198 ? -13.43 -25.328 -8.008 1 93.31 198 LYS A C 1
ATOM 1559 O O . LYS A 1 198 ? -14.273 -24.516 -8.391 1 93.31 198 LYS A O 1
ATOM 1564 N N . SER A 1 199 ? -12.219 -25.375 -8.391 1 92.44 199 SER A N 1
ATOM 1565 C CA . SER A 1 199 ? -11.828 -24.5 -9.484 1 92.44 199 SER A CA 1
ATOM 1566 C C . SER A 1 199 ? -12.492 -24.906 -10.797 1 92.44 199 SER A C 1
ATOM 1568 O O . SER A 1 199 ? -12.883 -26.062 -10.969 1 92.44 199 SER A O 1
ATOM 1570 N N . GLY A 1 200 ? -12.672 -23.922 -11.648 1 91.31 200 GLY A N 1
ATOM 1571 C CA . GLY A 1 200 ? -13.234 -24.219 -12.953 1 91.31 200 GLY A CA 1
ATOM 1572 C C . GLY A 1 200 ? -12.469 -25.312 -13.695 1 91.31 200 GLY A C 1
ATOM 1573 O O . GLY A 1 200 ? -13.07 -26.219 -14.273 1 91.31 200 GLY A O 1
ATOM 1574 N N . LEU A 1 201 ? -11.203 -25.219 -13.648 1 93.75 201 LEU A N 1
ATOM 1575 C CA . LEU A 1 201 ? -10.367 -26.203 -14.305 1 93.75 201 LEU A CA 1
ATOM 1576 C C . LEU A 1 201 ? -10.625 -27.594 -13.742 1 93.75 201 LEU A C 1
ATOM 1578 O O . LEU A 1 201 ? -10.727 -28.562 -14.492 1 93.75 201 LEU A O 1
ATOM 1582 N N . GLN A 1 202 ? -10.68 -27.656 -12.453 1 95.06 202 GLN A N 1
ATOM 1583 C CA . GLN A 1 202 ? -10.914 -28.938 -11.797 1 95.06 202 GLN A CA 1
ATOM 1584 C C . GLN A 1 202 ? -12.281 -29.5 -12.156 1 95.06 202 GLN A C 1
ATOM 1586 O O . GLN A 1 202 ? -12.43 -30.719 -12.344 1 95.06 202 GLN A O 1
ATOM 1591 N N . ILE A 1 203 ? -13.25 -28.641 -12.227 1 96.25 203 ILE A N 1
ATOM 1592 C CA . ILE A 1 203 ? -14.594 -29.062 -12.602 1 96.25 203 ILE A CA 1
ATOM 1593 C C . ILE A 1 203 ? -14.57 -29.703 -13.992 1 96.25 203 ILE A C 1
ATOM 1595 O O . ILE A 1 203 ? -15.148 -30.766 -14.203 1 96.25 203 ILE A O 1
ATOM 1599 N N . PHE A 1 204 ? -13.93 -29.062 -14.93 1 97.44 204 PHE A N 1
ATOM 1600 C CA . PHE A 1 204 ? -13.828 -29.594 -16.281 1 97.44 204 PHE A CA 1
ATOM 1601 C C . PHE A 1 204 ? -13.133 -30.953 -16.281 1 97.44 204 PHE A C 1
ATOM 1603 O O . PHE A 1 204 ? -13.594 -31.891 -16.953 1 97.44 204 PHE A O 1
ATOM 1610 N N . MET A 1 205 ? -12.086 -31.078 -15.562 1 97.06 205 MET A N 1
ATOM 1611 C CA . MET A 1 205 ? -11.32 -32.312 -15.523 1 97.06 205 MET A CA 1
ATOM 1612 C C . MET A 1 205 ? -12.141 -33.438 -14.906 1 97.06 205 MET A C 1
ATOM 1614 O O . MET A 1 205 ? -12.133 -34.562 -15.406 1 97.06 205 MET A O 1
ATOM 1618 N N . ASP A 1 206 ? -12.82 -33.094 -13.828 1 96.94 206 ASP A N 1
ATOM 1619 C CA . ASP A 1 206 ? -13.656 -34.094 -13.164 1 96.94 206 ASP A CA 1
ATOM 1620 C C . ASP A 1 206 ? -14.75 -34.594 -14.102 1 96.94 206 ASP A C 1
ATOM 1622 O O . ASP A 1 206 ? -14.977 -35.812 -14.195 1 96.94 206 ASP A O 1
ATOM 1626 N N . LYS A 1 207 ? -15.398 -33.719 -14.703 1 98.06 207 LYS A N 1
ATOM 1627 C CA . LYS A 1 207 ? -16.469 -34.094 -15.625 1 98.06 207 LYS A CA 1
ATOM 1628 C C . LYS A 1 207 ? -15.938 -34.906 -16.781 1 98.06 207 LYS A C 1
ATOM 1630 O O . LYS A 1 207 ? -16.531 -35.938 -17.156 1 98.06 207 LYS A O 1
ATOM 1635 N N . ALA A 1 208 ? -14.891 -34.5 -17.328 1 98.25 208 ALA A N 1
ATOM 1636 C CA . ALA A 1 208 ? -14.297 -35.219 -18.469 1 98.25 208 ALA A CA 1
ATOM 1637 C C . ALA A 1 208 ? -13.906 -36.625 -18.109 1 98.25 208 ALA A C 1
ATOM 1639 O O . ALA A 1 208 ? -14.117 -37.562 -18.891 1 98.25 208 ALA A O 1
ATOM 1640 N N . SER A 1 209 ? -13.312 -36.781 -16.938 1 97.12 209 SER A N 1
ATOM 1641 C CA . SER A 1 209 ? -12.852 -38.094 -16.5 1 97.12 209 SER A CA 1
ATOM 1642 C C . SER A 1 209 ? -14.023 -39.062 -16.312 1 97.12 209 SER A C 1
ATOM 1644 O O . SER A 1 209 ? -13.852 -40.281 -16.375 1 97.12 209 SER A O 1
ATOM 1646 N N . LYS A 1 210 ? -15.203 -38.438 -16.109 1 97.62 210 LYS A N 1
ATOM 1647 C CA . LYS A 1 210 ? -16.406 -39.25 -15.898 1 97.62 210 LYS A CA 1
ATOM 1648 C C . LYS A 1 210 ? -17.266 -39.312 -17.156 1 97.62 210 LYS A C 1
ATOM 1650 O O . LYS A 1 210 ? -18.344 -39.938 -17.156 1 97.62 210 LYS A O 1
ATOM 1655 N N . GLY A 1 211 ? -16.859 -38.625 -18.062 1 97.62 211 GLY A N 1
ATOM 1656 C CA . GLY A 1 211 ? -17.625 -38.562 -19.281 1 97.62 211 GLY A CA 1
ATOM 1657 C C . GLY A 1 211 ? -18.891 -37.75 -19.156 1 97.62 211 GLY A C 1
ATOM 1658 O O . GLY A 1 211 ? -19.844 -37.938 -19.906 1 97.62 211 GLY A O 1
ATOM 1659 N N . GLU A 1 212 ? -18.875 -36.938 -18.172 1 98.38 212 GLU A N 1
ATOM 1660 C CA . GLU A 1 212 ? -20.016 -36.031 -17.953 1 98.38 212 GLU A CA 1
ATOM 1661 C C . GLU A 1 212 ? -19.906 -34.781 -18.812 1 98.38 212 GLU A C 1
ATOM 1663 O O . GLU A 1 212 ? -18.812 -34.375 -19.203 1 98.38 212 GLU A O 1
ATOM 1668 N N . ASP A 1 213 ? -21.016 -34.125 -19.031 1 98.38 213 ASP A N 1
ATOM 1669 C CA . ASP A 1 213 ? -21.047 -32.938 -19.875 1 98.38 213 ASP A CA 1
ATOM 1670 C C . ASP A 1 213 ? -20.266 -31.781 -19.219 1 98.38 213 ASP A C 1
ATOM 1672 O O . ASP A 1 213 ? -20.312 -31.594 -18 1 98.38 213 ASP A O 1
ATOM 1676 N N . ILE A 1 214 ? -19.531 -31.078 -20.031 1 98.31 214 ILE A N 1
ATOM 1677 C CA . ILE A 1 214 ? -18.859 -29.844 -19.641 1 98.31 214 ILE A CA 1
ATOM 1678 C C . ILE A 1 214 ? -19.656 -28.641 -20.125 1 98.31 214 ILE A C 1
ATOM 1680 O O . ILE A 1 214 ? -19.922 -28.516 -21.328 1 98.31 214 ILE A O 1
ATOM 1684 N N . THR A 1 215 ? -20.031 -27.75 -19.266 1 97.44 215 THR A N 1
ATOM 1685 C CA . THR A 1 215 ? -20.859 -26.594 -19.625 1 97.44 215 THR A CA 1
ATOM 1686 C C . THR A 1 215 ? -20.016 -25.328 -19.688 1 97.44 215 THR A C 1
ATOM 1688 O O . THR A 1 215 ? -19.266 -25.016 -18.75 1 97.44 215 THR A O 1
ATOM 1691 N N . ILE A 1 216 ? -20.109 -24.641 -20.734 1 96.94 216 ILE A N 1
ATOM 1692 C CA . ILE A 1 216 ? -19.5 -23.312 -20.875 1 96.94 216 ILE A CA 1
ATOM 1693 C C . ILE A 1 216 ? -20.562 -22.234 -20.688 1 96.94 216 ILE A C 1
ATOM 1695 O O . ILE A 1 216 ? -21.562 -22.203 -21.422 1 96.94 216 ILE A O 1
ATOM 1699 N N . TYR A 1 217 ? -20.312 -21.453 -19.766 1 95.94 217 TYR A N 1
ATOM 1700 C CA . TYR A 1 217 ? -21.219 -20.344 -19.5 1 95.94 217 TYR A CA 1
ATOM 1701 C C . TYR A 1 217 ? -20.766 -19.078 -20.219 1 95.94 217 TYR A C 1
ATOM 1703 O O . TYR A 1 217 ? -19.562 -18.781 -20.281 1 95.94 217 TYR A O 1
ATOM 1711 N N . GLY A 1 218 ? -21.719 -18.328 -20.734 1 95.62 218 GLY A N 1
ATOM 1712 C CA . GLY A 1 218 ? -21.422 -17.031 -21.328 1 95.62 218 GLY A CA 1
ATOM 1713 C C . GLY A 1 218 ? -20.734 -17.141 -22.672 1 95.62 218 GLY A C 1
ATOM 1714 O O . GLY A 1 218 ? -21.109 -17.969 -23.516 1 95.62 218 GLY A O 1
ATOM 1715 N N . ASN A 1 219 ? -19.828 -16.297 -22.953 1 95.88 219 ASN A N 1
ATOM 1716 C CA . ASN A 1 219 ? -19.125 -16.234 -24.234 1 95.88 219 ASN A CA 1
ATOM 1717 C C . ASN A 1 219 ? -18.016 -17.297 -24.312 1 95.88 219 ASN A C 1
ATOM 1719 O O . ASN A 1 219 ? -17 -17.172 -23.641 1 95.88 219 ASN A O 1
ATOM 1723 N N . LYS A 1 220 ? -18.188 -18.203 -25.141 1 96 220 LYS A N 1
ATOM 1724 C CA . LYS A 1 220 ? -17.25 -19.312 -25.266 1 96 220 LYS A CA 1
ATOM 1725 C C . LYS A 1 220 ? -15.898 -18.859 -25.781 1 96 220 LYS A C 1
ATOM 1727 O O . LYS A 1 220 ? -14.906 -19.578 -25.672 1 96 220 LYS A O 1
ATOM 1732 N N . ASN A 1 221 ? -15.875 -17.672 -26.328 1 95.75 221 ASN A N 1
ATOM 1733 C CA . ASN A 1 221 ? -14.648 -17.156 -26.922 1 95.75 221 ASN A CA 1
ATOM 1734 C C . ASN A 1 221 ? -13.836 -16.328 -25.938 1 95.75 221 ASN A C 1
ATOM 1736 O O . ASN A 1 221 ? -12.742 -15.859 -26.266 1 95.75 221 ASN A O 1
ATOM 1740 N N . LEU A 1 222 ? -14.297 -16.219 -24.703 1 96.62 222 LEU A N 1
ATOM 1741 C CA . LEU A 1 222 ? -13.477 -15.578 -23.688 1 96.62 222 LEU A CA 1
ATOM 1742 C C . LEU A 1 222 ? -12.133 -16.297 -23.547 1 96.62 222 LEU A C 1
ATOM 1744 O O . LEU A 1 222 ? -12.086 -17.531 -23.516 1 96.62 222 LEU A O 1
ATOM 1748 N N . SER A 1 223 ? -11.109 -15.508 -23.5 1 96.88 223 SER A N 1
ATOM 1749 C CA . SER A 1 223 ? -9.758 -16.047 -23.578 1 96.88 223 SER A CA 1
ATOM 1750 C C . SER A 1 223 ? -8.945 -15.672 -22.344 1 96.88 223 SER A C 1
ATOM 1752 O O . SER A 1 223 ? -8.969 -14.516 -21.906 1 96.88 223 SER A O 1
ATOM 1754 N N . ARG A 1 224 ? -8.18 -16.641 -21.828 1 96.38 224 ARG A N 1
ATOM 1755 C CA . ARG A 1 224 ? -7.344 -16.438 -20.641 1 96.38 224 ARG A CA 1
ATOM 1756 C C . ARG A 1 224 ? -5.887 -16.766 -20.938 1 96.38 224 ARG A C 1
ATOM 1758 O O . ARG A 1 224 ? -5.598 -17.797 -21.562 1 96.38 224 ARG A O 1
ATOM 1765 N N . ASP A 1 225 ? -5.039 -15.906 -20.625 1 97.88 225 ASP A N 1
ATOM 1766 C CA . ASP A 1 225 ? -3.596 -16.125 -20.703 1 97.88 225 ASP A CA 1
ATOM 1767 C C . ASP A 1 225 ? -3.055 -16.719 -19.391 1 97.88 225 ASP A C 1
ATOM 1769 O O . ASP A 1 225 ? -2.613 -15.977 -18.516 1 97.88 225 ASP A O 1
ATOM 1773 N N . VAL A 1 226 ? -2.988 -18.062 -19.281 1 97.19 226 VAL A N 1
ATOM 1774 C CA . VAL A 1 226 ? -2.582 -18.766 -18.062 1 97.19 226 VAL A CA 1
ATOM 1775 C C . VAL A 1 226 ? -1.114 -19.172 -18.172 1 97.19 226 VAL A C 1
ATOM 1777 O O . VAL A 1 226 ? -0.505 -19.047 -19.234 1 97.19 226 VAL A O 1
ATOM 1780 N N . VAL A 1 227 ? -0.554 -19.609 -17.078 1 97.88 227 VAL A N 1
ATOM 1781 C CA . VAL A 1 227 ? 0.834 -20.062 -17.094 1 97.88 227 VAL A CA 1
ATOM 1782 C C . VAL A 1 227 ? 0.945 -21.406 -16.391 1 97.88 227 VAL A C 1
ATOM 1784 O O . VAL A 1 227 ? 0.13 -21.734 -15.531 1 97.88 227 VAL A O 1
ATOM 1787 N N . TYR A 1 228 ? 1.886 -22.203 -16.891 1 98.44 228 TYR A N 1
ATOM 1788 C CA . TYR A 1 228 ? 2.123 -23.516 -16.328 1 98.44 228 TYR A CA 1
ATOM 1789 C C . TYR A 1 228 ? 3.168 -23.453 -15.211 1 98.44 228 TYR A C 1
ATOM 1791 O O . TYR A 1 228 ? 4.164 -22.734 -15.328 1 98.44 228 TYR A O 1
ATOM 1799 N N . VAL A 1 229 ? 3.012 -24.203 -14.148 1 98 229 VAL A N 1
ATOM 1800 C CA . VAL A 1 229 ? 3.82 -24.094 -12.938 1 98 229 VAL A CA 1
ATOM 1801 C C . VAL A 1 229 ? 5.27 -24.453 -13.258 1 98 229 VAL A C 1
ATOM 1803 O O . VAL A 1 229 ? 6.199 -23.891 -12.672 1 98 229 VAL A O 1
ATOM 1806 N N . LYS A 1 230 ? 5.52 -25.391 -14.141 1 98.5 230 LYS A N 1
ATOM 1807 C CA . LYS A 1 230 ? 6.887 -25.766 -14.508 1 98.5 230 LYS A CA 1
ATOM 1808 C C . LYS A 1 230 ? 7.594 -24.625 -15.219 1 98.5 230 LYS A C 1
ATOM 1810 O O . LYS A 1 230 ? 8.805 -24.438 -15.062 1 98.5 230 LYS A O 1
ATOM 1815 N N . ASP A 1 231 ? 6.828 -23.906 -16.047 1 98.75 231 ASP A N 1
ATOM 1816 C CA . ASP A 1 231 ? 7.379 -22.703 -16.656 1 98.75 231 ASP A CA 1
ATOM 1817 C C . ASP A 1 231 ? 7.703 -21.656 -15.602 1 98.75 231 ASP A C 1
ATOM 1819 O O . ASP A 1 231 ? 8.742 -20.984 -15.672 1 98.75 231 ASP A O 1
ATOM 1823 N N . VAL A 1 232 ? 6.824 -21.484 -14.656 1 98.62 232 VAL A N 1
ATOM 1824 C CA . VAL A 1 232 ? 7.035 -20.547 -13.562 1 98.62 232 VAL A CA 1
ATOM 1825 C C . VAL A 1 232 ? 8.32 -20.891 -12.812 1 98.62 232 VAL A C 1
ATOM 1827 O O . VAL A 1 232 ? 9.156 -20.016 -12.562 1 98.62 232 VAL A O 1
ATOM 1830 N N . ALA A 1 233 ? 8.469 -22.156 -12.484 1 98.75 233 ALA A N 1
ATOM 1831 C CA . ALA A 1 233 ? 9.648 -22.641 -11.766 1 98.75 233 ALA A CA 1
ATOM 1832 C C . ALA A 1 233 ? 10.93 -22.328 -12.547 1 98.75 233 ALA A C 1
ATOM 1834 O O . ALA A 1 233 ? 11.914 -21.859 -11.984 1 98.75 233 ALA A O 1
ATOM 1835 N N . HIS A 1 234 ? 10.859 -22.625 -13.805 1 98.81 234 HIS A N 1
ATOM 1836 C CA . HIS A 1 234 ? 12.023 -22.391 -14.656 1 98.81 234 HIS A CA 1
ATOM 1837 C C . HIS A 1 234 ? 12.328 -20.906 -14.766 1 98.81 234 HIS A C 1
ATOM 1839 O O . HIS A 1 234 ? 13.492 -20.5 -14.805 1 98.81 234 HIS A O 1
ATOM 1845 N N . ALA A 1 235 ? 11.281 -20.094 -14.828 1 98.88 235 ALA A N 1
ATOM 1846 C CA . ALA A 1 235 ? 11.453 -18.641 -14.883 1 98.88 235 ALA A CA 1
ATOM 1847 C C . ALA A 1 235 ? 12.18 -18.125 -13.641 1 98.88 235 ALA A C 1
ATOM 1849 O O . ALA A 1 235 ? 13.055 -17.266 -13.734 1 98.88 235 ALA A O 1
ATOM 1850 N N . PHE A 1 236 ? 11.844 -18.625 -12.453 1 98.88 236 PHE A N 1
ATOM 1851 C CA . PHE A 1 236 ? 12.523 -18.234 -11.227 1 98.88 236 PHE A CA 1
ATOM 1852 C C . PHE A 1 236 ? 14.008 -18.562 -11.297 1 98.88 236 PHE A C 1
ATOM 1854 O O . PHE A 1 236 ? 14.852 -17.766 -10.898 1 98.88 236 PHE A O 1
ATOM 1861 N N . TYR A 1 237 ? 14.336 -19.75 -11.828 1 98.75 237 TYR A N 1
ATOM 1862 C CA . TYR A 1 237 ? 15.727 -20.172 -11.969 1 98.75 237 TYR A CA 1
ATOM 1863 C C . TYR A 1 237 ? 16.5 -19.219 -12.867 1 98.75 237 TYR A C 1
ATOM 1865 O O . TYR A 1 237 ? 17.578 -18.75 -12.492 1 98.75 237 TYR A O 1
ATOM 1873 N N . LEU A 1 238 ? 15.922 -18.953 -14.039 1 98.81 238 LEU A N 1
ATOM 1874 C CA . LEU A 1 238 ? 16.594 -18.062 -14.977 1 98.81 238 LEU A CA 1
ATOM 1875 C C . LEU A 1 238 ? 16.766 -16.672 -14.383 1 98.81 238 LEU A C 1
ATOM 1877 O O . LEU A 1 238 ? 17.828 -16.047 -14.508 1 98.81 238 LEU A O 1
ATOM 1881 N N . ALA A 1 239 ? 15.727 -16.188 -13.781 1 98.88 239 ALA A N 1
ATOM 1882 C CA . ALA A 1 239 ? 15.703 -14.82 -13.281 1 98.88 239 ALA A CA 1
ATOM 1883 C C . ALA A 1 239 ? 16.719 -14.625 -12.164 1 98.88 239 ALA A C 1
ATOM 1885 O O . ALA A 1 239 ? 17.406 -13.602 -12.117 1 98.88 239 ALA A O 1
ATOM 1886 N N . ILE A 1 240 ? 16.797 -15.586 -11.234 1 98.44 240 ILE A N 1
ATOM 1887 C CA . ILE A 1 240 ? 17.672 -15.422 -10.086 1 98.44 240 ILE A CA 1
ATOM 1888 C C . ILE A 1 240 ? 19.125 -15.445 -10.539 1 98.44 240 ILE A C 1
ATOM 1890 O O . ILE A 1 240 ? 20 -14.859 -9.883 1 98.44 240 ILE A O 1
ATOM 1894 N N . LYS A 1 241 ? 19.422 -16.016 -11.727 1 97.31 241 LYS A N 1
ATOM 1895 C CA . LYS A 1 241 ? 20.781 -16.156 -12.25 1 97.31 241 LYS A CA 1
ATOM 1896 C C . LYS A 1 241 ? 21.172 -14.953 -13.102 1 97.31 241 LYS A C 1
ATOM 1898 O O . LYS A 1 241 ? 22.344 -14.734 -13.375 1 97.31 241 LYS A O 1
ATOM 1903 N N . SER A 1 242 ? 20.203 -14.188 -13.461 1 98.19 242 SER A N 1
ATOM 1904 C CA . SER A 1 242 ? 20.469 -13.07 -14.367 1 98.19 242 SER A CA 1
ATOM 1905 C C . SER A 1 242 ? 20.703 -11.781 -13.594 1 98.19 242 SER A C 1
ATOM 1907 O O . SER A 1 242 ? 19.891 -11.391 -12.75 1 98.19 242 SER A O 1
ATOM 1909 N N . GLU A 1 243 ? 21.719 -11.062 -13.984 1 97.31 243 GLU A N 1
ATOM 1910 C CA . GLU A 1 243 ? 22.031 -9.773 -13.375 1 97.31 243 GLU A CA 1
ATOM 1911 C C . GLU A 1 243 ? 21.094 -8.68 -13.891 1 97.31 243 GLU A C 1
ATOM 1913 O O . GLU A 1 243 ? 21.016 -7.598 -13.305 1 97.31 243 GLU A O 1
ATOM 1918 N N . LYS A 1 244 ? 20.359 -9.008 -14.93 1 98.31 244 LYS A N 1
ATOM 1919 C CA . LYS A 1 244 ? 19.484 -8.016 -15.555 1 98.31 244 LYS A CA 1
ATOM 1920 C C . LYS A 1 244 ? 18.094 -8.039 -14.922 1 98.31 244 LYS A C 1
ATOM 1922 O O . LYS A 1 244 ? 17.281 -7.148 -15.172 1 98.31 244 LYS A O 1
ATOM 1927 N N . THR A 1 245 ? 17.828 -9.07 -14.148 1 98.62 245 THR A N 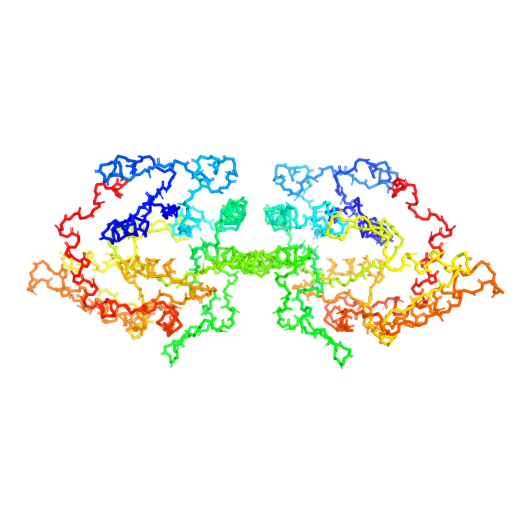1
ATOM 1928 C CA . THR A 1 245 ? 16.516 -9.188 -13.523 1 98.62 245 THR A CA 1
ATOM 1929 C C . THR A 1 245 ? 16.25 -8.008 -12.586 1 98.62 245 THR A C 1
ATOM 1931 O O . THR A 1 245 ? 17 -7.789 -11.641 1 98.62 245 THR A O 1
ATOM 1934 N N . TYR A 1 246 ? 15.164 -7.246 -12.922 1 98.56 246 TYR A N 1
ATOM 1935 C CA . TYR A 1 246 ? 14.836 -6.059 -12.148 1 98.56 246 TYR A CA 1
ATOM 1936 C C . TYR A 1 246 ? 13.383 -5.641 -12.383 1 98.56 246 TYR A C 1
ATOM 1938 O O . TYR A 1 246 ? 12.93 -5.598 -13.531 1 98.56 246 TYR A O 1
ATOM 1946 N N . GLY A 1 247 ? 12.68 -5.324 -11.328 1 98.44 247 GLY A N 1
ATOM 1947 C CA . GLY A 1 247 ? 11.352 -4.738 -11.477 1 98.44 247 GLY A CA 1
ATOM 1948 C C . GLY A 1 247 ? 10.281 -5.762 -11.781 1 98.44 247 GLY A C 1
ATOM 1949 O O . GLY A 1 247 ? 10.32 -6.887 -11.273 1 98.44 247 GLY A O 1
ATOM 1950 N N . LEU A 1 248 ? 9.258 -5.395 -12.477 1 98.81 248 LEU A N 1
ATOM 1951 C CA . LEU A 1 248 ? 8.047 -6.184 -12.703 1 98.81 248 LEU A CA 1
ATOM 1952 C C . LEU A 1 248 ? 8.164 -6.988 -14 1 98.81 248 LEU A C 1
ATOM 1954 O O . LEU A 1 248 ? 8.633 -6.477 -15.016 1 98.81 248 LEU A O 1
ATOM 1958 N N . TYR A 1 249 ? 7.746 -8.234 -13.938 1 98.88 249 TYR A N 1
ATOM 1959 C CA . TYR A 1 249 ? 7.656 -9.094 -15.117 1 98.88 249 TYR A CA 1
ATOM 1960 C C . TYR A 1 249 ? 6.293 -9.766 -15.195 1 98.88 249 TYR A C 1
ATOM 1962 O O . TYR A 1 249 ? 5.789 -10.289 -14.195 1 98.88 249 TYR A O 1
ATOM 1970 N N . ASN A 1 250 ? 5.695 -9.734 -16.359 1 98.69 250 ASN A N 1
ATOM 1971 C CA . ASN A 1 250 ? 4.586 -10.641 -16.625 1 98.69 250 ASN A CA 1
ATOM 1972 C C . ASN A 1 250 ? 5.07 -12.07 -16.828 1 98.69 250 ASN A C 1
ATOM 1974 O O . ASN A 1 250 ? 5.996 -12.32 -17.609 1 98.69 250 ASN A O 1
ATOM 1978 N N . MET A 1 251 ? 4.508 -12.945 -16.062 1 98.38 251 MET A N 1
ATOM 1979 C CA . MET A 1 251 ? 4.836 -14.359 -16.219 1 98.38 251 MET A CA 1
ATOM 1980 C C . MET A 1 251 ? 3.607 -15.164 -16.641 1 98.38 251 MET A C 1
ATOM 1982 O O . MET A 1 251 ? 2.885 -15.68 -15.781 1 98.38 251 MET A O 1
ATOM 1986 N N . THR A 1 252 ? 3.43 -15.336 -17.875 1 97.69 252 THR A N 1
ATOM 1987 C CA . THR A 1 252 ? 2.295 -16.031 -18.484 1 97.69 252 THR A CA 1
ATOM 1988 C C . THR A 1 252 ? 2.76 -16.953 -19.609 1 97.69 252 THR A C 1
ATOM 1990 O O . THR A 1 252 ? 3.955 -17.234 -19.734 1 97.69 252 THR A O 1
ATOM 1993 N N . SER A 1 253 ? 1.811 -17.469 -20.391 1 96.38 253 SER A N 1
ATOM 1994 C CA . SER A 1 253 ? 2.162 -18.25 -21.562 1 96.38 253 SER A CA 1
ATOM 1995 C C . SER A 1 253 ? 2.352 -17.359 -22.797 1 96.38 253 SER A C 1
ATOM 1997 O O . SER A 1 253 ? 2.994 -17.766 -23.766 1 96.38 253 SER A O 1
ATOM 1999 N N . GLY A 1 254 ? 1.746 -16.188 -22.734 1 95.88 254 GLY A N 1
ATOM 2000 C CA . GLY A 1 254 ? 1.767 -15.281 -23.875 1 95.88 254 GLY A CA 1
ATOM 2001 C C . GLY A 1 254 ? 0.769 -15.656 -24.953 1 95.88 254 GLY A C 1
ATOM 2002 O O . GLY A 1 254 ? 0.774 -15.078 -26.031 1 95.88 254 GLY A O 1
ATOM 2003 N N . LYS A 1 255 ? 0.005 -16.641 -24.641 1 95.5 255 LYS A N 1
ATOM 2004 C CA . LYS A 1 255 ? -1.021 -17.109 -25.562 1 95.5 255 LYS A CA 1
ATOM 2005 C C . LYS A 1 255 ? -2.354 -17.312 -24.844 1 95.5 255 LYS A C 1
ATOM 2007 O O . LYS A 1 255 ? -2.422 -18.016 -23.844 1 95.5 255 LYS A O 1
ATOM 2012 N N . GLY A 1 256 ? -3.365 -16.703 -25.391 1 96.31 256 GLY A N 1
ATOM 2013 C CA . GLY A 1 256 ? -4.691 -16.906 -24.828 1 96.31 256 GLY A CA 1
ATOM 2014 C C . GLY A 1 256 ? -5.289 -18.25 -25.172 1 96.31 256 GLY A C 1
ATOM 2015 O O . GLY A 1 256 ? -5.059 -18.781 -26.266 1 96.31 256 GLY A O 1
ATOM 2016 N N . VAL A 1 257 ? -6.043 -18.781 -24.25 1 97.62 257 VAL A N 1
ATOM 2017 C CA . VAL A 1 257 ? -6.836 -19.984 -24.5 1 97.62 257 VAL A CA 1
ATOM 2018 C C . VAL A 1 257 ? -8.305 -19.703 -24.219 1 97.62 257 VAL A C 1
ATOM 2020 O O . VAL A 1 257 ? -8.656 -19.188 -23.141 1 97.62 257 VAL A O 1
ATOM 2023 N N . THR A 1 258 ? -9.125 -20 -25.156 1 97.38 258 THR A N 1
ATOM 2024 C CA . THR A 1 258 ? -10.547 -19.703 -24.984 1 97.38 258 THR A CA 1
ATOM 2025 C C . THR A 1 258 ? -11.203 -20.734 -24.062 1 97.38 258 THR A C 1
ATOM 2027 O O . THR A 1 258 ? -10.656 -21.812 -23.844 1 97.38 258 THR A O 1
ATOM 2030 N N . LEU A 1 259 ? -12.352 -20.375 -23.562 1 96.94 259 LEU A N 1
ATOM 2031 C CA . LEU A 1 259 ? -13.125 -21.328 -22.781 1 96.94 259 LEU A CA 1
ATOM 2032 C C . LEU A 1 259 ? -13.453 -22.578 -23.594 1 96.94 259 LEU A C 1
ATOM 2034 O O . LEU A 1 259 ? -13.391 -23.703 -23.078 1 96.94 259 LEU A O 1
ATOM 2038 N N . GLN A 1 260 ? -13.805 -22.359 -24.812 1 97.62 260 GLN A N 1
ATOM 2039 C CA . GLN A 1 260 ? -14.125 -23.469 -25.703 1 97.62 260 GLN A CA 1
ATOM 2040 C C . GLN A 1 260 ? -12.922 -24.391 -25.875 1 97.62 260 GLN A C 1
ATOM 2042 O O . GLN A 1 260 ? -13.055 -25.609 -25.75 1 97.62 260 GLN A O 1
ATOM 2047 N N . GLU A 1 261 ? -11.812 -23.797 -26.188 1 98.19 261 GLU A N 1
ATOM 2048 C CA . GLU A 1 261 ? -10.609 -24.594 -26.359 1 98.19 261 GLU A CA 1
ATOM 2049 C C . GLU A 1 261 ? -10.266 -25.375 -25.094 1 98.19 261 GLU A C 1
ATOM 2051 O O . GLU A 1 261 ? -9.859 -26.531 -25.172 1 98.19 261 GLU A O 1
ATOM 2056 N N . GLN A 1 262 ? -10.344 -24.75 -23.938 1 98.06 262 GLN A N 1
ATOM 2057 C CA . GLN A 1 262 ? -10.078 -25.438 -22.672 1 98.06 262 GLN A CA 1
ATOM 2058 C C . GLN A 1 262 ? -10.977 -26.656 -22.516 1 98.06 262 GLN A C 1
ATOM 2060 O O . GLN A 1 262 ? -10.5 -27.75 -22.188 1 98.06 262 GLN A O 1
ATOM 2065 N N . ALA A 1 263 ? -12.266 -26.422 -22.766 1 98.19 263 ALA A N 1
ATOM 2066 C CA . ALA A 1 263 ? -13.234 -27.5 -22.609 1 98.19 263 ALA A CA 1
ATOM 2067 C C . ALA A 1 263 ? -12.93 -28.656 -23.578 1 98.19 263 ALA A C 1
ATOM 2069 O O . ALA A 1 263 ? -12.969 -29.812 -23.188 1 98.19 263 ALA A O 1
ATOM 2070 N N . GLU A 1 264 ? -12.641 -28.312 -24.766 1 98.38 264 GLU A N 1
ATOM 2071 C CA . GLU A 1 264 ? -12.391 -29.312 -25.797 1 98.38 264 GLU A CA 1
ATOM 2072 C C . GLU A 1 264 ? -11.141 -30.125 -25.484 1 98.38 264 GLU A C 1
ATOM 2074 O O . GLU A 1 264 ? -11.156 -31.359 -25.578 1 98.38 264 GLU A O 1
ATOM 2079 N N . VAL A 1 265 ? -10.062 -29.422 -25.141 1 98.56 265 VAL A N 1
ATOM 2080 C CA . VAL A 1 265 ? -8.797 -30.078 -24.844 1 98.56 265 VAL A CA 1
ATOM 2081 C C . VAL A 1 265 ? -8.969 -31 -23.625 1 98.56 265 VAL A C 1
ATOM 2083 O O . VAL A 1 265 ? -8.516 -32.156 -23.641 1 98.56 265 VAL A O 1
ATOM 2086 N N . ILE A 1 266 ? -9.617 -30.547 -22.625 1 98.44 266 ILE A N 1
ATOM 2087 C CA . ILE A 1 266 ? -9.797 -31.312 -21.391 1 98.44 266 ILE A CA 1
ATOM 2088 C C . ILE A 1 266 ? -10.703 -32.5 -21.656 1 98.44 266 ILE A C 1
ATOM 2090 O O . ILE A 1 266 ? -10.43 -33.625 -21.188 1 98.44 266 ILE A O 1
ATOM 2094 N N . ALA A 1 267 ? -11.828 -32.312 -22.406 1 98.5 267 ALA A N 1
ATOM 2095 C CA . ALA A 1 267 ? -12.734 -33.375 -22.75 1 98.5 267 ALA A CA 1
ATOM 2096 C C . ALA A 1 267 ? -11.992 -34.531 -23.469 1 98.5 267 ALA A C 1
ATOM 2098 O O . ALA A 1 267 ? -12.25 -35.688 -23.203 1 98.5 267 ALA A O 1
ATOM 2099 N N . GLU A 1 268 ? -11.133 -34.125 -24.297 1 98.12 268 GLU A N 1
ATOM 2100 C CA . GLU A 1 268 ? -10.383 -35.094 -25.078 1 98.12 268 GLU A CA 1
ATOM 2101 C C . GLU A 1 268 ? -9.352 -35.844 -24.219 1 98.12 268 GLU A C 1
ATOM 2103 O O . GLU A 1 268 ? -9.328 -37.062 -24.188 1 98.12 268 GLU A O 1
ATOM 2108 N N . LEU A 1 269 ? -8.508 -35.156 -23.5 1 97.88 269 LEU A N 1
ATOM 2109 C CA . LEU A 1 269 ? -7.34 -35.688 -22.828 1 97.88 269 LEU A CA 1
ATOM 2110 C C . LEU A 1 269 ? -7.75 -36.5 -21.594 1 97.88 269 LEU A C 1
ATOM 2112 O O . LEU A 1 269 ? -7.078 -37.438 -21.219 1 97.88 269 LEU A O 1
ATOM 2116 N N . PHE A 1 270 ? -8.844 -36.125 -20.984 1 97.75 270 PHE A N 1
ATOM 2117 C CA . PHE A 1 270 ? -9.156 -36.688 -19.688 1 97.75 270 PHE A CA 1
ATOM 2118 C C . PHE A 1 270 ? -10.281 -37.719 -19.797 1 97.75 270 PHE A C 1
ATOM 2120 O O . PHE A 1 270 ? -10.734 -38.25 -18.781 1 97.75 270 PHE A O 1
ATOM 2127 N N . ALA A 1 271 ? -10.688 -37.938 -21 1 97.88 271 ALA A N 1
ATOM 2128 C CA . ALA A 1 271 ? -11.672 -39 -21.203 1 97.88 271 ALA A CA 1
ATOM 2129 C C . ALA A 1 271 ? -11.102 -40.375 -20.797 1 97.88 271 ALA A C 1
ATOM 2131 O O . ALA A 1 271 ? -9.945 -40.656 -21.094 1 97.88 271 ALA A O 1
ATOM 2132 N N . GLU A 1 272 ? -11.961 -41.156 -20.203 1 96 272 GLU A N 1
ATOM 2133 C CA . GLU A 1 272 ? -11.539 -42.5 -19.859 1 96 272 GLU A CA 1
ATOM 2134 C C . GLU A 1 272 ? -11.242 -43.344 -21.109 1 96 272 GLU A C 1
ATOM 2136 O O . GLU A 1 272 ? -10.234 -44.031 -21.172 1 96 272 GLU A O 1
ATOM 2141 N N . THR A 1 273 ? -12.164 -43.281 -22.031 1 95.88 273 THR A N 1
ATOM 2142 C CA . THR A 1 273 ? -12.031 -43.844 -23.359 1 95.88 273 THR A CA 1
ATOM 2143 C C . THR A 1 273 ? -12.562 -42.875 -24.406 1 95.88 273 THR A C 1
ATOM 2145 O O . THR A 1 273 ? -13.328 -41.969 -24.094 1 95.88 273 THR A O 1
ATOM 2148 N N . PRO A 1 274 ? -12.039 -43.062 -25.578 1 93.75 274 PRO A N 1
ATOM 2149 C CA . PRO A 1 274 ? -12.453 -42.125 -26.625 1 93.75 274 PRO A CA 1
ATOM 2150 C C . PRO A 1 274 ? -13.977 -42.062 -26.781 1 93.75 274 PRO A C 1
ATOM 2152 O O . PRO A 1 274 ? -14.516 -41 -27.094 1 93.75 274 PRO A O 1
ATOM 2155 N N . ASP A 1 275 ? -14.68 -43.156 -26.594 1 94.56 275 ASP A N 1
ATOM 2156 C CA . ASP A 1 275 ? -16.125 -43.219 -26.797 1 94.56 275 ASP A CA 1
ATOM 2157 C C . ASP A 1 275 ? -16.875 -42.562 -25.625 1 94.56 275 ASP A C 1
ATOM 2159 O O . ASP A 1 275 ? -18.078 -42.312 -25.703 1 94.56 275 ASP A O 1
ATOM 2163 N N . LYS A 1 276 ? -16.188 -42.188 -24.578 1 96.75 276 LYS A N 1
ATOM 2164 C CA . LYS A 1 276 ? -16.797 -41.594 -23.391 1 96.75 276 LYS A CA 1
ATOM 2165 C C . LYS A 1 276 ? -16.422 -40.125 -23.266 1 96.75 276 LYS A C 1
ATOM 2167 O O . LYS A 1 276 ? -16.516 -39.531 -22.188 1 96.75 276 LYS A O 1
ATOM 2172 N N . MET A 1 277 ? -16.031 -39.562 -24.297 1 97.56 277 MET A N 1
ATOM 2173 C CA . MET A 1 277 ? -15.641 -38.156 -24.297 1 97.56 277 MET A CA 1
ATOM 2174 C C . MET A 1 277 ? -16.828 -37.25 -23.938 1 97.56 277 MET A C 1
ATOM 2176 O O . MET A 1 277 ? -17.938 -37.469 -24.438 1 97.56 277 MET A O 1
ATOM 2180 N N . SER A 1 278 ? -16.562 -36.312 -23.047 1 98.19 278 SER A N 1
ATOM 2181 C CA . SER A 1 278 ? -17.578 -35.375 -22.578 1 98.19 278 SER A CA 1
ATOM 2182 C C . SER A 1 278 ? -18.141 -34.531 -23.734 1 98.19 278 SER A C 1
ATOM 2184 O O . SER A 1 278 ? -17.406 -34.125 -24.625 1 98.19 278 SER A O 1
ATOM 2186 N N . LYS A 1 279 ? -19.469 -34.281 -23.672 1 98.06 279 LYS A N 1
ATOM 2187 C CA . LYS A 1 279 ? -20.094 -33.312 -24.547 1 98.06 279 LYS A CA 1
ATOM 2188 C C . LYS A 1 279 ? -19.953 -31.891 -23.984 1 98.06 279 LYS A C 1
ATOM 2190 O O . LYS A 1 279 ? -20.031 -31.703 -22.766 1 98.06 279 LYS A O 1
ATOM 2195 N N . ILE A 1 280 ? -19.734 -30.953 -24.875 1 98.19 280 ILE A N 1
ATOM 2196 C CA . ILE A 1 280 ? -19.656 -29.562 -24.453 1 98.19 280 ILE A CA 1
ATOM 2197 C C . ILE A 1 280 ? -21 -28.891 -24.641 1 98.19 280 ILE A C 1
ATOM 2199 O O . ILE A 1 280 ? -21.547 -28.859 -25.766 1 98.19 280 ILE A O 1
ATOM 2203 N N . VAL A 1 281 ? -21.531 -28.422 -23.562 1 98.19 281 VAL A N 1
ATOM 2204 C CA . VAL A 1 281 ? -22.828 -27.734 -23.562 1 98.19 281 VAL A CA 1
ATOM 2205 C C . VAL A 1 281 ? -22.609 -26.234 -23.391 1 98.19 281 VAL A C 1
ATOM 2207 O O . VAL A 1 281 ? -21.844 -25.797 -22.547 1 98.19 281 VAL A O 1
ATOM 2210 N N . TYR A 1 282 ? -23.281 -25.484 -24.281 1 96.75 282 TYR A N 1
ATOM 2211 C CA . TYR A 1 282 ? -23.141 -24.031 -24.219 1 96.75 282 TYR A CA 1
ATOM 2212 C C . TYR A 1 282 ? -24.359 -23.391 -23.578 1 96.75 282 TYR A C 1
ATOM 2214 O O . TYR A 1 282 ? -25.5 -23.719 -23.906 1 96.75 282 TYR A O 1
ATOM 2222 N N . LYS A 1 283 ? -24.125 -22.562 -22.578 1 97 283 LYS A N 1
ATOM 2223 C CA . LYS A 1 283 ? -25.156 -21.75 -21.953 1 97 283 LYS A CA 1
ATOM 2224 C C . LYS A 1 283 ? -24.797 -20.266 -22 1 97 283 LYS A C 1
ATOM 2226 O O . LYS A 1 283 ? -24.469 -19.672 -20.969 1 97 283 LYS A O 1
ATOM 2231 N N . PRO A 1 284 ? -24.969 -19.672 -23.172 1 94.5 284 PRO A N 1
ATOM 2232 C CA . PRO A 1 284 ? -24.562 -18.281 -23.359 1 94.5 284 PRO A CA 1
ATOM 2233 C C . PRO A 1 284 ? -25.375 -17.297 -22.516 1 94.5 284 PRO A C 1
ATOM 2235 O O . PRO A 1 284 ? -24.953 -16.156 -22.297 1 94.5 284 PRO A O 1
ATOM 2238 N N . GLU A 1 285 ? -26.516 -17.734 -21.953 1 94.38 285 GLU A N 1
ATOM 2239 C CA . GLU A 1 285 ? -27.406 -16.859 -21.203 1 94.38 285 GLU A CA 1
ATOM 2240 C C . GLU A 1 285 ? -26.891 -16.609 -19.781 1 94.38 285 GLU A C 1
ATOM 2242 O O . GLU A 1 285 ? -27.297 -15.648 -19.125 1 94.38 285 GLU A O 1
ATOM 2247 N N . ILE A 1 286 ? -26.062 -17.562 -19.359 1 94.19 286 ILE A N 1
ATOM 2248 C CA . ILE A 1 286 ? -25.453 -17.359 -18.047 1 94.19 286 ILE A CA 1
ATOM 2249 C C . ILE A 1 286 ? -24.125 -16.609 -18.203 1 94.19 286 ILE A C 1
ATOM 2251 O O . ILE A 1 286 ? -23.141 -17.172 -18.703 1 94.19 286 ILE A O 1
ATOM 2255 N N . GLN A 1 287 ? -24.141 -15.422 -17.625 1 89.44 287 GLN A N 1
ATOM 2256 C CA . GLN A 1 287 ? -23.047 -14.516 -17.922 1 89.44 287 GLN A CA 1
ATOM 2257 C C . GLN A 1 287 ? -21.766 -14.953 -17.203 1 89.44 287 GLN A C 1
ATOM 2259 O O . GLN A 1 287 ? -21.812 -15.414 -16.062 1 89.44 287 GLN A O 1
ATOM 2264 N N . ASN A 1 288 ? -20.688 -15 -17.922 1 85.69 288 ASN A N 1
ATOM 2265 C CA . ASN A 1 288 ? -19.328 -15.047 -17.406 1 85.69 288 ASN A CA 1
ATOM 2266 C C . ASN A 1 288 ? -18.641 -13.688 -17.484 1 85.69 288 ASN A C 1
ATOM 2268 O O . ASN A 1 288 ? -18.312 -13.219 -18.578 1 85.69 288 ASN A O 1
ATOM 2272 N N . ASN A 1 289 ? -18.375 -13.062 -16.359 1 81.12 289 ASN A N 1
ATOM 2273 C CA . ASN A 1 289 ? -18.078 -11.641 -16.297 1 81.12 289 ASN A CA 1
ATOM 2274 C C . ASN A 1 289 ? -16.562 -11.383 -16.266 1 81.12 289 ASN A C 1
ATOM 2276 O O . ASN A 1 289 ? -16.125 -10.234 -16.188 1 81.12 289 ASN A O 1
ATOM 2280 N N . THR A 1 290 ? -15.766 -12.383 -16.391 1 90.44 290 THR A N 1
ATOM 2281 C CA . THR A 1 290 ? -14.328 -12.133 -16.422 1 90.44 290 THR A CA 1
ATOM 2282 C C . THR A 1 290 ? -13.852 -11.844 -17.844 1 90.44 290 THR A C 1
ATOM 2284 O O . THR A 1 290 ? -13.922 -12.703 -18.719 1 90.44 290 THR A O 1
ATOM 2287 N N . PRO A 1 291 ? -13.312 -10.672 -18.078 1 94.94 291 PRO A N 1
ATOM 2288 C CA . PRO A 1 291 ? -12.859 -10.336 -19.438 1 94.94 291 PRO A CA 1
ATOM 2289 C C . PRO A 1 291 ? -11.664 -11.172 -19.891 1 94.94 291 PRO A C 1
ATOM 2291 O O . PRO A 1 291 ? -10.945 -11.727 -19.047 1 94.94 291 PRO A O 1
ATOM 2294 N N . SER A 1 292 ? -11.547 -11.234 -21.203 1 97.75 292 SER A N 1
ATOM 2295 C CA . SER A 1 292 ? -10.328 -11.82 -21.766 1 97.75 292 SER A CA 1
ATOM 2296 C C . SER A 1 292 ? -9.102 -10.992 -21.406 1 97.75 292 SER A C 1
ATOM 2298 O O . SER A 1 292 ? -9.211 -9.781 -21.172 1 97.75 292 SER A O 1
ATOM 2300 N N . TYR A 1 293 ? -7.977 -11.633 -21.297 1 98.31 293 TYR A N 1
ATOM 2301 C CA . TYR A 1 293 ? -6.734 -10.906 -21.047 1 98.31 293 TYR A CA 1
ATOM 2302 C C . TYR A 1 293 ? -5.551 -11.617 -21.688 1 98.31 293 TYR A C 1
ATOM 2304 O O . TYR A 1 293 ? -5.57 -12.836 -21.859 1 98.31 293 TYR A O 1
ATOM 2312 N N . LEU A 1 294 ? -4.633 -10.859 -22.062 1 98.38 294 LEU A N 1
ATOM 2313 C CA . LEU A 1 294 ? -3.393 -11.273 -22.703 1 98.38 294 LEU A CA 1
ATOM 2314 C C . LEU A 1 294 ? -2.225 -10.414 -22.25 1 98.38 294 LEU A C 1
ATOM 2316 O O . LEU A 1 294 ? -2.355 -9.188 -22.125 1 98.38 294 LEU A O 1
ATOM 2320 N N . PHE A 1 295 ? -1.062 -11.047 -22 1 98.38 295 PHE A N 1
ATOM 2321 C CA . PHE A 1 295 ? 0.093 -10.312 -21.484 1 98.38 295 PHE A CA 1
ATOM 2322 C C . PHE A 1 295 ? 1.315 -10.555 -22.359 1 98.38 295 PHE A C 1
ATOM 2324 O O . PHE A 1 295 ? 1.441 -11.617 -22.984 1 98.38 295 PHE A O 1
ATOM 2331 N N . SER A 1 296 ? 2.18 -9.578 -22.422 1 98.31 296 SER A N 1
ATOM 2332 C CA . SER A 1 296 ? 3.457 -9.695 -23.109 1 98.31 296 SER A CA 1
ATOM 2333 C C . SER A 1 296 ? 4.547 -10.211 -22.188 1 98.31 296 SER A C 1
ATOM 2335 O O . SER A 1 296 ? 4.621 -9.805 -21.016 1 98.31 296 SER A O 1
ATOM 2337 N N . MET A 1 297 ? 5.414 -11.102 -22.641 1 97.62 297 MET A N 1
ATOM 2338 C CA . MET A 1 297 ? 6.539 -11.617 -21.859 1 97.62 297 MET A CA 1
ATOM 2339 C C . MET A 1 297 ? 7.867 -11.164 -22.453 1 97.62 297 MET A C 1
ATOM 2341 O O . MET A 1 297 ? 8.914 -11.719 -22.141 1 97.62 297 MET A O 1
ATOM 2345 N N . GLU A 1 298 ? 7.836 -10.18 -23.281 1 98.19 298 GLU A N 1
ATOM 2346 C CA . GLU A 1 298 ? 9.023 -9.719 -24 1 98.19 298 GLU A CA 1
ATOM 2347 C C . GLU A 1 298 ? 10.102 -9.258 -23.016 1 98.19 298 GLU A C 1
ATOM 2349 O O . GLU A 1 298 ? 11.297 -9.453 -23.266 1 98.19 298 GLU A O 1
ATOM 2354 N N . LYS A 1 299 ? 9.75 -8.602 -21.984 1 98.69 299 LYS A N 1
ATOM 2355 C CA . LYS A 1 299 ? 10.719 -8.125 -21 1 98.69 299 LYS A CA 1
ATOM 2356 C C . LYS A 1 299 ? 11.492 -9.289 -20.375 1 98.69 299 LYS A C 1
ATOM 2358 O O . LYS A 1 299 ? 12.711 -9.219 -20.234 1 98.69 299 LYS A O 1
ATOM 2363 N N . ALA A 1 300 ? 10.805 -10.359 -19.969 1 98.75 300 ALA A N 1
ATOM 2364 C CA . ALA A 1 300 ? 11.445 -11.531 -19.391 1 98.75 300 ALA A CA 1
ATOM 2365 C C . ALA A 1 300 ? 12.398 -12.188 -20.391 1 98.75 300 ALA A C 1
ATOM 2367 O O . ALA A 1 300 ? 13.5 -12.602 -20.016 1 98.75 300 ALA A O 1
ATOM 2368 N N . LYS A 1 301 ? 11.945 -12.297 -21.625 1 98.56 301 LYS A N 1
ATOM 2369 C CA . LYS A 1 301 ? 12.805 -12.836 -22.672 1 98.56 301 LYS A CA 1
ATOM 2370 C C . LYS A 1 301 ? 14.078 -12.016 -22.828 1 98.56 301 LYS A C 1
ATOM 2372 O O . LYS A 1 301 ? 15.18 -12.57 -22.891 1 98.56 301 LYS A O 1
ATOM 2377 N N . ARG A 1 302 ? 13.906 -10.766 -22.859 1 98.62 302 ARG A N 1
ATOM 2378 C CA . ARG A 1 302 ? 15.031 -9.852 -23.047 1 98.62 302 ARG A CA 1
ATOM 2379 C C . ARG A 1 302 ? 15.992 -9.922 -21.859 1 98.62 302 ARG A C 1
ATOM 2381 O O . ARG A 1 302 ? 17.203 -10 -22.047 1 98.62 302 ARG A O 1
ATOM 2388 N N . ASP A 1 303 ? 15.516 -9.906 -20.641 1 98.69 303 ASP A N 1
ATOM 2389 C CA . ASP A 1 303 ? 16.328 -9.672 -19.469 1 98.69 303 ASP A CA 1
ATOM 2390 C C . ASP A 1 303 ? 16.969 -10.961 -18.969 1 98.69 303 ASP A C 1
ATOM 2392 O O . ASP A 1 303 ? 18.078 -10.945 -18.422 1 98.69 303 ASP A O 1
ATOM 2396 N N . PHE A 1 304 ? 16.25 -12.109 -19.125 1 98.5 304 PHE A N 1
ATOM 2397 C CA . PHE A 1 304 ? 16.875 -13.312 -18.578 1 98.5 304 PHE A CA 1
ATOM 2398 C C . PHE A 1 304 ? 16.562 -14.516 -19.453 1 98.5 304 PHE A C 1
ATOM 2400 O O . PHE A 1 304 ? 16.641 -15.664 -19 1 98.5 304 PHE A O 1
ATOM 2407 N N . GLY A 1 305 ? 16.078 -14.359 -20.688 1 98.38 305 GLY A N 1
ATOM 2408 C CA . GLY A 1 305 ? 15.984 -15.391 -21.719 1 98.38 305 GLY A CA 1
ATOM 2409 C C . GLY A 1 305 ? 14.828 -16.344 -21.484 1 98.38 305 GLY A C 1
ATOM 2410 O O . GLY A 1 305 ? 14.867 -17.5 -21.953 1 98.38 305 GLY A O 1
ATOM 2411 N N . PHE A 1 306 ? 13.805 -15.945 -20.828 1 98.31 306 PHE A N 1
ATOM 2412 C CA . PHE A 1 306 ? 12.703 -16.844 -20.531 1 98.31 306 PHE A CA 1
ATOM 2413 C C . PHE A 1 306 ? 11.758 -16.953 -21.719 1 98.31 306 PHE A C 1
ATOM 2415 O O . PHE A 1 306 ? 11.305 -15.945 -22.25 1 98.31 306 PHE A O 1
ATOM 2422 N N . GLU A 1 307 ? 11.477 -18.125 -22.125 1 97.12 307 GLU A N 1
ATOM 2423 C CA . GLU A 1 307 ? 10.422 -18.516 -23.062 1 97.12 307 GLU A CA 1
ATOM 2424 C C . GLU A 1 307 ? 9.617 -19.703 -22.531 1 97.12 307 GLU A C 1
ATOM 2426 O O . GLU A 1 307 ? 10.18 -20.766 -22.25 1 97.12 307 GLU A O 1
ATOM 2431 N N . PRO A 1 308 ? 8.367 -19.484 -22.375 1 97.06 308 PRO A N 1
ATOM 2432 C CA . PRO A 1 308 ? 7.582 -20.594 -21.828 1 97.06 308 PRO A CA 1
ATOM 2433 C C . PRO A 1 308 ? 7.617 -21.844 -22.703 1 97.06 308 PRO A C 1
ATOM 2435 O O . PRO A 1 308 ? 7.473 -21.75 -23.922 1 97.06 308 PRO A O 1
ATOM 2438 N N . ALA A 1 309 ? 7.777 -22.953 -22.094 1 97.5 309 ALA A N 1
ATOM 2439 C CA . ALA A 1 309 ? 7.809 -24.219 -22.812 1 97.5 309 ALA A CA 1
ATOM 2440 C C . ALA A 1 309 ? 6.398 -24.766 -23.031 1 97.5 309 ALA A C 1
ATOM 2442 O O . ALA A 1 309 ? 6.16 -25.547 -23.953 1 97.5 309 ALA A O 1
ATOM 2443 N N . PHE A 1 310 ? 5.484 -24.328 -22.281 1 97.75 310 PHE A N 1
ATOM 2444 C CA . PHE A 1 310 ? 4.121 -24.859 -22.312 1 97.75 310 PHE A CA 1
ATOM 2445 C C . PHE A 1 310 ? 3.131 -23.766 -22.719 1 97.75 310 PHE A C 1
ATOM 2447 O O . PHE A 1 310 ? 2.105 -23.578 -22.062 1 97.75 310 PHE A O 1
ATOM 2454 N N . ARG A 1 311 ? 3.32 -23.156 -23.797 1 96.25 311 ARG A N 1
ATOM 2455 C CA . ARG A 1 311 ? 2.467 -22.078 -24.297 1 96.25 311 ARG A CA 1
ATOM 2456 C C . ARG A 1 311 ? 1.147 -22.625 -24.828 1 96.25 311 ARG A C 1
ATOM 2458 O O . ARG A 1 311 ? 0.107 -21.984 -24.719 1 96.25 311 ARG A O 1
ATOM 2465 N N . ASP A 1 312 ? 1.335 -23.75 -25.422 1 96.94 312 ASP A N 1
ATOM 2466 C CA . ASP A 1 312 ? 0.154 -24.406 -25.984 1 96.94 312 ASP A CA 1
ATOM 2467 C C . ASP A 1 312 ? -0.636 -25.125 -24.891 1 96.94 312 ASP A C 1
ATOM 2469 O O . ASP A 1 312 ? -0.086 -25.953 -24.172 1 96.94 312 ASP A O 1
ATOM 2473 N N . PHE A 1 313 ? -1.958 -24.844 -24.859 1 98.19 313 PHE A N 1
ATOM 2474 C CA . PHE A 1 313 ? -2.785 -25.375 -23.766 1 98.19 313 PHE A CA 1
ATOM 2475 C C . PHE A 1 313 ? -2.836 -26.891 -23.812 1 98.19 313 PHE A C 1
ATOM 2477 O O . PHE A 1 313 ? -2.811 -27.547 -22.766 1 98.19 313 PHE A O 1
ATOM 2484 N N . LYS A 1 314 ? -2.924 -27.438 -24.969 1 98.38 314 LYS A N 1
ATOM 2485 C CA . LYS A 1 314 ? -2.969 -28.906 -25.078 1 98.38 314 LYS A CA 1
ATOM 2486 C C . LYS A 1 314 ? -1.677 -29.531 -24.562 1 98.38 314 LYS A C 1
ATOM 2488 O O . LYS A 1 314 ? -1.71 -30.531 -23.859 1 98.38 314 LYS A O 1
ATOM 2493 N N . THR A 1 315 ? -0.558 -28.938 -24.969 1 98.25 315 THR A N 1
ATOM 2494 C CA . THR A 1 315 ? 0.736 -29.406 -24.469 1 98.25 315 THR A CA 1
ATOM 2495 C C . THR A 1 315 ? 0.803 -29.312 -22.953 1 98.25 315 THR A C 1
ATOM 2497 O O . THR A 1 315 ? 1.262 -30.234 -22.281 1 98.25 315 THR A O 1
ATOM 2500 N N . MET A 1 316 ? 0.367 -28.219 -22.406 1 98.19 316 MET A N 1
ATOM 2501 C CA . MET A 1 316 ? 0.319 -27.984 -20.969 1 98.19 316 MET A CA 1
ATOM 2502 C C . MET A 1 316 ? -0.497 -29.062 -20.266 1 98.19 316 MET A C 1
ATOM 2504 O O . MET A 1 316 ? -0.024 -29.688 -19.312 1 98.19 316 MET A O 1
ATOM 2508 N N . MET A 1 317 ? -1.69 -29.375 -20.797 1 98.12 317 MET A N 1
ATOM 2509 C CA . MET A 1 317 ? -2.617 -30.297 -20.141 1 98.12 317 MET A CA 1
ATOM 2510 C C . MET A 1 317 ? -2.154 -31.734 -20.297 1 98.12 317 MET A C 1
ATOM 2512 O O . MET A 1 317 ? -2.398 -32.562 -19.422 1 98.12 317 MET A O 1
ATOM 2516 N N . ASN A 1 318 ? -1.465 -31.984 -21.391 1 98.12 318 ASN A N 1
ATOM 2517 C CA . ASN A 1 318 ? -0.862 -33.312 -21.531 1 98.12 318 ASN A CA 1
ATOM 2518 C C . ASN A 1 318 ? 0.151 -33.594 -20.422 1 98.12 318 ASN A C 1
ATOM 2520 O O . ASN A 1 318 ? 0.167 -34.656 -19.859 1 98.12 318 ASN A O 1
ATOM 2524 N N . ASP A 1 319 ? 0.988 -32.625 -20.172 1 98.12 319 ASP A N 1
ATOM 2525 C CA . ASP A 1 319 ? 1.968 -32.75 -19.109 1 98.12 319 ASP A CA 1
ATOM 2526 C C . ASP A 1 319 ? 1.284 -32.812 -17.734 1 98.12 319 ASP A C 1
ATOM 2528 O O . ASP A 1 319 ? 1.686 -33.594 -16.875 1 98.12 319 ASP A O 1
ATOM 2532 N N . TYR A 1 320 ? 0.291 -32 -17.562 1 97.44 320 TYR A N 1
ATOM 2533 C CA . TYR A 1 320 ? -0.524 -32.031 -16.344 1 97.44 320 TYR A CA 1
ATOM 2534 C C . TYR A 1 320 ? -1.076 -33.438 -16.078 1 97.44 320 TYR A C 1
ATOM 2536 O O . TYR A 1 320 ? -0.955 -33.938 -14.977 1 97.44 320 TYR A O 1
ATOM 2544 N N . LYS A 1 321 ? -1.654 -34.031 -17.078 1 96.88 321 LYS A N 1
ATOM 2545 C CA . LYS A 1 321 ? -2.252 -35.375 -16.969 1 96.88 321 LYS A CA 1
ATOM 2546 C C . LYS A 1 321 ? -1.201 -36.406 -16.625 1 96.88 321 LYS A C 1
ATOM 2548 O O . LYS A 1 321 ? -1.444 -37.281 -15.789 1 96.88 321 LYS A O 1
ATOM 2553 N N . LYS A 1 322 ? -0.068 -36.312 -17.25 1 97.06 322 LYS A N 1
ATOM 2554 C CA . LYS A 1 322 ? 1.02 -37.219 -16.953 1 97.06 322 LYS A CA 1
ATOM 2555 C C . LYS A 1 322 ? 1.399 -37.156 -15.477 1 97.06 322 LYS A C 1
ATOM 2557 O O . LYS A 1 322 ? 1.577 -38.219 -14.836 1 97.06 322 LYS A O 1
ATOM 2562 N N . ASP A 1 323 ? 1.528 -35.938 -14.922 1 96 323 ASP A N 1
ATOM 2563 C CA . ASP A 1 323 ? 1.861 -35.75 -13.516 1 96 323 ASP A CA 1
ATOM 2564 C C . ASP A 1 323 ? 0.77 -36.344 -12.617 1 96 323 ASP A C 1
ATOM 2566 O O . ASP A 1 323 ? 1.064 -36.938 -11.586 1 96 323 ASP A O 1
ATOM 2570 N N . LEU A 1 324 ? -0.468 -36.125 -13.023 1 93.88 324 LEU A N 1
ATOM 2571 C CA . LEU A 1 324 ? -1.588 -36.656 -12.25 1 93.88 324 LEU A CA 1
ATOM 2572 C C . LEU A 1 324 ? -1.568 -38.188 -12.242 1 93.88 324 LEU A C 1
ATOM 2574 O O . LEU A 1 324 ? -1.756 -38.812 -11.195 1 93.88 324 LEU A O 1
ATOM 2578 N N . ASP A 1 325 ? -1.308 -38.719 -13.406 1 94.12 325 ASP A N 1
ATOM 2579 C CA . ASP A 1 325 ? -1.348 -40.188 -13.578 1 94.12 325 ASP A CA 1
ATOM 2580 C C . ASP A 1 325 ? -0.224 -40.844 -12.789 1 94.12 325 ASP A C 1
ATOM 2582 O O . ASP A 1 325 ? -0.368 -42 -12.344 1 94.12 325 ASP A O 1
ATOM 2586 N N . THR A 1 326 ? 0.834 -40.125 -12.57 1 94.06 326 THR A N 1
ATOM 2587 C CA . THR A 1 326 ? 1.966 -40.688 -11.844 1 94.06 326 THR A CA 1
ATOM 2588 C C . THR A 1 326 ? 1.876 -40.344 -10.359 1 94.06 326 THR A C 1
ATOM 2590 O O . THR A 1 326 ? 2.797 -40.625 -9.594 1 94.06 326 THR A O 1
ATOM 2593 N N . HIS A 1 327 ? 0.841 -39.656 -9.898 1 91.44 327 HIS A N 1
ATOM 2594 C CA . HIS A 1 327 ? 0.568 -39.281 -8.516 1 91.44 327 HIS A CA 1
ATOM 2595 C C . HIS A 1 327 ? 1.673 -38.375 -7.965 1 91.44 327 HIS A C 1
ATOM 2597 O O . HIS A 1 327 ? 2.121 -38.562 -6.828 1 91.44 327 HIS A O 1
ATOM 2603 N N . LYS A 1 328 ? 2.096 -37.531 -8.906 1 90.5 328 LYS A N 1
ATOM 2604 C CA . LYS A 1 328 ? 3.137 -36.594 -8.484 1 90.5 328 LYS A CA 1
ATOM 2605 C C . LYS A 1 328 ? 2.666 -35.75 -7.309 1 90.5 328 LYS A C 1
ATOM 2607 O O . LYS A 1 328 ? 1.589 -35.156 -7.363 1 90.5 328 LYS A O 1
ATOM 2612 N N . TYR A 1 329 ? 3.365 -35.688 -6.227 1 89.25 329 TYR A N 1
ATOM 2613 C CA . TYR A 1 329 ? 3.182 -34.875 -5.016 1 89.25 329 TYR A CA 1
ATOM 2614 C C . TYR A 1 329 ? 1.898 -35.281 -4.297 1 89.25 329 TYR A C 1
ATOM 2616 O O . TYR A 1 329 ? 1.41 -34.531 -3.438 1 89.25 329 TYR A O 1
ATOM 2624 N N . GLN A 1 330 ? 1.207 -36.281 -4.684 1 84.31 330 GLN A N 1
ATOM 2625 C CA . GLN A 1 330 ? -0.085 -36.656 -4.125 1 84.31 330 GLN A CA 1
ATOM 2626 C C . GLN A 1 330 ? -0.009 -36.781 -2.607 1 84.31 330 GLN A C 1
ATOM 2628 O O . GLN A 1 330 ? -0.888 -36.312 -1.891 1 84.31 330 GLN A O 1
ATOM 2633 N N . ASN A 1 331 ? 1.031 -37.344 -2.148 1 83.25 331 ASN A N 1
ATOM 2634 C CA . ASN A 1 331 ? 1.16 -37.594 -0.712 1 83.25 331 ASN A CA 1
ATOM 2635 C C . ASN A 1 331 ? 1.501 -36.281 0.029 1 83.25 331 ASN A C 1
ATOM 2637 O O . ASN A 1 331 ? 1.272 -36.188 1.235 1 83.25 331 ASN A O 1
ATOM 2641 N N . LEU A 1 332 ? 2.025 -35.344 -0.695 1 87.62 332 LEU A N 1
ATOM 2642 C CA . LEU A 1 332 ? 2.43 -34.062 -0.084 1 87.62 332 LEU A CA 1
ATOM 2643 C C . LEU A 1 332 ? 1.229 -33.156 0.106 1 87.62 332 LEU A C 1
ATOM 2645 O O . LEU A 1 332 ? 1.096 -32.5 1.148 1 87.62 332 LEU A O 1
ATOM 2649 N N . PHE A 1 333 ? 0.398 -33.031 -0.843 1 83.19 333 PHE A N 1
ATOM 2650 C CA . PHE A 1 333 ? -0.713 -32.094 -0.828 1 83.19 333 PHE A CA 1
ATOM 2651 C C . PHE A 1 333 ? -1.949 -32.719 -0.194 1 83.19 333 PHE A C 1
ATOM 2653 O O . PHE A 1 333 ? -2.92 -32 0.108 1 83.19 333 PHE A O 1
ATOM 2660 N N . ASN A 1 334 ? -2.01 -34.094 0.009 1 70.19 334 ASN A N 1
ATOM 2661 C CA . ASN A 1 334 ? -3.195 -34.75 0.523 1 70.19 334 ASN A CA 1
ATOM 2662 C C . ASN A 1 334 ? -3.549 -34.281 1.929 1 70.19 334 ASN A C 1
ATOM 2664 O O . ASN A 1 334 ? -2.836 -34.562 2.889 1 70.19 334 ASN A O 1
ATOM 2668 N N . TYR A 1 335 ? -4.168 -33.031 2.047 1 47.22 335 TYR A N 1
ATOM 2669 C CA . TYR A 1 335 ? -4.609 -32.531 3.348 1 47.22 335 TYR A CA 1
ATOM 2670 C C . TYR A 1 335 ? -5.672 -33.469 3.943 1 47.22 335 TYR A C 1
ATOM 2672 O O . TYR A 1 335 ? -6.387 -34.156 3.213 1 47.22 335 TYR A O 1
ATOM 2680 N N . MET B 1 1 ? -21.766 12.898 18.062 1 97.31 1 MET B N 1
ATOM 2681 C CA . MET B 1 1 ? -20.406 13.086 18.562 1 97.31 1 MET B CA 1
ATOM 2682 C C . MET B 1 1 ? -19.391 12.727 17.484 1 97.31 1 MET B C 1
ATOM 2684 O O . MET B 1 1 ? -19.641 11.867 16.641 1 97.31 1 MET B O 1
ATOM 2688 N N . VAL B 1 2 ? -18.344 13.477 17.438 1 98.62 2 VAL B N 1
ATOM 2689 C CA . VAL B 1 2 ? -17.234 13.172 16.547 1 98.62 2 VAL B CA 1
ATOM 2690 C C . VAL B 1 2 ? -16.031 12.688 17.359 1 98.62 2 VAL B C 1
ATOM 2692 O O . VAL B 1 2 ? -15.719 13.258 18.406 1 98.62 2 VAL B O 1
ATOM 2695 N N . ILE B 1 3 ? -15.414 11.578 16.922 1 98.81 3 ILE B N 1
ATOM 2696 C CA . ILE B 1 3 ? -14.211 11.086 17.562 1 98.81 3 ILE B CA 1
ATOM 2697 C C . ILE B 1 3 ? -12.977 11.578 16.812 1 98.81 3 ILE B C 1
ATOM 2699 O O . ILE B 1 3 ? -12.875 11.406 15.602 1 98.81 3 ILE B O 1
ATOM 2703 N N . ILE B 1 4 ? -12.094 12.203 17.484 1 98.81 4 ILE B N 1
ATOM 2704 C CA . ILE B 1 4 ? -10.852 12.695 16.906 1 98.81 4 ILE B CA 1
ATOM 2705 C C . ILE B 1 4 ? -9.672 11.875 17.438 1 98.81 4 ILE B C 1
ATOM 2707 O O . ILE B 1 4 ? -9.297 12 18.609 1 98.81 4 ILE B O 1
ATOM 2711 N N . ILE B 1 5 ? -9.172 11.062 16.594 1 98.5 5 ILE B N 1
ATOM 2712 C CA . ILE B 1 5 ? -8.023 10.227 16.922 1 98.5 5 ILE B CA 1
ATOM 2713 C C . ILE B 1 5 ? -6.73 10.969 16.578 1 98.5 5 ILE B C 1
ATOM 2715 O O . ILE B 1 5 ? -6.539 11.398 15.438 1 98.5 5 ILE B O 1
ATOM 2719 N N . GLY B 1 6 ? -5.828 11.039 17.547 1 96.69 6 GLY B N 1
ATOM 2720 C CA . GLY B 1 6 ? -4.637 11.852 17.375 1 96.69 6 GLY B CA 1
ATOM 2721 C C . GLY B 1 6 ? -4.816 13.281 17.844 1 96.69 6 GLY B C 1
ATOM 2722 O O . GLY B 1 6 ? -4.258 14.211 17.266 1 96.69 6 GLY B O 1
ATOM 2723 N N . ALA B 1 7 ? -5.59 13.484 18.875 1 96.31 7 ALA B N 1
ATOM 2724 C CA . ALA B 1 7 ? -5.871 14.812 19.391 1 96.31 7 ALA B CA 1
ATOM 2725 C C . ALA B 1 7 ? -4.699 15.336 20.219 1 96.31 7 ALA B C 1
ATOM 2727 O O . ALA B 1 7 ? -4.645 16.531 20.547 1 96.31 7 ALA B O 1
ATOM 2728 N N . SER B 1 8 ? -3.764 14.484 20.531 1 93.06 8 SER B N 1
ATOM 2729 C CA . SER B 1 8 ? -2.582 14.883 21.297 1 93.06 8 SER B CA 1
ATOM 2730 C C . SER B 1 8 ? -1.439 15.281 20.375 1 93.06 8 SER B C 1
ATOM 2732 O O . SER B 1 8 ? -0.274 14.992 20.641 1 93.06 8 SER B O 1
ATOM 2734 N N . SER B 1 9 ? -1.812 15.852 19.25 1 90.56 9 SER B N 1
ATOM 2735 C CA . SER B 1 9 ? -0.848 16.328 18.266 1 90.56 9 SER B CA 1
ATOM 2736 C C . SER B 1 9 ? -1.163 17.766 17.844 1 90.56 9 SER B C 1
ATOM 2738 O O . SER B 1 9 ? -2.178 18.328 18.25 1 90.56 9 SER B O 1
ATOM 2740 N N . PHE B 1 10 ? -0.275 18.281 16.953 1 92.88 10 PHE B N 1
ATOM 2741 C CA . PHE B 1 10 ? -0.332 19.656 16.438 1 92.88 10 PHE B CA 1
ATOM 2742 C C . PHE B 1 10 ? -1.674 19.922 15.773 1 92.88 10 PHE B C 1
ATOM 2744 O O . PHE B 1 10 ? -2.475 20.719 16.281 1 92.88 10 PHE B O 1
ATOM 2751 N N . ILE B 1 11 ? -2.043 19.156 14.773 1 96.69 11 ILE B N 1
ATOM 2752 C CA . ILE B 1 11 ? -3.281 19.375 14.039 1 96.69 11 ILE B CA 1
ATOM 2753 C C . ILE B 1 11 ? -4.477 19 14.906 1 96.69 11 ILE B C 1
ATOM 2755 O O . ILE B 1 11 ? -5.527 19.641 14.852 1 96.69 11 ILE B O 1
ATOM 2759 N N . GLY B 1 12 ? -4.273 18.047 15.805 1 96.81 12 GLY B N 1
ATOM 2760 C CA . GLY B 1 12 ? -5.332 17.531 16.656 1 96.81 12 GLY B CA 1
ATOM 2761 C C . GLY B 1 12 ? -5.883 18.578 17.625 1 96.81 12 GLY B C 1
ATOM 2762 O O . GLY B 1 12 ? -7.098 18.75 17.719 1 96.81 12 GLY B O 1
ATOM 2763 N N . VAL B 1 13 ? -4.992 19.281 18.281 1 96 13 VAL B N 1
ATOM 2764 C CA . VAL B 1 13 ? -5.414 20.25 19.297 1 96 13 VAL B CA 1
ATOM 2765 C C . VAL B 1 13 ? -6.219 21.375 18.641 1 96 13 VAL B C 1
ATOM 2767 O O . VAL B 1 13 ? -7.246 21.797 19.172 1 96 13 VAL B O 1
ATOM 2770 N N . HIS B 1 14 ? -5.789 21.812 17.484 1 97.69 14 HIS B N 1
ATOM 2771 C CA . HIS B 1 14 ? -6.496 22.875 16.766 1 97.69 14 HIS B CA 1
ATOM 2772 C C . HIS B 1 14 ? -7.844 22.375 16.25 1 97.69 14 HIS B C 1
ATOM 2774 O O . HIS B 1 14 ? -8.82 23.125 16.234 1 97.69 14 HIS B O 1
ATOM 2780 N N . THR B 1 15 ? -7.871 21.125 15.828 1 98.62 15 THR B N 1
ATOM 2781 C CA . THR B 1 15 ? -9.109 20.547 15.32 1 98.62 15 THR B CA 1
ATOM 2782 C C . THR B 1 15 ? -10.148 20.438 16.438 1 98.62 15 THR B C 1
ATOM 2784 O O . THR B 1 15 ? -11.312 20.812 16.25 1 98.62 15 THR B O 1
ATOM 2787 N N . VAL B 1 16 ? -9.734 20 17.609 1 98.38 16 VAL B N 1
ATOM 2788 C CA . VAL B 1 16 ? -10.641 19.875 18.75 1 98.38 16 VAL B CA 1
ATOM 2789 C C . VAL B 1 16 ? -11.195 21.25 19.125 1 98.38 16 VAL B C 1
ATOM 2791 O O . VAL B 1 16 ? -12.398 21.406 19.328 1 98.38 16 VAL B O 1
ATOM 2794 N N . ASP B 1 17 ? -10.32 22.25 19.141 1 97.81 17 ASP B N 1
ATOM 2795 C CA . ASP B 1 17 ? -10.742 23.609 19.453 1 97.81 17 ASP B CA 1
ATOM 2796 C C . ASP B 1 17 ? -11.82 24.094 18.484 1 97.81 17 ASP B C 1
ATOM 2798 O O . ASP B 1 17 ? -12.812 24.703 18.906 1 97.81 17 ASP B O 1
ATOM 2802 N N . GLU B 1 18 ? -11.594 23.859 17.234 1 98.56 18 GLU B N 1
ATOM 2803 C CA . GLU B 1 18 ? -12.555 24.281 16.219 1 98.56 18 GLU B CA 1
ATOM 2804 C C . GLU B 1 18 ? -13.906 23.609 16.438 1 98.56 18 GLU B C 1
ATOM 2806 O O . GLU B 1 18 ? -14.953 24.234 16.328 1 98.56 18 GLU B O 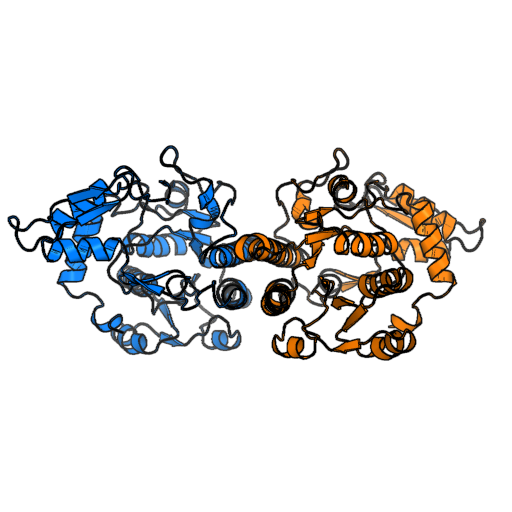1
ATOM 2811 N N . PHE B 1 19 ? -13.914 22.328 16.703 1 98.69 19 PHE B N 1
ATOM 2812 C CA . PHE B 1 19 ? -15.148 21.578 16.891 1 98.69 19 PHE B CA 1
ATOM 2813 C C . PHE B 1 19 ? -15.898 22.062 18.125 1 98.69 19 PHE B C 1
ATOM 2815 O O . PHE B 1 19 ? -17.125 22.188 18.109 1 98.69 19 PHE B O 1
ATOM 2822 N N . ILE B 1 20 ? -15.188 22.312 19.219 1 98.25 20 ILE B N 1
ATOM 2823 C CA . ILE B 1 20 ? -15.797 22.844 20.438 1 98.25 20 ILE B CA 1
ATOM 2824 C C . ILE B 1 20 ? -16.438 24.203 20.141 1 98.25 20 ILE B C 1
ATOM 2826 O O . ILE B 1 20 ? -17.578 24.453 20.516 1 98.25 20 ILE B O 1
ATOM 2830 N N . LYS B 1 21 ? -15.648 25.016 19.469 1 98.12 21 LYS B N 1
ATOM 2831 C CA . LYS B 1 21 ? -16.109 26.344 19.094 1 98.12 21 LYS B CA 1
ATOM 2832 C C . LYS B 1 21 ? -17.422 26.266 18.312 1 98.12 21 LYS B C 1
ATOM 2834 O O . LYS B 1 21 ? -18.281 27.141 18.438 1 98.12 21 LYS B O 1
ATOM 2839 N N . GLN B 1 22 ? -17.578 25.266 17.5 1 98.19 22 GLN B N 1
ATOM 2840 C CA . GLN B 1 22 ? -18.75 25.094 16.656 1 98.19 22 GLN B CA 1
ATOM 2841 C C . GLN B 1 22 ? -19.875 24.406 17.406 1 98.19 22 GLN B C 1
ATOM 2843 O O . GLN B 1 22 ? -20.922 24.094 16.828 1 98.19 22 GLN B O 1
ATOM 2848 N N . GLY B 1 23 ? -19.703 24.047 18.656 1 97.62 23 GLY B N 1
ATOM 2849 C CA . GLY B 1 23 ? -20.734 23.469 19.5 1 97.62 23 GLY B CA 1
ATOM 2850 C C . GLY B 1 23 ? -20.891 21.969 19.312 1 97.62 23 GLY B C 1
ATOM 2851 O O . GLY B 1 23 ? -21.938 21.406 19.609 1 97.62 23 GLY B O 1
ATOM 2852 N N . CYS B 1 24 ? -19.859 21.328 18.781 1 97.69 24 CYS B N 1
ATOM 2853 C CA . CYS B 1 24 ? -19.922 19.891 18.531 1 97.69 24 CYS B CA 1
ATOM 2854 C C . CYS B 1 24 ? -19.531 19.094 19.781 1 97.69 24 CYS B C 1
ATOM 2856 O O . CYS B 1 24 ? -18.656 19.516 20.531 1 97.69 24 CYS B O 1
ATOM 2858 N N . GLU B 1 25 ? -20.172 18 20 1 97.81 25 GLU B N 1
ATOM 2859 C CA . GLU B 1 25 ? -19.688 17.031 20.969 1 97.81 25 GLU B CA 1
ATOM 2860 C C . GLU B 1 25 ? -18.531 16.203 20.391 1 97.81 25 GLU B C 1
ATOM 2862 O O . GLU B 1 25 ? -18.656 15.641 19.312 1 97.81 25 GLU B O 1
ATOM 2867 N N . VAL B 1 26 ? -17.422 16.156 21.156 1 98.31 26 VAL B N 1
ATOM 2868 C CA . VAL B 1 26 ? -16.25 15.438 20.656 1 98.31 26 VAL B CA 1
ATOM 2869 C C . VAL B 1 26 ? -15.711 14.5 21.734 1 98.31 26 VAL B C 1
ATOM 2871 O O . VAL B 1 26 ? -15.836 14.781 22.922 1 98.31 26 VAL B O 1
ATOM 2874 N N . LEU B 1 27 ? -15.227 13.359 21.328 1 98.5 27 LEU B N 1
ATOM 2875 C CA . LEU B 1 27 ? -14.344 12.492 22.078 1 98.5 27 LEU B CA 1
ATOM 2876 C C . LEU B 1 27 ? -12.961 12.438 21.453 1 98.5 27 LEU B C 1
ATOM 2878 O O . LEU B 1 27 ? -12.836 12.352 20.219 1 98.5 27 LEU B O 1
ATOM 2882 N N . VAL B 1 28 ? -11.945 12.531 22.328 1 98.31 28 VAL B N 1
ATOM 2883 C CA . VAL B 1 28 ? -10.594 12.609 21.766 1 98.31 28 VAL B CA 1
ATOM 2884 C C . VAL B 1 28 ? -9.758 11.438 22.281 1 98.31 28 VAL B C 1
ATOM 2886 O O . VAL B 1 28 ? -10.016 10.914 23.375 1 98.31 28 VAL B O 1
ATOM 2889 N N . THR B 1 29 ? -8.797 11.039 21.391 1 97.12 29 THR B N 1
ATOM 2890 C CA . THR B 1 29 ? -7.863 9.992 21.797 1 97.12 29 THR B CA 1
ATOM 2891 C C . THR B 1 29 ? -6.422 10.438 21.594 1 97.12 29 THR B C 1
ATOM 2893 O O . THR B 1 29 ? -6.156 11.367 20.828 1 97.12 29 THR B O 1
ATOM 2896 N N . GLY B 1 30 ? -5.539 9.867 22.312 1 92.25 30 GLY B N 1
ATOM 2897 C CA . GLY B 1 30 ? -4.102 10.062 22.203 1 92.25 30 GLY B CA 1
ATOM 2898 C C . GLY B 1 30 ? -3.301 9.008 22.938 1 92.25 30 GLY B C 1
ATOM 2899 O O . GLY B 1 30 ? -3.871 8.117 23.578 1 92.25 30 GLY B O 1
ATOM 2900 N N . ARG B 1 31 ? -2.004 9.086 22.766 1 87.06 31 ARG B N 1
ATOM 2901 C CA . ARG B 1 31 ? -1.127 8.141 23.453 1 87.06 31 ARG B CA 1
ATOM 2902 C C . ARG B 1 31 ? -0.458 8.781 24.656 1 87.06 31 ARG B C 1
ATOM 2904 O O . ARG B 1 31 ? 0.131 8.086 25.484 1 87.06 31 ARG B O 1
ATOM 2911 N N . ASN B 1 32 ? -0.595 10.047 24.656 1 82.81 32 ASN B N 1
ATOM 2912 C CA . ASN B 1 32 ? 0.08 10.828 25.688 1 82.81 32 ASN B CA 1
ATOM 2913 C C . ASN B 1 32 ? -0.91 11.383 26.719 1 82.81 32 ASN B C 1
ATOM 2915 O O . ASN B 1 32 ? -1.735 12.234 26.391 1 82.81 32 ASN B O 1
ATOM 2919 N N . ASN B 1 33 ? -0.685 11.117 27.938 1 89.56 33 ASN B N 1
ATOM 2920 C CA . ASN B 1 33 ? -1.614 11.523 29 1 89.56 33 ASN B CA 1
ATOM 2921 C C . ASN B 1 33 ? -1.415 12.984 29.391 1 89.56 33 ASN B C 1
ATOM 2923 O O . ASN B 1 33 ? -2.238 13.555 30.094 1 89.56 33 ASN B O 1
ATOM 2927 N N . LYS B 1 34 ? -0.382 13.539 28.828 1 87.94 34 LYS B N 1
ATOM 2928 C CA . LYS B 1 34 ? -0.129 14.953 29.109 1 87.94 34 LYS B CA 1
ATOM 2929 C C . LYS B 1 34 ? -1.299 15.82 28.656 1 87.94 34 LYS B C 1
ATOM 2931 O O . LYS B 1 34 ? -1.543 16.891 29.219 1 87.94 34 LYS B O 1
ATOM 2936 N N . PHE B 1 35 ? -2.025 15.336 27.688 1 92.94 35 PHE B N 1
ATOM 2937 C CA . PHE B 1 35 ? -3.107 16.125 27.109 1 92.94 35 PHE B CA 1
ATOM 2938 C C . PHE B 1 35 ? -4.426 15.844 27.812 1 92.94 35 PHE B C 1
ATOM 2940 O O . PHE B 1 35 ? -5.414 16.547 27.594 1 92.94 35 PHE B O 1
ATOM 2947 N N . ARG B 1 36 ? -4.434 14.914 28.703 1 94.25 36 ARG B N 1
ATOM 2948 C CA . ARG B 1 36 ? -5.676 14.492 29.344 1 94.25 36 ARG B CA 1
ATOM 2949 C C . ARG B 1 36 ? -6.266 15.625 30.188 1 94.25 36 ARG B C 1
ATOM 2951 O O . ARG B 1 36 ? -7.438 15.969 30.031 1 94.25 36 ARG B O 1
ATOM 2958 N N . GLU B 1 37 ? -5.453 16.203 31.016 1 93.88 37 GLU B N 1
ATOM 2959 C CA . GLU B 1 37 ? -5.934 17.281 31.891 1 93.88 37 GLU B CA 1
ATOM 2960 C C . GLU B 1 37 ? -6.441 18.453 31.062 1 93.88 37 GLU B C 1
ATOM 2962 O O . GLU B 1 37 ? -7.453 19.062 31.422 1 93.88 37 GLU B O 1
ATOM 2967 N N . HIS B 1 38 ? -5.734 18.719 30 1 94.38 38 HIS B N 1
ATOM 2968 C CA . HIS B 1 38 ? -6.125 19.828 29.109 1 94.38 38 HIS B CA 1
ATOM 2969 C C . HIS B 1 38 ? -7.539 19.609 28.578 1 94.38 38 HIS B C 1
ATOM 2971 O O . HIS B 1 38 ? -8.375 20.516 28.656 1 94.38 38 HIS B O 1
ATOM 2977 N N . TYR B 1 39 ? -7.816 18.453 28.125 1 96.5 39 TYR B N 1
ATOM 2978 C CA . TYR B 1 39 ? -9.102 18.172 27.484 1 96.5 39 TYR B CA 1
ATOM 2979 C C . TYR B 1 39 ? -10.203 18.031 28.531 1 96.5 39 TYR B C 1
ATOM 2981 O O . TYR B 1 39 ? -11.328 18.484 28.312 1 96.5 39 TYR B O 1
ATOM 2989 N N . GLU B 1 40 ? -9.852 17.516 29.656 1 95.56 40 GLU B N 1
ATOM 2990 C CA . GLU B 1 40 ? -10.836 17.391 30.734 1 95.56 40 GLU B CA 1
ATOM 2991 C C . GLU B 1 40 ? -11.281 18.766 31.234 1 95.56 40 GLU B C 1
ATOM 2993 O O . GLU B 1 40 ? -12.453 18.953 31.562 1 95.56 40 GLU B O 1
ATOM 2998 N N . ARG B 1 41 ? -10.375 19.656 31.297 1 95.12 41 ARG B N 1
ATOM 2999 C CA . ARG B 1 41 ? -10.695 21.016 31.688 1 95.12 41 ARG B CA 1
ATOM 3000 C C . ARG B 1 41 ? -11.664 21.656 30.703 1 95.12 41 ARG B C 1
ATOM 3002 O O . ARG B 1 41 ? -12.461 22.516 31.078 1 95.12 41 ARG B O 1
ATOM 3009 N N . LEU B 1 42 ? -11.609 21.172 29.469 1 96 42 LEU B N 1
ATOM 3010 C CA . LEU B 1 42 ? -12.484 21.703 28.422 1 96 42 LEU B CA 1
ATOM 3011 C C . LEU B 1 42 ? -13.797 20.938 28.375 1 96 42 LEU B C 1
ATOM 3013 O O . LEU B 1 42 ? -14.641 21.203 27.516 1 96 42 LEU B O 1
ATOM 3017 N N . GLY B 1 43 ? -13.93 19.953 29.266 1 96.31 43 GLY B N 1
ATOM 3018 C CA . GLY B 1 43 ? -15.125 19.141 29.281 1 96.31 43 GLY B CA 1
ATOM 3019 C C . GLY B 1 43 ? -15.156 18.094 28.172 1 96.31 43 GLY B C 1
ATOM 3020 O O . GLY B 1 43 ? -16.234 17.625 27.781 1 96.31 43 GLY B O 1
ATOM 3021 N N . VAL B 1 44 ? -14.031 17.766 27.609 1 97.69 44 VAL B N 1
ATOM 3022 C CA . VAL B 1 44 ? -13.93 16.797 26.516 1 97.69 44 VAL B CA 1
ATOM 3023 C C . VAL B 1 44 ? -13.398 15.477 27.047 1 97.69 44 VAL B C 1
ATOM 3025 O O . VAL B 1 44 ? -12.383 15.438 27.734 1 97.69 44 VAL B O 1
ATOM 3028 N N . LYS B 1 45 ? -14.086 14.375 26.75 1 96.56 45 LYS B N 1
ATOM 3029 C CA . LYS B 1 45 ? -13.633 13.055 27.156 1 96.56 45 LYS B CA 1
ATOM 3030 C C . LYS B 1 45 ? -12.359 12.656 26.422 1 96.56 45 LYS B C 1
ATOM 3032 O O . LYS B 1 45 ? -12.266 12.828 25.203 1 96.56 45 LYS B O 1
ATOM 3037 N N . TYR B 1 46 ? -11.406 12.148 27.188 1 97.06 46 TYR B N 1
ATOM 3038 C CA . TYR B 1 46 ? -10.117 11.711 26.656 1 97.06 46 TYR B CA 1
ATOM 3039 C C . TYR B 1 46 ? -9.906 10.219 26.906 1 97.06 46 TYR B C 1
ATOM 3041 O O . TYR B 1 46 ? -10.008 9.758 28.047 1 97.06 46 TYR B O 1
ATOM 3049 N N . GLU B 1 47 ? -9.602 9.422 25.844 1 96.81 47 GLU B N 1
ATOM 3050 C CA . GLU B 1 47 ? -9.305 7.996 25.953 1 96.81 47 GLU B CA 1
ATOM 3051 C C . GLU B 1 47 ? -7.949 7.664 25.344 1 96.81 47 GLU B C 1
ATOM 3053 O O . GLU B 1 47 ? -7.605 8.172 24.266 1 96.81 47 GLU B O 1
ATOM 3058 N N . ASN B 1 48 ? -7.203 6.867 26.078 1 96.19 48 ASN B N 1
ATOM 3059 C CA . ASN B 1 48 ? -5.973 6.367 25.484 1 96.19 48 ASN B CA 1
ATOM 3060 C C . ASN B 1 48 ? -6.262 5.336 24.391 1 96.19 48 ASN B C 1
ATOM 3062 O O . ASN B 1 48 ? -7.082 4.438 24.578 1 96.19 48 ASN B O 1
ATOM 3066 N N . LEU B 1 49 ? -5.559 5.512 23.266 1 97.06 49 LEU B N 1
ATOM 3067 C CA . LEU B 1 49 ? -5.77 4.602 22.156 1 97.06 49 LEU B CA 1
ATOM 3068 C C . LEU B 1 49 ? -4.469 4.375 21.391 1 97.06 49 LEU B C 1
ATOM 3070 O O . LEU B 1 49 ? -3.797 5.332 21 1 97.06 49 LEU B O 1
ATOM 3074 N N . ASP B 1 50 ? -4.082 3.129 21.328 1 95.94 50 ASP B N 1
ATOM 3075 C CA . ASP B 1 50 ? -3.035 2.711 20.406 1 95.94 50 ASP B CA 1
ATOM 3076 C C . ASP B 1 50 ? -3.631 2.193 19.094 1 95.94 50 ASP B C 1
ATOM 3078 O O . ASP B 1 50 ? -4.234 1.118 19.062 1 95.94 50 ASP B O 1
ATOM 3082 N N . LEU B 1 51 ? -3.324 2.949 18.047 1 95.44 51 LEU B N 1
ATOM 3083 C CA . LEU B 1 51 ? -3.93 2.729 16.75 1 95.44 51 LEU B CA 1
ATOM 3084 C C . LEU B 1 51 ? -3.668 1.309 16.25 1 95.44 51 LEU B C 1
ATOM 3086 O O . LEU B 1 51 ? -4.477 0.742 15.516 1 95.44 51 LEU B O 1
ATOM 3090 N N . VAL B 1 52 ? -2.559 0.68 16.625 1 96.19 52 VAL B N 1
ATOM 3091 C CA . VAL B 1 52 ? -2.139 -0.598 16.062 1 96.19 52 VAL B CA 1
ATOM 3092 C C . VAL B 1 52 ? -2.682 -1.743 16.906 1 96.19 52 VAL B C 1
ATOM 3094 O O . VAL B 1 52 ? -2.523 -2.914 16.562 1 96.19 52 VAL B O 1
ATOM 3097 N N . ASN B 1 53 ? -3.301 -1.437 18.062 1 96.69 53 ASN B N 1
ATOM 3098 C CA . ASN B 1 53 ? -3.91 -2.438 18.922 1 96.69 53 ASN B CA 1
ATOM 3099 C C . ASN B 1 53 ? -5.426 -2.469 18.766 1 96.69 53 ASN B C 1
ATOM 3101 O O . ASN B 1 53 ? -6.141 -1.716 19.438 1 96.69 53 ASN B O 1
ATOM 3105 N N . PRO B 1 54 ? -5.891 -3.447 18.062 1 96.69 54 PRO B N 1
ATOM 3106 C CA . PRO B 1 54 ? -7.332 -3.479 17.797 1 96.69 54 PRO B CA 1
ATOM 3107 C C . PRO B 1 54 ? -8.164 -3.523 19.062 1 96.69 54 PRO B C 1
ATOM 3109 O O . PRO B 1 54 ? -9.273 -2.984 19.109 1 96.69 54 PRO B O 1
ATOM 3112 N N . GLU B 1 55 ? -7.684 -4.07 20.125 1 97.31 55 GLU B N 1
ATOM 3113 C CA . GLU B 1 55 ? -8.43 -4.219 21.359 1 97.31 55 GLU B CA 1
ATOM 3114 C C . GLU B 1 55 ? -8.68 -2.867 22.031 1 97.31 55 GLU B C 1
ATOM 3116 O O . GLU B 1 55 ? -9.625 -2.713 22.797 1 97.31 55 GLU B O 1
ATOM 3121 N N . ASP B 1 56 ? -7.891 -1.897 21.75 1 97.44 56 ASP B N 1
ATOM 3122 C CA . ASP B 1 56 ? -8.039 -0.572 22.344 1 97.44 56 ASP B CA 1
ATOM 3123 C C . ASP B 1 56 ? -9.336 0.093 21.875 1 97.44 56 ASP B C 1
ATOM 3125 O O . ASP B 1 56 ? -9.867 0.965 22.562 1 97.44 56 ASP B O 1
ATOM 3129 N N . PHE B 1 57 ? -9.828 -0.294 20.766 1 98.12 57 PHE B N 1
ATOM 3130 C CA . PHE B 1 57 ? -11.008 0.342 20.188 1 98.12 57 PHE B CA 1
ATOM 3131 C C . PHE B 1 57 ? -12.266 -0.032 20.969 1 98.12 57 PHE B C 1
ATOM 3133 O O . PHE B 1 57 ? -13.312 0.598 20.812 1 98.12 57 PHE B O 1
ATOM 3140 N N . GLU B 1 58 ? -12.148 -1.06 21.797 1 97.19 58 GLU B N 1
ATOM 3141 C CA . GLU B 1 58 ? -13.273 -1.444 22.656 1 97.19 58 GLU B CA 1
ATOM 3142 C C . GLU B 1 58 ? -13.602 -0.346 23.656 1 97.19 58 GLU B C 1
ATOM 3144 O O . GLU B 1 58 ? -14.703 -0.315 24.203 1 97.19 58 GLU B O 1
ATOM 3149 N N . LYS B 1 59 ? -12.672 0.562 23.875 1 96.5 59 LYS B N 1
ATOM 3150 C CA . LYS B 1 59 ? -12.844 1.659 24.828 1 96.5 59 LYS B CA 1
ATOM 3151 C C . LYS B 1 59 ? -13.695 2.771 24.219 1 96.5 59 LYS B C 1
ATOM 3153 O O . LYS B 1 59 ? -14.172 3.652 24.953 1 96.5 59 LYS B O 1
ATOM 3158 N N . LEU B 1 60 ? -13.945 2.77 22.938 1 98.12 60 LEU B N 1
ATOM 3159 C CA . LEU B 1 60 ? -14.625 3.859 22.25 1 98.12 60 LEU B CA 1
ATOM 3160 C C . LEU B 1 60 ? -16.125 3.611 22.188 1 98.12 60 LEU B C 1
ATOM 3162 O O . LEU B 1 60 ? -16.578 2.463 22.219 1 98.12 60 LEU B O 1
ATOM 3166 N N . PRO B 1 61 ? -16.906 4.676 22.141 1 97.69 61 PRO B N 1
ATOM 3167 C CA . PRO B 1 61 ? -18.359 4.504 22.047 1 97.69 61 PRO B CA 1
ATOM 3168 C C . PRO B 1 61 ? -18.781 3.85 20.734 1 97.69 61 PRO B C 1
ATOM 3170 O O . PRO B 1 61 ? -18.172 4.082 19.703 1 97.69 61 PRO B O 1
ATOM 3173 N N . THR B 1 62 ? -19.844 3.129 20.766 1 96.94 62 THR B N 1
ATOM 3174 C CA . THR B 1 62 ? -20.328 2.396 19.594 1 96.94 62 THR B CA 1
ATOM 3175 C C . THR B 1 62 ? -21.625 3.01 19.078 1 96.94 62 THR B C 1
ATOM 3177 O O . THR B 1 62 ? -22.094 2.648 18 1 96.94 62 THR B O 1
ATOM 3180 N N . GLU B 1 63 ? -22.203 3.912 19.844 1 96.69 63 GLU B N 1
ATOM 3181 C CA . GLU B 1 63 ? -23.469 4.543 19.469 1 96.69 63 GLU B CA 1
ATOM 3182 C C . GLU B 1 63 ? -23.328 6.059 19.375 1 96.69 63 GLU B C 1
ATOM 3184 O O . GLU B 1 63 ? -22.453 6.645 20.016 1 96.69 63 GLU B O 1
ATOM 3189 N N . ASN B 1 64 ? -24.156 6.645 18.547 1 96.75 64 ASN B N 1
ATOM 3190 C CA . ASN B 1 64 ? -24.266 8.094 18.422 1 96.75 64 ASN B CA 1
ATOM 3191 C C . ASN B 1 64 ? -22.938 8.719 18 1 96.75 64 ASN B C 1
ATOM 3193 O O . ASN B 1 64 ? -22.516 9.734 18.562 1 96.75 64 ASN B O 1
ATOM 3197 N N . VAL B 1 65 ? -22.156 8.047 17.219 1 98.19 65 VAL B N 1
ATOM 3198 C CA . VAL B 1 65 ? -20.922 8.586 16.625 1 98.19 65 VAL B CA 1
ATOM 3199 C C . VAL B 1 65 ? -21.188 9 15.18 1 98.19 65 VAL B C 1
ATOM 3201 O O . VAL B 1 65 ? -21.531 8.164 14.336 1 98.19 65 VAL B O 1
ATOM 3204 N N . GLU B 1 66 ? -20.984 10.281 14.922 1 97.31 66 GLU B N 1
ATOM 3205 C CA . GLU B 1 66 ? -21.25 10.859 13.602 1 97.31 66 GLU B CA 1
ATOM 3206 C C . GLU B 1 66 ? -20.141 10.5 12.617 1 97.31 66 GLU B C 1
ATOM 3208 O O . GLU B 1 66 ? -20.406 10.312 11.422 1 97.31 66 GLU B O 1
ATOM 3213 N N . GLY B 1 67 ? -18.969 10.469 13.078 1 98.31 67 GLY B N 1
ATOM 3214 C CA . GLY B 1 67 ? -17.797 10.219 12.242 1 98.31 67 GLY B CA 1
ATOM 3215 C C . GLY B 1 67 ? -16.5 10.273 13.016 1 98.31 67 GLY B C 1
ATOM 3216 O O . GLY B 1 67 ? -16.484 10.562 14.219 1 98.31 67 GLY B O 1
ATOM 3217 N N . ILE B 1 68 ? -15.461 9.938 12.328 1 98.81 68 ILE B N 1
ATOM 3218 C CA . ILE B 1 68 ? -14.133 9.898 12.938 1 98.81 68 ILE B CA 1
ATOM 3219 C C . ILE B 1 68 ? -13.164 10.758 12.117 1 98.81 68 ILE B C 1
ATOM 3221 O O . ILE B 1 68 ? -13.195 10.742 10.891 1 98.81 68 ILE B O 1
ATOM 3225 N N . ILE B 1 69 ? -12.406 11.531 12.766 1 98.88 69 ILE B N 1
ATOM 3226 C CA . ILE B 1 69 ? -11.234 12.18 12.188 1 98.88 69 ILE B CA 1
ATOM 3227 C C . ILE B 1 69 ? -9.961 11.477 12.656 1 98.88 69 ILE B C 1
ATOM 3229 O O . ILE B 1 69 ? -9.719 11.375 13.859 1 98.88 69 ILE B O 1
ATOM 3233 N N . LEU B 1 70 ? -9.219 10.961 11.734 1 98.88 70 LEU B N 1
ATOM 3234 C CA . LEU B 1 70 ? -7.996 10.234 12.062 1 98.88 70 LEU B CA 1
ATOM 3235 C C . LEU B 1 70 ? -6.762 11.07 11.727 1 98.88 70 LEU B C 1
ATOM 3237 O O . LEU B 1 70 ? -6.406 11.211 10.555 1 98.88 70 LEU B O 1
ATOM 3241 N N . LEU B 1 71 ? -6.082 11.5 12.742 1 98.19 71 LEU B N 1
ATOM 3242 C CA . LEU B 1 71 ? -4.895 12.328 12.57 1 98.19 71 LEU B CA 1
ATOM 3243 C C . LEU B 1 71 ? -3.646 11.602 13.055 1 98.19 71 LEU B C 1
ATOM 3245 O O . LEU B 1 71 ? -2.523 12.023 12.766 1 98.19 71 LEU B O 1
ATOM 3249 N N . SER B 1 72 ? -3.865 10.516 13.766 1 96.5 72 SER B N 1
ATOM 3250 C CA . SER B 1 72 ? -2.74 9.719 14.242 1 96.5 72 SER B CA 1
ATOM 3251 C C . SER B 1 72 ? -2.031 9.008 13.094 1 96.5 72 SER B C 1
ATOM 3253 O O . SER B 1 72 ? -2.68 8.516 12.164 1 96.5 72 SER B O 1
ATOM 3255 N N . GLY B 1 73 ? -0.785 8.938 13.141 1 95.69 73 GLY B N 1
ATOM 3256 C CA . GLY B 1 73 ? 0.058 8.273 12.164 1 95.69 73 GLY B CA 1
ATOM 3257 C C . GLY B 1 73 ? 1.539 8.398 12.469 1 95.69 73 GLY B C 1
ATOM 3258 O O . GLY B 1 73 ? 1.936 9.164 13.352 1 95.69 73 GLY B O 1
ATOM 3259 N N . LEU B 1 74 ? 2.32 7.602 11.844 1 96.81 74 LEU B N 1
ATOM 3260 C CA . LEU B 1 74 ? 3.773 7.719 11.898 1 96.81 74 LEU B CA 1
ATOM 3261 C C . LEU B 1 74 ? 4.289 8.578 10.75 1 96.81 74 LEU B C 1
ATOM 3263 O O . LEU B 1 74 ? 4.008 8.305 9.578 1 96.81 74 LEU B O 1
ATOM 3267 N N . LEU B 1 75 ? 4.949 9.672 11.102 1 95.62 75 LEU B N 1
ATOM 3268 C CA . LEU B 1 75 ? 5.516 10.617 10.133 1 95.62 75 LEU B CA 1
ATOM 3269 C C . LEU B 1 75 ? 7.039 10.617 10.211 1 95.62 75 LEU B C 1
ATOM 3271 O O . LEU B 1 75 ? 7.609 10.438 11.289 1 95.62 75 LEU B O 1
ATOM 3275 N N . PRO B 1 76 ? 7.66 10.891 9.039 1 94.5 76 PRO B N 1
ATOM 3276 C CA . PRO B 1 76 ? 9.117 11.008 9.07 1 94.5 76 PRO B CA 1
ATOM 3277 C C . PRO B 1 76 ? 9.602 12.086 10.047 1 94.5 76 PRO B C 1
ATOM 3279 O O . PRO B 1 76 ? 10.641 11.922 10.688 1 94.5 76 PRO B O 1
ATOM 3282 N N . ALA B 1 77 ? 8.859 13.109 10.188 1 90.75 77 ALA B N 1
ATOM 3283 C CA . ALA B 1 77 ? 9.211 14.234 11.047 1 90.75 77 ALA B CA 1
ATOM 3284 C C . ALA B 1 77 ? 9.344 13.797 12.5 1 90.75 77 ALA B C 1
ATOM 3286 O O . ALA B 1 77 ? 10 14.469 13.305 1 90.75 77 ALA B O 1
ATOM 3287 N N . ASN B 1 78 ? 8.727 12.688 12.82 1 90.31 78 ASN B N 1
ATOM 3288 C CA . ASN B 1 78 ? 8.75 12.188 14.195 1 90.31 78 ASN B CA 1
ATOM 3289 C C . ASN B 1 78 ? 9.516 10.875 14.297 1 90.31 78 ASN B C 1
ATOM 3291 O O . ASN B 1 78 ? 9.484 10.211 15.336 1 90.31 78 ASN B O 1
ATOM 3295 N N . ALA B 1 79 ? 10.102 10.461 13.195 1 91.94 79 ALA B N 1
ATOM 3296 C CA . ALA B 1 79 ? 10.844 9.203 13.172 1 91.94 79 ALA B CA 1
ATOM 3297 C C . ALA B 1 79 ? 12.328 9.438 13.43 1 91.94 79 ALA B C 1
ATOM 3299 O O . ALA B 1 79 ? 12.977 10.203 12.719 1 91.94 79 ALA B O 1
ATOM 3300 N N . GLN B 1 80 ? 12.914 8.812 14.328 1 92.31 80 GLN B N 1
ATOM 3301 C CA . GLN B 1 80 ? 14.305 9.008 14.734 1 92.31 80 GLN B CA 1
ATOM 3302 C C . GLN B 1 80 ? 15.234 8.047 14 1 92.31 80 GLN B C 1
ATOM 3304 O O . GLN B 1 80 ? 16.406 7.918 14.352 1 92.31 80 GLN B O 1
ATOM 3309 N N . VAL B 1 81 ? 14.844 7.5 12.969 1 94.5 81 VAL B N 1
ATOM 3310 C CA . VAL B 1 81 ? 15.602 6.473 12.258 1 94.5 81 VAL B CA 1
ATOM 3311 C C . VAL B 1 81 ? 16.453 7.113 11.164 1 94.5 81 VAL B C 1
ATOM 3313 O O . VAL B 1 81 ? 15.945 7.918 10.375 1 94.5 81 VAL B O 1
ATOM 3316 N N . ASN B 1 82 ? 17.734 6.801 11.156 1 95.69 82 ASN B N 1
ATOM 3317 C CA . ASN B 1 82 ? 18.656 7.145 10.078 1 95.69 82 ASN B CA 1
ATOM 3318 C C . ASN B 1 82 ? 18.766 6.016 9.055 1 95.69 82 ASN B C 1
ATOM 3320 O O . ASN B 1 82 ? 19.344 4.969 9.344 1 95.69 82 ASN B O 1
ATOM 3324 N N . LEU B 1 83 ? 18.312 6.23 7.832 1 95.12 83 LEU B N 1
ATOM 3325 C CA . LEU B 1 83 ? 18.172 5.188 6.82 1 95.12 83 LEU B CA 1
ATOM 3326 C C . LEU B 1 83 ? 19.547 4.664 6.383 1 95.12 83 LEU B C 1
ATOM 3328 O O . LEU B 1 83 ? 19.641 3.584 5.797 1 95.12 83 LEU B O 1
ATOM 3332 N N . ASP B 1 84 ? 20.609 5.469 6.551 1 92.75 84 ASP B N 1
ATOM 3333 C CA . ASP B 1 84 ? 21.953 4.992 6.262 1 92.75 84 ASP B CA 1
ATOM 3334 C C . ASP B 1 84 ? 22.359 3.875 7.223 1 92.75 84 ASP B C 1
ATOM 3336 O O . ASP B 1 84 ? 23.297 3.129 6.949 1 92.75 84 ASP B O 1
ATOM 3340 N N . GLU B 1 85 ? 21.594 3.838 8.344 1 93.38 85 GLU B N 1
ATOM 3341 C CA . GLU B 1 85 ? 21.984 2.902 9.398 1 93.38 85 GLU B CA 1
ATOM 3342 C C . GLU B 1 85 ? 20.906 1.83 9.594 1 93.38 85 GLU B C 1
ATOM 3344 O O . GLU B 1 85 ? 21.234 0.681 9.906 1 93.38 85 GLU B O 1
ATOM 3349 N N . ASP B 1 86 ? 19.734 2.236 9.422 1 93.81 86 ASP B N 1
ATOM 3350 C CA . ASP B 1 86 ? 18.641 1.321 9.734 1 93.81 86 ASP B CA 1
ATOM 3351 C C . ASP B 1 86 ? 17.391 1.637 8.898 1 93.81 86 ASP B C 1
ATOM 3353 O O . ASP B 1 86 ? 17.422 2.531 8.055 1 93.81 86 ASP B O 1
ATOM 3357 N N . GLU B 1 87 ? 16.359 0.749 9.031 1 95.81 87 GLU B N 1
ATOM 3358 C CA . GLU B 1 87 ? 15.086 0.926 8.344 1 95.81 87 GLU B CA 1
ATOM 3359 C C . GLU B 1 87 ? 13.922 0.833 9.32 1 95.81 87 GLU B C 1
ATOM 3361 O O . GLU B 1 87 ? 14 0.136 10.328 1 95.81 87 GLU B O 1
ATOM 3366 N N . ASN B 1 88 ? 12.852 1.542 9 1 97.12 88 ASN B N 1
ATOM 3367 C CA . ASN B 1 88 ? 11.609 1.448 9.766 1 97.12 88 ASN B CA 1
ATOM 3368 C C . ASN B 1 88 ? 10.398 1.301 8.852 1 97.12 88 ASN B C 1
ATOM 3370 O O . ASN B 1 88 ? 9.312 1.799 9.164 1 97.12 88 ASN B O 1
ATOM 3374 N N . ALA B 1 89 ? 10.57 0.679 7.734 1 98.44 89 ALA B N 1
ATOM 3375 C CA . ALA B 1 89 ? 9.531 0.516 6.719 1 98.44 89 ALA B CA 1
ATOM 3376 C C . ALA B 1 89 ? 8.312 -0.192 7.297 1 98.44 89 ALA B C 1
ATOM 3378 O O . ALA B 1 89 ? 7.176 0.25 7.098 1 98.44 89 ALA B O 1
ATOM 3379 N N . ALA B 1 90 ? 8.531 -1.271 8.016 1 98.56 90 ALA B N 1
ATOM 3380 C CA . ALA B 1 90 ? 7.434 -2.045 8.586 1 98.56 90 ALA B CA 1
ATOM 3381 C C . ALA B 1 90 ? 6.59 -1.192 9.531 1 98.56 90 ALA B C 1
ATOM 3383 O O . ALA B 1 90 ? 5.363 -1.318 9.562 1 98.56 90 ALA B O 1
ATOM 3384 N N . ASP B 1 91 ? 7.234 -0.33 10.305 1 98.19 91 ASP B N 1
ATOM 3385 C CA . ASP B 1 91 ? 6.543 0.514 11.273 1 98.19 91 ASP B CA 1
ATOM 3386 C C . ASP B 1 91 ? 5.555 1.449 10.578 1 98.19 91 ASP B C 1
ATOM 3388 O O . ASP B 1 91 ? 4.465 1.7 11.094 1 98.19 91 ASP B O 1
ATOM 3392 N N . TYR B 1 92 ? 5.93 1.963 9.445 1 98.62 92 TYR B N 1
ATOM 3393 C CA . TYR B 1 92 ? 5.039 2.848 8.703 1 98.62 92 TYR B CA 1
ATOM 3394 C C . TYR B 1 92 ? 3.756 2.125 8.312 1 98.62 92 TYR B C 1
ATOM 3396 O O . TYR B 1 92 ? 2.658 2.656 8.492 1 98.62 92 TYR B O 1
ATOM 3404 N N . PHE B 1 93 ? 3.877 0.943 7.801 1 98.81 93 PHE B N 1
ATOM 3405 C CA . PHE B 1 93 ? 2.693 0.205 7.375 1 98.81 93 PHE B CA 1
ATOM 3406 C C . PHE B 1 93 ? 1.88 -0.25 8.578 1 98.81 93 PHE B C 1
ATOM 3408 O O . PHE B 1 93 ? 0.649 -0.284 8.531 1 98.81 93 PHE B O 1
ATOM 3415 N N . LYS B 1 94 ? 2.533 -0.667 9.656 1 98.56 94 LYS B N 1
ATOM 3416 C CA . LYS B 1 94 ? 1.84 -1.075 10.875 1 98.56 94 LYS B CA 1
ATOM 3417 C C . LYS B 1 94 ? 0.949 0.046 11.398 1 98.56 94 LYS B C 1
ATOM 3419 O O . LYS B 1 94 ? -0.221 -0.179 11.711 1 98.56 94 LYS B O 1
ATOM 3424 N N . VAL B 1 95 ? 1.467 1.209 11.422 1 98.5 95 VAL B N 1
ATOM 3425 C CA . VAL B 1 95 ? 0.753 2.324 12.039 1 98.5 95 VAL B CA 1
ATOM 3426 C C . VAL B 1 95 ? -0.187 2.961 11.016 1 98.5 95 VAL B C 1
ATOM 3428 O O . VAL B 1 95 ? -1.393 3.068 11.258 1 98.5 95 VAL B O 1
ATOM 3431 N N . ASN B 1 96 ? 0.296 3.33 9.875 1 98.81 96 ASN B N 1
ATOM 3432 C CA . ASN B 1 96 ? -0.455 4.16 8.945 1 98.81 96 ASN B CA 1
ATOM 3433 C C . ASN B 1 96 ? -1.482 3.344 8.164 1 98.81 96 ASN B C 1
ATOM 3435 O O . ASN B 1 96 ? -2.57 3.834 7.859 1 98.81 96 ASN B O 1
ATOM 3439 N N . THR B 1 97 ? -1.128 2.109 7.805 1 98.88 97 THR B N 1
ATOM 3440 C CA . THR B 1 97 ? -2.031 1.302 6.996 1 98.88 97 THR B CA 1
ATOM 3441 C C . THR B 1 97 ? -2.902 0.412 7.879 1 98.88 97 THR B C 1
ATOM 3443 O O . THR B 1 97 ? -4.125 0.559 7.902 1 98.88 97 THR B O 1
ATOM 3446 N N . ILE B 1 98 ? -2.271 -0.447 8.633 1 98.88 98 ILE B N 1
ATOM 3447 C CA . ILE B 1 98 ? -3.023 -1.375 9.469 1 98.88 98 ILE B CA 1
ATOM 3448 C C . ILE B 1 98 ? -3.777 -0.601 10.555 1 98.88 98 ILE B C 1
ATOM 3450 O O . ILE B 1 98 ? -4.914 -0.939 10.891 1 98.88 98 ILE B O 1
ATOM 3454 N N . GLY B 1 99 ? -3.125 0.424 11.102 1 98.81 99 GLY B N 1
ATOM 3455 C CA . GLY B 1 99 ? -3.836 1.289 12.031 1 98.81 99 GLY B CA 1
ATOM 3456 C C . GLY B 1 99 ? -5.109 1.873 11.445 1 98.81 99 GLY B C 1
ATOM 3457 O O . GLY B 1 99 ? -6.148 1.891 12.109 1 98.81 99 GLY B O 1
ATOM 3458 N N . THR B 1 100 ? -5.039 2.381 10.219 1 98.88 100 THR B N 1
ATOM 3459 C CA . THR B 1 100 ? -6.215 2.908 9.531 1 98.88 100 THR B CA 1
ATOM 3460 C C . THR B 1 100 ? -7.27 1.82 9.352 1 98.88 100 THR B C 1
ATOM 3462 O O . THR B 1 100 ? -8.461 2.068 9.539 1 98.88 100 THR B O 1
ATOM 3465 N N . ILE B 1 101 ? -6.852 0.631 9.008 1 98.88 101 ILE B N 1
ATOM 3466 C CA . ILE B 1 101 ? -7.777 -0.485 8.836 1 98.88 101 ILE B CA 1
ATOM 3467 C C . ILE B 1 101 ? -8.5 -0.754 10.156 1 98.88 101 ILE B C 1
ATOM 3469 O O . ILE B 1 101 ? -9.703 -1.021 10.164 1 98.88 101 ILE B O 1
ATOM 3473 N N . ASN B 1 102 ? -7.746 -0.72 11.25 1 98.81 102 ASN B N 1
ATOM 3474 C CA . ASN B 1 102 ? -8.367 -0.93 12.555 1 98.81 102 ASN B CA 1
ATOM 3475 C C . ASN B 1 102 ? -9.461 0.094 12.828 1 98.81 102 ASN B C 1
ATOM 3477 O O . ASN B 1 102 ? -10.523 -0.249 13.359 1 98.81 102 ASN B O 1
ATOM 3481 N N . VAL B 1 103 ? -9.234 1.349 12.469 1 98.81 103 VAL B N 1
ATOM 3482 C CA . VAL B 1 103 ? -10.25 2.385 12.617 1 98.81 103 VAL B CA 1
ATOM 3483 C C . VAL B 1 103 ? -11.445 2.074 11.719 1 98.81 103 VAL B C 1
ATOM 3485 O O . VAL B 1 103 ? -12.594 2.184 12.148 1 98.81 103 VAL B O 1
ATOM 3488 N N . LEU B 1 104 ? -11.164 1.721 10.5 1 98.81 104 LEU B N 1
ATOM 3489 C CA . LEU B 1 104 ? -12.219 1.407 9.539 1 98.81 104 LEU B CA 1
ATOM 3490 C C . LEU B 1 104 ? -13.086 0.26 10.039 1 98.81 104 LEU B C 1
ATOM 3492 O O . LEU B 1 104 ? -14.312 0.293 9.891 1 98.81 104 LEU B O 1
ATOM 3496 N N . GLU B 1 105 ? -12.453 -0.758 10.57 1 98.5 105 GLU B N 1
ATOM 3497 C CA . GLU B 1 105 ? -13.203 -1.893 11.102 1 98.5 105 GLU B CA 1
ATOM 3498 C C . GLU B 1 105 ? -14.07 -1.476 12.289 1 98.5 105 GLU B C 1
ATOM 3500 O O . GLU B 1 105 ? -15.211 -1.93 12.422 1 98.5 105 GLU B O 1
ATOM 3505 N N . TYR B 1 106 ? -13.508 -0.646 13.203 1 98.44 106 TYR B N 1
ATOM 3506 C CA . TYR B 1 106 ? -14.312 -0.074 14.273 1 98.44 106 TYR B CA 1
ATOM 3507 C C . TYR B 1 106 ? -15.539 0.632 13.719 1 98.44 106 TYR B C 1
ATOM 3509 O O . TYR B 1 106 ? -16.656 0.433 14.211 1 98.44 106 TYR B O 1
ATOM 3517 N N . CYS B 1 107 ? -15.328 1.43 12.68 1 98.56 107 CYS B N 1
ATOM 3518 C CA . CYS B 1 107 ? -16.438 2.141 12.047 1 98.56 107 CYS B CA 1
ATOM 3519 C C . CYS B 1 107 ? -17.453 1.163 11.461 1 98.56 107 CYS B C 1
ATOM 3521 O O . CYS B 1 107 ? -18.641 1.228 11.781 1 98.56 107 CYS B O 1
ATOM 3523 N N . ARG B 1 108 ? -16.969 0.257 10.609 1 97.88 108 ARG B N 1
ATOM 3524 C CA . ARG B 1 108 ? -17.828 -0.685 9.898 1 97.88 108 ARG B CA 1
ATOM 3525 C C . ARG B 1 108 ? -18.688 -1.475 10.875 1 97.88 108 ARG B C 1
ATOM 3527 O O . ARG B 1 108 ? -19.906 -1.588 10.688 1 97.88 108 ARG B O 1
ATOM 3534 N N . ARG B 1 109 ? -18.109 -1.963 11.93 1 97.31 109 ARG B N 1
ATOM 3535 C CA . ARG B 1 109 ? -18.781 -2.832 12.891 1 97.31 109 ARG B CA 1
ATOM 3536 C C . ARG B 1 109 ? -19.828 -2.059 13.68 1 97.31 109 ARG B C 1
ATOM 3538 O O . ARG B 1 109 ? -20.766 -2.648 14.219 1 97.31 109 ARG B O 1
ATOM 3545 N N . ASN B 1 110 ? -19.672 -0.762 13.773 1 97.81 110 ASN B N 1
ATOM 3546 C CA . ASN B 1 110 ? -20.562 0.022 14.617 1 97.81 110 ASN B CA 1
ATOM 3547 C C . ASN B 1 110 ? -21.453 0.945 13.789 1 97.81 110 ASN B C 1
ATOM 3549 O O . ASN B 1 110 ? -22.047 1.884 14.32 1 97.81 110 ASN B O 1
ATOM 3553 N N . GLY B 1 111 ? -21.453 0.785 12.516 1 97.19 111 GLY B N 1
ATOM 3554 C CA . GLY B 1 111 ? -22.344 1.521 11.641 1 97.19 111 GLY B CA 1
ATOM 3555 C C . GLY B 1 111 ? -21.953 2.977 11.469 1 97.19 111 GLY B C 1
ATOM 3556 O O . GLY B 1 111 ? -22.812 3.83 11.219 1 97.19 111 GLY B O 1
ATOM 3557 N N . ILE B 1 112 ? -20.703 3.326 11.766 1 98.06 112 ILE B N 1
ATOM 3558 C CA . ILE B 1 112 ? -20.172 4.66 11.508 1 98.06 112 ILE B CA 1
ATOM 3559 C C . ILE B 1 112 ? -19.719 4.766 10.055 1 98.06 112 ILE B C 1
ATOM 3561 O O . ILE B 1 112 ? -18.812 4.039 9.617 1 98.06 112 ILE B O 1
ATOM 3565 N N . ASN B 1 113 ? -20.203 5.691 9.312 1 97 113 ASN B N 1
ATOM 3566 C CA . ASN B 1 113 ? -20.062 5.656 7.859 1 97 113 ASN B CA 1
ATOM 3567 C C . ASN B 1 113 ? -18.953 6.574 7.375 1 97 113 ASN B C 1
ATOM 3569 O O . ASN B 1 113 ? -18.562 6.527 6.207 1 97 113 ASN B O 1
ATOM 3573 N N . ARG B 1 114 ? -18.359 7.367 8.336 1 97.5 114 ARG B N 1
ATOM 3574 C CA . ARG B 1 114 ? -17.469 8.422 7.875 1 97.5 114 ARG B CA 1
ATOM 3575 C C . ARG B 1 114 ? -16.172 8.43 8.672 1 97.5 114 ARG B C 1
ATOM 3577 O O . ARG B 1 114 ? -16.172 8.633 9.883 1 97.5 114 ARG B O 1
ATOM 3584 N N . LEU B 1 115 ? -15.117 8.148 7.969 1 98.81 115 LEU B N 1
ATOM 3585 C CA . LEU B 1 115 ? -13.758 8.383 8.438 1 98.81 115 LEU B CA 1
ATOM 3586 C C . LEU B 1 115 ? -13.047 9.398 7.539 1 98.81 115 LEU B C 1
ATOM 3588 O O . LEU B 1 115 ? -13.047 9.25 6.312 1 98.81 115 LEU B O 1
ATOM 3592 N N . ILE B 1 116 ? -12.539 10.477 8.102 1 98.94 116 ILE B N 1
ATOM 3593 C CA . ILE B 1 116 ? -11.703 11.406 7.359 1 98.94 116 ILE B CA 1
ATOM 3594 C C . ILE B 1 116 ? -10.266 11.328 7.875 1 98.94 116 ILE B C 1
ATOM 3596 O O . ILE B 1 116 ? -10.008 11.578 9.055 1 98.94 116 ILE B O 1
ATOM 3600 N N . SER B 1 117 ? -9.391 10.891 7.031 1 98.81 117 SER B N 1
ATOM 3601 C CA . SER B 1 117 ? -7.973 10.773 7.363 1 98.81 117 SER B CA 1
ATOM 3602 C C . SER B 1 117 ? -7.125 11.734 6.539 1 98.81 117 SER B C 1
ATOM 3604 O O . SER B 1 117 ? -7.633 12.742 6.035 1 98.81 117 SER B O 1
ATOM 3606 N N . THR B 1 118 ? -5.805 11.523 6.582 1 98.62 118 THR B N 1
ATOM 3607 C CA . THR B 1 118 ? -4.902 12.461 5.918 1 98.62 118 THR B CA 1
ATOM 3608 C C . THR B 1 118 ? -3.91 11.719 5.031 1 98.62 118 THR B C 1
ATOM 3610 O O . THR B 1 118 ? -3.67 10.523 5.223 1 98.62 118 THR B O 1
ATOM 3613 N N . SER B 1 119 ? -3.4 12.328 4.094 1 98.06 119 SER B N 1
ATOM 3614 C CA . SER B 1 119 ? -2.303 11.844 3.26 1 98.06 119 SER B CA 1
ATOM 3615 C C . SER B 1 119 ? -1.323 12.969 2.932 1 98.06 119 SER B C 1
ATOM 3617 O O . SER B 1 119 ? -1.433 14.07 3.467 1 98.06 119 SER B O 1
ATOM 3619 N N . SER B 1 120 ? -0.324 12.672 2.178 1 97.06 120 SER B N 1
ATOM 3620 C CA . SER B 1 120 ? 0.758 13.609 1.887 1 97.06 120 SER B CA 1
ATOM 3621 C C . SER B 1 120 ? 0.696 14.094 0.443 1 97.06 120 SER B C 1
ATOM 3623 O O . SER B 1 120 ? 0.432 13.312 -0.471 1 97.06 120 SER B O 1
ATOM 3625 N N . TYR B 1 121 ? 1.046 15.344 0.289 1 97.69 121 TYR B N 1
ATOM 3626 C CA . TYR B 1 121 ? 1.165 15.898 -1.054 1 97.69 121 TYR B CA 1
ATOM 3627 C C . TYR B 1 121 ? 2.332 15.266 -1.805 1 97.69 121 TYR B C 1
ATOM 3629 O O . TYR B 1 121 ? 2.443 15.414 -3.023 1 97.69 121 TYR B O 1
ATOM 3637 N N . ALA B 1 122 ? 3.188 14.602 -1.098 1 97.69 122 ALA B N 1
ATOM 3638 C CA . ALA B 1 122 ? 4.367 14 -1.713 1 97.69 122 ALA B CA 1
ATOM 3639 C C . ALA B 1 122 ? 3.977 12.836 -2.627 1 97.69 122 ALA B C 1
ATOM 3641 O O . ALA B 1 122 ? 4.793 12.359 -3.418 1 97.69 122 ALA B O 1
ATOM 3642 N N . ASP B 1 123 ? 2.689 12.406 -2.549 1 98 123 ASP B N 1
ATOM 3643 C CA . ASP B 1 123 ? 2.244 11.289 -3.375 1 98 123 ASP B CA 1
ATOM 3644 C C . ASP B 1 123 ? 2.219 11.672 -4.852 1 98 123 ASP B C 1
ATOM 3646 O O . ASP B 1 123 ? 2.125 10.805 -5.723 1 98 123 ASP B O 1
ATOM 3650 N N . VAL B 1 124 ? 2.34 13.023 -5.188 1 98.31 124 VAL B N 1
ATOM 3651 C CA . VAL B 1 124 ? 2.371 13.484 -6.57 1 98.31 124 VAL B CA 1
ATOM 3652 C C . VAL B 1 124 ? 3.594 14.375 -6.785 1 98.31 124 VAL B C 1
ATOM 3654 O O . VAL B 1 124 ? 3.561 15.297 -7.605 1 98.31 124 VAL B O 1
ATOM 3657 N N . CYS B 1 125 ? 4.617 14.172 -6.027 1 97.81 125 CYS B N 1
ATOM 3658 C CA . CYS B 1 125 ? 5.75 15.086 -5.988 1 97.81 125 CYS B CA 1
ATOM 3659 C C . CYS B 1 125 ? 6.402 15.211 -7.359 1 97.81 125 CYS B C 1
ATOM 3661 O O . CYS B 1 125 ? 6.926 16.266 -7.711 1 97.81 125 CYS B O 1
ATOM 3663 N N . ASN B 1 126 ? 6.32 14.164 -8.172 1 97.25 126 ASN B N 1
ATOM 3664 C CA . ASN B 1 126 ? 6.957 14.211 -9.484 1 97.25 126 ASN B CA 1
ATOM 3665 C C . ASN B 1 126 ? 6.172 15.094 -10.453 1 97.25 126 ASN B C 1
ATOM 3667 O O . ASN B 1 126 ? 6.672 15.445 -11.523 1 97.25 126 ASN B O 1
ATOM 3671 N N . SER B 1 127 ? 5.016 15.531 -10.078 1 97.88 127 SER B N 1
ATOM 3672 C CA . SER B 1 127 ? 4.184 16.375 -10.93 1 97.88 127 SER B CA 1
ATOM 3673 C C . SER B 1 127 ? 4.203 17.828 -10.461 1 97.88 127 SER B C 1
ATOM 3675 O O . SER B 1 127 ? 3.58 18.688 -11.07 1 97.88 127 SER B O 1
ATOM 3677 N N . TRP B 1 128 ? 4.887 18.094 -9.43 1 98 128 TRP B N 1
ATOM 3678 C CA . TRP B 1 128 ? 4.883 19.422 -8.828 1 98 128 TRP B CA 1
ATOM 3679 C C . TRP B 1 128 ? 5.32 20.484 -9.844 1 98 128 TRP B C 1
ATOM 3681 O O . TRP B 1 128 ? 6.266 20.266 -10.609 1 98 128 TRP B O 1
ATOM 3691 N N . THR B 1 129 ? 4.617 21.609 -9.82 1 96.88 129 THR B N 1
ATOM 3692 C CA . THR B 1 129 ? 4.922 22.734 -10.695 1 96.88 129 THR B CA 1
ATOM 3693 C C . THR B 1 129 ? 4.195 23.984 -10.227 1 96.88 129 THR B C 1
ATOM 3695 O O . THR B 1 129 ? 3.197 23.906 -9.508 1 96.88 129 THR B O 1
ATOM 3698 N N . ALA B 1 130 ? 4.75 25.094 -10.57 1 94.31 130 ALA B N 1
ATOM 3699 C CA . ALA B 1 130 ? 4.09 26.359 -10.297 1 94.31 130 ALA B CA 1
ATOM 3700 C C . ALA B 1 130 ? 3.074 26.703 -11.383 1 94.31 130 ALA B C 1
ATOM 3702 O O . ALA B 1 130 ? 2.229 27.578 -11.203 1 94.31 130 ALA B O 1
ATOM 3703 N N . GLU B 1 131 ? 3.184 26.062 -12.461 1 94.38 131 GLU B N 1
ATOM 3704 C CA . GLU B 1 131 ? 2.496 26.469 -13.688 1 94.38 131 GLU B CA 1
ATOM 3705 C C . GLU B 1 131 ? 1.024 26.062 -13.648 1 94.38 131 GLU B C 1
ATOM 3707 O O . GLU B 1 131 ? 0.184 26.703 -14.289 1 94.38 131 GLU B O 1
ATOM 3712 N N . LYS B 1 132 ? 0.763 25.062 -13.008 1 96.12 132 LYS B N 1
ATOM 3713 C CA . LYS B 1 132 ? -0.606 24.547 -12.961 1 96.12 132 LYS B CA 1
ATOM 3714 C C . LYS B 1 132 ? -0.962 24.047 -11.57 1 96.12 132 LYS B C 1
ATOM 3716 O O . LYS B 1 132 ? -0.13 23.438 -10.891 1 96.12 132 LYS B O 1
ATOM 3721 N N . ALA B 1 133 ? -2.195 24.344 -11.18 1 98.31 133 ALA B N 1
ATOM 3722 C CA . ALA B 1 133 ? -2.695 23.797 -9.922 1 98.31 133 ALA B CA 1
ATOM 3723 C C . ALA B 1 133 ? -3.096 22.344 -10.078 1 98.31 133 ALA B C 1
ATOM 3725 O O . ALA B 1 133 ? -3.975 22.016 -10.875 1 98.31 133 ALA B O 1
ATOM 3726 N N . LEU B 1 134 ? -2.455 21.453 -9.328 1 98.62 134 LEU B N 1
ATOM 3727 C CA . LEU B 1 134 ? -2.76 20.016 -9.406 1 98.62 134 LEU B CA 1
ATOM 3728 C C . LEU B 1 134 ? -4.113 19.719 -8.773 1 98.62 134 LEU B C 1
ATOM 3730 O O . LEU B 1 134 ? -4.438 20.25 -7.707 1 98.62 134 LEU B O 1
ATOM 3734 N N . THR B 1 135 ? -4.941 18.969 -9.453 1 98.62 135 THR B N 1
ATOM 3735 C CA . THR B 1 135 ? -6.234 18.547 -8.922 1 98.62 135 THR B CA 1
ATOM 3736 C C . THR B 1 135 ? -6.125 17.172 -8.266 1 98.62 135 THR B C 1
ATOM 3738 O O . THR B 1 135 ? -5.051 16.562 -8.273 1 98.62 135 THR B O 1
ATOM 3741 N N . GLU B 1 136 ? -7.238 16.703 -7.684 1 98.56 136 GLU B N 1
ATOM 3742 C CA . GLU B 1 136 ? -7.27 15.406 -7.02 1 98.56 136 GLU B CA 1
ATOM 3743 C C . GLU B 1 136 ? -7.191 14.266 -8.031 1 98.56 136 GLU B C 1
ATOM 3745 O O . GLU B 1 136 ? -6.977 13.109 -7.656 1 98.56 136 GLU B O 1
ATOM 3750 N N . GLU B 1 137 ? -7.23 14.586 -9.281 1 97.88 137 GLU B N 1
ATOM 3751 C CA . GLU B 1 137 ? -7.203 13.57 -10.336 1 97.88 137 GLU B CA 1
ATOM 3752 C C . GLU B 1 137 ? -5.777 13.289 -10.789 1 97.88 137 GLU B C 1
ATOM 3754 O O . GLU B 1 137 ? -5.539 12.344 -11.547 1 97.88 137 GLU B O 1
ATOM 3759 N N . GLU B 1 138 ? -4.863 14.133 -10.352 1 98.12 138 GLU B N 1
ATOM 3760 C CA . GLU B 1 138 ? -3.473 13.891 -10.727 1 98.12 138 GLU B CA 1
ATOM 3761 C C . GLU B 1 138 ? -3.035 12.484 -10.328 1 98.12 138 GLU B C 1
ATOM 3763 O O . GLU B 1 138 ? -3.178 12.094 -9.164 1 98.12 138 GLU B O 1
ATOM 3768 N N . PRO B 1 139 ? -2.553 11.672 -11.367 1 97.06 139 PRO B N 1
ATOM 3769 C CA . PRO B 1 139 ? -2.107 10.328 -11.008 1 97.06 139 PRO B CA 1
ATOM 3770 C C . PRO B 1 139 ? -0.939 10.336 -10.023 1 97.06 139 PRO B C 1
ATOM 3772 O O . PRO B 1 139 ? -0.058 11.188 -10.109 1 97.06 139 PRO B O 1
ATOM 3775 N N . ARG B 1 140 ? -0.905 9.359 -9.125 1 97.75 140 ARG B N 1
ATOM 3776 C CA . ARG B 1 140 ? 0.216 9.195 -8.211 1 97.75 140 ARG B CA 1
ATOM 3777 C C . ARG B 1 140 ? 1.534 9.07 -8.969 1 97.75 140 ARG B C 1
ATOM 3779 O O . ARG B 1 140 ? 1.627 8.328 -9.945 1 97.75 140 ARG B O 1
ATOM 3786 N N . SER B 1 141 ? 2.508 9.773 -8.586 1 97.94 141 SER B N 1
ATOM 3787 C CA . SER B 1 141 ? 3.885 9.781 -9.062 1 97.94 141 SER B CA 1
ATOM 3788 C C . SER B 1 141 ? 4.832 10.352 -8.016 1 97.94 141 SER B C 1
ATOM 3790 O O . SER B 1 141 ? 4.812 11.555 -7.738 1 97.94 141 SER B O 1
ATOM 3792 N N . PHE B 1 142 ? 5.602 9.484 -7.383 1 97.94 142 PHE B N 1
ATOM 3793 C CA . PHE B 1 142 ? 6.344 9.867 -6.188 1 97.94 142 PHE B CA 1
ATOM 3794 C C . PHE B 1 142 ? 7.719 9.211 -6.172 1 97.94 142 PHE B C 1
ATOM 3796 O O . PHE B 1 142 ? 8.031 8.383 -7.031 1 97.94 142 PHE B O 1
ATOM 3803 N N . SER B 1 143 ? 8.531 9.602 -5.242 1 97.38 143 SER B N 1
ATOM 3804 C CA . SER B 1 143 ? 9.914 9.141 -5.137 1 97.38 143 SER B CA 1
ATOM 3805 C C . SER B 1 143 ? 10 7.82 -4.383 1 97.38 143 SER B C 1
ATOM 3807 O O . SER B 1 143 ? 9.258 7.602 -3.42 1 97.38 143 SER B O 1
ATOM 3809 N N . PHE B 1 144 ? 10.891 6.949 -4.809 1 98.25 144 PHE B N 1
ATOM 3810 C CA . PHE B 1 144 ? 11.195 5.711 -4.098 1 98.25 144 PHE B CA 1
ATOM 3811 C C . PHE B 1 144 ? 12.516 5.832 -3.338 1 98.25 144 PHE B C 1
ATOM 3813 O O . PHE B 1 144 ? 13.156 4.824 -3.041 1 98.25 144 PHE B O 1
ATOM 3820 N N . LYS B 1 145 ? 12.945 7.062 -3.07 1 97 145 LYS B N 1
ATOM 3821 C CA . LYS B 1 145 ? 14.156 7.352 -2.309 1 97 145 LYS B CA 1
ATOM 3822 C C . LYS B 1 145 ? 13.906 8.43 -1.258 1 97 145 LYS B C 1
ATOM 3824 O O . LYS B 1 145 ? 13.086 9.32 -1.463 1 97 145 LYS B O 1
ATOM 3829 N N . GLY B 1 146 ? 14.68 8.227 -0.147 1 96.12 146 GLY B N 1
ATOM 3830 C CA . GLY B 1 146 ? 14.594 9.234 0.899 1 96.12 146 GLY B CA 1
ATOM 3831 C C . GLY B 1 146 ? 13.719 8.812 2.062 1 96.12 146 GLY B C 1
ATOM 3832 O O . GLY B 1 146 ? 12.984 7.824 1.971 1 96.12 146 GLY B O 1
ATOM 3833 N N . ASP B 1 147 ? 13.742 9.586 3.15 1 95.12 147 ASP B N 1
ATOM 3834 C CA . ASP B 1 147 ? 13.102 9.18 4.398 1 95.12 147 ASP B CA 1
ATOM 3835 C C . ASP B 1 147 ? 11.586 9.375 4.332 1 95.12 147 ASP B C 1
ATOM 3837 O O . ASP B 1 147 ? 10.859 8.898 5.203 1 95.12 147 ASP B O 1
ATOM 3841 N N . HIS B 1 148 ? 11.039 9.992 3.238 1 96.38 148 HIS B N 1
ATOM 3842 C CA . HIS B 1 148 ? 9.602 10.172 3.082 1 96.38 148 HIS B CA 1
ATOM 3843 C C . HIS B 1 148 ? 9 9.062 2.217 1 96.38 148 HIS B C 1
ATOM 3845 O O . HIS B 1 148 ? 7.781 8.914 2.15 1 96.38 148 HIS B O 1
ATOM 3851 N N . ALA B 1 149 ? 9.852 8.312 1.572 1 98.06 149 ALA B N 1
ATOM 3852 C CA . ALA B 1 149 ? 9.391 7.402 0.528 1 98.06 149 ALA B CA 1
ATOM 3853 C C . ALA B 1 149 ? 8.422 6.371 1.093 1 98.06 149 ALA B C 1
ATOM 3855 O O . ALA B 1 149 ? 7.277 6.27 0.635 1 98.06 149 ALA B O 1
ATOM 3856 N N . VAL B 1 150 ? 8.812 5.605 2.127 1 98.62 150 VAL B N 1
ATOM 3857 C CA . VAL B 1 150 ? 7.969 4.535 2.648 1 98.62 150 VAL B CA 1
ATOM 3858 C C . VAL B 1 150 ? 6.766 5.129 3.379 1 98.62 150 VAL B C 1
ATOM 3860 O O . VAL B 1 150 ? 5.676 4.555 3.361 1 98.62 150 VAL B O 1
ATOM 3863 N N . TYR B 1 151 ? 6.988 6.293 3.988 1 98.5 151 TYR B N 1
ATOM 3864 C CA . TYR B 1 151 ? 5.855 7.008 4.555 1 98.5 151 TYR B CA 1
ATOM 3865 C C . TYR B 1 151 ? 4.762 7.211 3.514 1 98.5 151 TYR B C 1
ATOM 3867 O O . TYR B 1 151 ? 3.6 6.875 3.748 1 98.5 151 TYR B O 1
ATOM 3875 N N . VAL B 1 152 ? 5.137 7.727 2.342 1 98.75 152 VAL B N 1
ATOM 3876 C CA . VAL B 1 152 ? 4.195 7.996 1.261 1 98.75 152 VAL B CA 1
ATOM 3877 C C . VAL B 1 152 ? 3.545 6.691 0.805 1 98.75 152 VAL B C 1
ATOM 3879 O O . VAL B 1 152 ? 2.33 6.633 0.6 1 98.75 152 VAL B O 1
ATOM 3882 N N . LEU B 1 153 ? 4.355 5.652 0.657 1 98.88 153 LEU B N 1
ATOM 3883 C CA . LEU B 1 153 ? 3.832 4.352 0.25 1 98.88 153 LEU B CA 1
ATOM 3884 C C . LEU B 1 153 ? 2.771 3.863 1.232 1 98.88 153 LEU B C 1
ATOM 3886 O O . LEU B 1 153 ? 1.719 3.373 0.821 1 98.88 153 LEU B O 1
ATOM 3890 N N . SER B 1 154 ? 3.033 3.979 2.531 1 98.88 154 SER B N 1
ATOM 3891 C CA . SER B 1 154 ? 2.113 3.494 3.557 1 98.88 154 SER B CA 1
ATOM 3892 C C . SER B 1 154 ? 0.819 4.301 3.562 1 98.88 154 SER B C 1
ATOM 3894 O O . SER B 1 154 ? -0.262 3.744 3.771 1 98.88 154 SER B O 1
ATOM 3896 N N . LYS B 1 155 ? 0.924 5.586 3.375 1 98.81 155 LYS B N 1
ATOM 3897 C CA . LYS B 1 155 ? -0.263 6.434 3.316 1 98.81 155 LYS B CA 1
ATOM 3898 C C . LYS B 1 155 ? -1.081 6.148 2.061 1 98.81 155 LYS B C 1
ATOM 3900 O O . LYS B 1 155 ? -2.312 6.191 2.092 1 98.81 155 LYS B O 1
ATOM 3905 N N . ASN B 1 156 ? -0.378 5.941 0.955 1 98.75 156 ASN B N 1
ATOM 3906 C CA . ASN B 1 156 ? -1.079 5.551 -0.263 1 98.75 156 ASN B CA 1
ATOM 3907 C C . ASN B 1 156 ? -1.878 4.266 -0.064 1 98.75 156 ASN B C 1
ATOM 3909 O O . ASN B 1 156 ? -3.023 4.168 -0.508 1 98.75 156 ASN B O 1
ATOM 3913 N N . ALA B 1 157 ? -1.235 3.309 0.55 1 98.88 157 ALA B N 1
ATOM 3914 C CA . ALA B 1 157 ? -1.928 2.055 0.837 1 98.88 157 ALA B CA 1
ATOM 3915 C C . ALA B 1 157 ? -3.16 2.297 1.705 1 98.88 157 ALA B C 1
ATOM 3917 O O . ALA B 1 157 ? -4.223 1.72 1.46 1 98.88 157 ALA B O 1
ATOM 3918 N N . ALA B 1 158 ? -3.02 3.131 2.707 1 98.88 158 ALA B N 1
ATOM 3919 C CA . ALA B 1 158 ? -4.148 3.469 3.574 1 98.88 158 ALA B CA 1
ATOM 3920 C C . ALA B 1 158 ? -5.273 4.117 2.777 1 98.88 158 ALA B C 1
ATOM 3922 O O . ALA B 1 158 ? -6.449 3.801 2.98 1 98.88 158 ALA B O 1
ATOM 3923 N N . CYS B 1 159 ? -4.961 5.008 1.896 1 98.81 159 CYS B N 1
ATOM 3924 C CA . CYS B 1 159 ? -5.945 5.672 1.049 1 98.81 159 CYS B CA 1
ATOM 3925 C C . CYS B 1 159 ? -6.707 4.66 0.203 1 98.81 159 CYS B C 1
ATOM 3927 O O . CYS B 1 159 ? -7.934 4.734 0.087 1 98.81 159 CYS B O 1
ATOM 3929 N N . ASP B 1 160 ? -5.953 3.734 -0.388 1 98.81 160 ASP B N 1
ATOM 3930 C CA . ASP B 1 160 ? -6.582 2.707 -1.213 1 98.81 160 ASP B CA 1
ATOM 3931 C C . ASP B 1 160 ? -7.543 1.854 -0.391 1 98.81 160 ASP B C 1
ATOM 3933 O O . ASP B 1 160 ? -8.633 1.512 -0.858 1 98.81 160 ASP B O 1
ATOM 3937 N N . VAL B 1 161 ? -7.148 1.52 0.773 1 98.88 161 VAL B N 1
ATOM 3938 C CA . VAL B 1 161 ? -7.992 0.707 1.646 1 98.88 161 VAL B CA 1
ATOM 3939 C C . VAL B 1 161 ? -9.266 1.473 1.996 1 98.88 161 VAL B C 1
ATOM 3941 O O . VAL B 1 161 ? -10.352 0.889 2.061 1 98.88 161 VAL B O 1
ATOM 3944 N N . MET B 1 162 ? -9.109 2.732 2.281 1 98.94 162 MET B N 1
ATOM 3945 C CA . MET B 1 162 ? -10.281 3.547 2.576 1 98.94 162 MET B CA 1
ATOM 3946 C C . MET B 1 162 ? -11.258 3.535 1.405 1 98.94 162 MET B C 1
ATOM 3948 O O . MET B 1 162 ? -12.469 3.441 1.605 1 98.94 162 MET B O 1
ATOM 3952 N N . GLU B 1 163 ? -10.758 3.707 0.217 1 98.81 163 GLU B N 1
ATOM 3953 C CA . GLU B 1 163 ? -11.617 3.637 -0.959 1 98.81 163 GLU B CA 1
ATOM 3954 C C . GLU B 1 163 ? -12.266 2.26 -1.086 1 98.81 163 GLU B C 1
ATOM 3956 O O . GLU B 1 163 ? -13.43 2.152 -1.464 1 98.81 163 GLU B O 1
ATOM 3961 N N . TYR B 1 164 ? -11.492 1.227 -0.767 1 98.88 164 TYR B N 1
ATOM 3962 C CA . TYR B 1 164 ? -12.055 -0.12 -0.739 1 98.88 164 TYR B CA 1
ATOM 3963 C C . TYR B 1 164 ? -13.258 -0.19 0.193 1 98.88 164 TYR B C 1
ATOM 3965 O O . TYR B 1 164 ? -14.305 -0.728 -0.175 1 98.88 164 TYR B O 1
ATOM 3973 N N . TYR B 1 165 ? -13.141 0.313 1.408 1 98.75 165 TYR B N 1
ATOM 3974 C CA . TYR B 1 165 ? -14.25 0.273 2.357 1 98.75 165 TYR B CA 1
ATOM 3975 C C . TYR B 1 165 ? -15.43 1.094 1.854 1 98.75 165 TYR B C 1
ATOM 3977 O O . TYR B 1 165 ? -16.578 0.766 2.133 1 98.75 165 TYR B O 1
ATOM 3985 N N . ASN B 1 166 ? -15.133 2.211 1.142 1 98.69 166 ASN B N 1
ATOM 3986 C CA . ASN B 1 166 ? -16.203 2.984 0.515 1 98.69 166 ASN B CA 1
ATOM 3987 C C . ASN B 1 166 ? -17 2.137 -0.468 1 98.69 166 ASN B C 1
ATOM 3989 O O . ASN B 1 166 ? -18.234 2.072 -0.38 1 98.69 166 ASN B O 1
ATOM 3993 N N . GLN B 1 167 ? -16.312 1.436 -1.314 1 98.38 167 GLN B N 1
ATOM 3994 C CA . GLN B 1 167 ? -16.969 0.721 -2.402 1 98.38 167 GLN B CA 1
ATOM 3995 C C . GLN B 1 167 ? -17.516 -0.625 -1.928 1 98.38 167 GLN B C 1
ATOM 3997 O O . GLN B 1 167 ? -18.625 -1.01 -2.281 1 98.38 167 GLN B O 1
ATOM 4002 N N . GLN B 1 168 ? -16.75 -1.356 -1.123 1 97.75 168 GLN B N 1
ATOM 4003 C CA . GLN B 1 168 ? -17.094 -2.699 -0.678 1 97.75 168 GLN B CA 1
ATOM 4004 C C . GLN B 1 168 ? -18.203 -2.658 0.377 1 97.75 168 GLN B C 1
ATOM 4006 O O . GLN B 1 168 ? -19.094 -3.51 0.387 1 97.75 168 GLN B O 1
ATOM 4011 N N . HIS B 1 169 ? -18.141 -1.65 1.262 1 97.38 169 HIS B N 1
ATOM 4012 C CA . HIS B 1 169 ? -19 -1.674 2.434 1 97.38 169 HIS B CA 1
ATOM 4013 C C . HIS B 1 169 ? -19.938 -0.471 2.449 1 97.38 169 HIS B C 1
ATOM 4015 O O . HIS B 1 169 ? -20.688 -0.266 3.414 1 97.38 169 HIS B O 1
ATOM 4021 N N . GLY B 1 170 ? -19.922 0.37 1.436 1 97.5 170 GLY B N 1
ATOM 4022 C CA . GLY B 1 170 ? -20.875 1.47 1.289 1 97.5 170 GLY B CA 1
ATOM 4023 C C . GLY B 1 170 ? -20.562 2.639 2.209 1 97.5 170 GLY B C 1
ATOM 4024 O O . GLY B 1 170 ? -21.469 3.395 2.578 1 97.5 170 GLY B O 1
ATOM 4025 N N . MET B 1 171 ? -19.344 2.83 2.676 1 98.06 171 MET B N 1
ATOM 4026 C CA . MET B 1 171 ? -18.953 3.959 3.518 1 98.06 171 MET B CA 1
ATOM 4027 C C . MET B 1 171 ? -18.688 5.195 2.672 1 98.06 171 MET B C 1
ATOM 4029 O O . MET B 1 171 ? -18.766 5.148 1.443 1 98.06 171 MET B O 1
ATOM 4033 N N . SER B 1 172 ? -18.438 6.344 3.299 1 98.5 172 SER B N 1
ATOM 4034 C CA . SER B 1 172 ? -18.172 7.609 2.621 1 98.5 172 SER B CA 1
ATOM 4035 C C . SER B 1 172 ? -16.922 8.281 3.189 1 98.5 172 SER B C 1
ATOM 4037 O O . SER B 1 172 ? -16.953 9.461 3.557 1 98.5 172 SER B O 1
ATOM 4039 N N . ASN B 1 173 ? -15.867 7.5 3.221 1 98.81 173 ASN B N 1
ATOM 4040 C CA . ASN B 1 173 ? -14.617 7.988 3.785 1 98.81 173 ASN B CA 1
ATOM 4041 C C . ASN B 1 173 ? -13.922 8.969 2.846 1 98.81 173 ASN B C 1
ATOM 4043 O O . ASN B 1 173 ? -14.156 8.945 1.635 1 98.81 173 ASN B O 1
ATOM 4047 N N . ALA B 1 174 ? -13.109 9.844 3.443 1 98.88 174 ALA B N 1
ATOM 4048 C CA . ALA B 1 174 ? -12.359 10.844 2.688 1 98.88 174 ALA B CA 1
ATOM 4049 C C . ALA B 1 174 ? -10.953 11.016 3.246 1 98.88 174 ALA B C 1
ATOM 4051 O O . ALA B 1 174 ? -10.664 10.562 4.359 1 98.88 174 ALA B O 1
ATOM 4052 N N . VAL B 1 175 ? -10.109 11.586 2.459 1 98.88 175 VAL B N 1
ATOM 4053 C CA . VAL B 1 175 ? -8.719 11.836 2.822 1 98.88 175 VAL B CA 1
ATOM 4054 C C . VAL B 1 175 ? -8.336 13.266 2.465 1 98.88 175 VAL B C 1
ATOM 4056 O O . VAL B 1 175 ? -8.633 13.734 1.362 1 98.88 175 VAL B O 1
ATOM 4059 N N . PHE B 1 176 ? -7.754 13.961 3.381 1 98.88 176 PHE B N 1
ATOM 4060 C CA . PHE B 1 176 ? -7.184 15.281 3.123 1 98.88 176 PHE B CA 1
ATOM 4061 C C . PHE B 1 176 ? -5.695 15.172 2.811 1 98.88 176 PHE B C 1
ATOM 4063 O O . PHE B 1 176 ? -4.918 14.672 3.627 1 98.88 176 PHE B O 1
ATOM 4070 N N . ARG B 1 177 ? -5.27 15.586 1.677 1 98.62 177 ARG B N 1
ATOM 4071 C CA . ARG B 1 177 ? -3.867 15.695 1.281 1 98.62 177 ARG B CA 1
ATOM 4072 C C . ARG B 1 177 ? -3.277 17.031 1.718 1 98.62 177 ARG B C 1
ATOM 4074 O O . ARG B 1 177 ? -3.721 18.094 1.266 1 98.62 177 ARG B O 1
ATOM 4081 N N . PHE B 1 178 ? -2.221 16.875 2.535 1 97.19 178 PHE B N 1
ATOM 4082 C CA . PHE B 1 178 ? -1.656 18.078 3.131 1 97.19 178 PHE B CA 1
ATOM 4083 C C . PHE B 1 178 ? -0.292 18.391 2.527 1 97.19 178 PHE B C 1
ATOM 4085 O O . PHE B 1 178 ? 0.551 17.5 2.391 1 97.19 178 PHE B O 1
ATOM 4092 N N . PRO B 1 179 ? -0.121 19.625 2.191 1 96.56 179 PRO B N 1
ATOM 4093 C CA . PRO B 1 179 ? 1.249 20.141 2.201 1 96.56 179 PRO B CA 1
ATOM 4094 C C . PRO B 1 179 ? 1.741 20.484 3.605 1 96.56 179 PRO B C 1
ATOM 4096 O O . PRO B 1 179 ? 1.153 20.047 4.594 1 96.56 179 PRO B O 1
ATOM 4099 N N . PRO B 1 180 ? 2.836 21.172 3.754 1 93.75 180 PRO B N 1
ATOM 4100 C CA . PRO B 1 180 ? 3.172 21.625 5.105 1 93.75 180 PRO B CA 1
ATOM 4101 C C . PRO B 1 180 ? 2.055 22.438 5.75 1 93.75 180 PRO B C 1
ATOM 4103 O O . PRO B 1 180 ? 1.504 23.344 5.121 1 93.75 180 PRO B O 1
ATOM 4106 N N . VAL B 1 181 ? 1.714 22.047 6.945 1 96.94 181 VAL B N 1
ATOM 4107 C CA . VAL B 1 181 ? 0.709 22.766 7.727 1 96.94 181 VAL B CA 1
ATOM 4108 C C . VAL B 1 181 ? 1.396 23.703 8.719 1 96.94 181 VAL B C 1
ATOM 4110 O O . VAL B 1 181 ? 2.197 23.266 9.539 1 96.94 181 VAL B O 1
ATOM 4113 N N . TYR B 1 182 ? 1.1 24.953 8.609 1 96.75 182 TYR B N 1
ATOM 4114 C CA . TYR B 1 182 ? 1.708 25.953 9.484 1 96.75 182 TYR B CA 1
ATOM 4115 C C . TYR B 1 182 ? 0.776 26.312 10.641 1 96.75 182 TYR B C 1
ATOM 4117 O O . TYR B 1 182 ? -0.448 26.234 10.5 1 96.75 182 TYR B O 1
ATOM 4125 N N . GLY B 1 183 ? 1.287 26.625 11.711 1 95.88 183 GLY B N 1
ATOM 4126 C CA . GLY B 1 183 ? 0.585 27.016 12.922 1 95.88 183 GLY B CA 1
ATOM 4127 C C . GLY B 1 183 ? 1.4 26.797 14.188 1 95.88 183 GLY B C 1
ATOM 4128 O O . GLY B 1 183 ? 2.459 26.172 14.148 1 95.88 183 GLY B O 1
ATOM 4129 N N . VAL B 1 184 ? 0.948 27.391 15.234 1 93.69 184 VAL B N 1
ATOM 4130 C CA . VAL B 1 184 ? 1.657 27.234 16.5 1 93.69 184 VAL B CA 1
ATOM 4131 C C . VAL B 1 184 ? 1.589 25.781 16.953 1 93.69 184 VAL B C 1
ATOM 4133 O O . VAL B 1 184 ? 0.508 25.188 17 1 93.69 184 VAL B O 1
ATOM 4136 N N . GLY B 1 185 ? 2.664 25.141 17.125 1 88.88 185 GLY B N 1
ATOM 4137 C CA . GLY B 1 185 ? 2.77 23.734 17.531 1 88.88 185 GLY B CA 1
ATOM 4138 C C . GLY B 1 185 ? 4.203 23.25 17.609 1 88.88 185 GLY B C 1
ATOM 4139 O O . GLY B 1 185 ? 5.141 24.047 17.562 1 88.88 185 GLY B O 1
ATOM 4140 N N . PRO B 1 186 ? 4.312 21.906 17.844 1 80 186 PRO B N 1
ATOM 4141 C CA . PRO B 1 186 ? 5.652 21.359 18.031 1 80 186 PRO B CA 1
ATOM 4142 C C . PRO B 1 186 ? 6.367 21.047 16.719 1 80 186 PRO B C 1
ATOM 4144 O O . PRO B 1 186 ? 6.895 19.953 16.547 1 80 186 PRO B O 1
ATOM 4147 N N . HIS B 1 187 ? 6.27 21.875 15.773 1 77.25 187 HIS B N 1
ATOM 4148 C CA . HIS B 1 187 ? 6.863 21.531 14.492 1 77.25 187 HIS B CA 1
ATOM 4149 C C . HIS B 1 187 ? 7.953 22.516 14.102 1 77.25 187 HIS B C 1
ATOM 4151 O O . HIS B 1 187 ? 8.289 22.641 12.922 1 77.25 187 HIS B O 1
ATOM 4157 N N . GLY B 1 188 ? 8.281 23.266 15.133 1 82.44 188 GLY B N 1
ATOM 4158 C CA . GLY B 1 188 ? 9.445 24.109 14.898 1 82.44 188 GLY B CA 1
ATOM 4159 C C . GLY B 1 188 ? 10.711 23.312 14.641 1 82.44 188 GLY B C 1
ATOM 4160 O O . GLY B 1 188 ? 11.633 23.797 13.977 1 82.44 188 GLY B O 1
ATOM 4161 N N . SER B 1 189 ? 10.625 22.125 15.211 1 88 189 SER B N 1
ATOM 4162 C CA . SER B 1 189 ? 11.695 21.172 14.961 1 88 189 SER B CA 1
ATOM 4163 C C . SER B 1 189 ? 11.141 19.812 14.547 1 88 189 SER B C 1
ATOM 4165 O O . SER B 1 189 ? 10.016 19.453 14.922 1 88 189 SER B O 1
ATOM 4167 N N . LEU B 1 190 ? 11.898 19.141 13.703 1 89.81 190 LEU B N 1
ATOM 4168 C CA . LEU B 1 190 ? 11.469 17.859 13.164 1 89.81 190 LEU B CA 1
ATOM 4169 C C . LEU B 1 190 ? 12.68 16.984 12.828 1 89.81 190 LEU B C 1
ATOM 4171 O O . LEU B 1 190 ? 13.805 17.484 12.758 1 89.81 190 LEU B O 1
ATOM 4175 N N . PHE B 1 191 ? 12.43 15.75 12.68 1 90.75 191 PHE B N 1
ATOM 4176 C CA . PHE B 1 191 ? 13.477 14.836 12.219 1 90.75 191 PHE B CA 1
ATOM 4177 C C . PHE B 1 191 ? 13.523 14.797 10.695 1 90.75 191 PHE B C 1
ATOM 4179 O O . PHE B 1 191 ? 12.484 14.805 10.031 1 90.75 191 PHE B O 1
ATOM 4186 N N . ILE B 1 192 ? 14.672 14.82 10.148 1 91.94 192 ILE B N 1
ATOM 4187 C CA . ILE B 1 192 ? 14.977 14.523 8.75 1 91.94 192 ILE B CA 1
ATOM 4188 C C . ILE B 1 192 ? 16.016 13.406 8.672 1 91.94 192 ILE B C 1
ATOM 4190 O O . ILE B 1 192 ? 17.172 13.602 9.039 1 91.94 192 ILE B O 1
ATOM 4194 N N . ASN B 1 193 ? 15.617 12.32 8.258 1 93.94 193 ASN B N 1
ATOM 4195 C CA . ASN B 1 193 ? 16.453 11.125 8.211 1 93.94 193 ASN B CA 1
ATOM 4196 C C . ASN B 1 193 ? 17.125 10.852 9.555 1 93.94 193 ASN B C 1
ATOM 4198 O O . ASN B 1 193 ? 18.344 10.641 9.625 1 93.94 193 ASN B O 1
ATOM 4202 N N . GLY B 1 194 ? 16.422 10.977 10.578 1 90.62 194 GLY B N 1
ATOM 4203 C CA . GLY B 1 194 ? 16.875 10.641 11.922 1 90.62 194 GLY B CA 1
ATOM 4204 C C . GLY B 1 194 ? 17.609 11.781 12.602 1 90.62 194 GLY B C 1
ATOM 4205 O O . GLY B 1 194 ? 17.984 11.672 13.773 1 90.62 194 GLY B O 1
ATOM 4206 N N . LYS B 1 195 ? 17.922 12.977 11.977 1 92.81 195 LYS B N 1
ATOM 4207 C CA . LYS B 1 195 ? 18.578 14.141 12.547 1 92.81 195 LYS B CA 1
ATOM 4208 C C . LYS B 1 195 ? 17.562 15.211 12.945 1 92.81 195 LYS B C 1
ATOM 4210 O O . LYS B 1 195 ? 16.734 15.625 12.133 1 92.81 195 LYS B O 1
ATOM 4215 N N . TYR B 1 196 ? 17.547 15.523 14.102 1 93.12 196 TYR B N 1
ATOM 4216 C CA . TYR B 1 196 ? 16.656 16.547 14.633 1 93.12 196 TYR B CA 1
ATOM 4217 C C . TYR B 1 196 ? 17.094 17.938 14.203 1 93.12 196 TYR B C 1
ATOM 4219 O O . TYR B 1 196 ? 18.219 18.359 14.508 1 93.12 196 TYR B O 1
ATOM 4227 N N . VAL B 1 197 ? 16.203 18.641 13.453 1 93.75 197 VAL B N 1
ATOM 4228 C CA . VAL B 1 197 ? 16.578 19.953 12.914 1 93.75 197 VAL B CA 1
ATOM 4229 C C . VAL B 1 197 ? 15.422 20.922 13.078 1 93.75 197 VAL B C 1
ATOM 4231 O O . VAL B 1 197 ? 14.273 20.516 13.266 1 93.75 197 VAL B O 1
ATOM 4234 N N . LYS B 1 198 ? 15.75 22.188 12.984 1 93.56 198 LYS B N 1
ATOM 4235 C CA . LYS B 1 198 ? 14.703 23.203 12.945 1 93.56 198 LYS B CA 1
ATOM 4236 C C . LYS B 1 198 ? 14.078 23.297 11.562 1 93.56 198 LYS B C 1
ATOM 4238 O O . LYS B 1 198 ? 14.766 23.125 10.555 1 93.56 198 LYS B O 1
ATOM 4243 N N . SER B 1 199 ? 12.812 23.531 11.578 1 92.81 199 SER B N 1
ATOM 4244 C CA . SER B 1 199 ? 12.156 23.75 10.297 1 92.81 199 SER B CA 1
ATOM 4245 C C . SER B 1 199 ? 12.609 25.062 9.664 1 92.81 199 SER B C 1
ATOM 4247 O O . SER B 1 199 ? 13.055 25.969 10.367 1 92.81 199 SER B O 1
ATOM 4249 N N . GLY B 1 200 ? 12.547 25.078 8.359 1 91.69 200 GLY B N 1
ATOM 4250 C CA . GLY B 1 200 ? 12.891 26.312 7.668 1 91.69 200 GLY B CA 1
ATOM 4251 C C . GLY B 1 200 ? 12.102 27.516 8.164 1 91.69 200 GLY B C 1
ATOM 4252 O O . GLY B 1 200 ? 12.664 28.594 8.375 1 91.69 200 GLY B O 1
ATOM 4253 N N . LEU B 1 201 ? 10.859 27.312 8.359 1 94 201 LEU B N 1
ATOM 4254 C CA . LEU B 1 201 ? 10 28.375 8.859 1 94 201 LEU B CA 1
ATOM 4255 C C . LEU B 1 201 ? 10.477 28.859 10.219 1 94 201 LEU B C 1
ATOM 4257 O O . LEU B 1 201 ? 10.531 30.078 10.469 1 94 201 LEU B O 1
ATOM 4261 N N . GLN B 1 202 ? 10.781 27.938 11.055 1 95.12 202 GLN B N 1
ATOM 4262 C CA . GLN B 1 202 ? 11.234 28.281 12.391 1 95.12 202 GLN B CA 1
ATOM 4263 C C . GLN B 1 202 ? 12.562 29.031 12.344 1 95.12 202 GLN B C 1
ATOM 4265 O O . GLN B 1 202 ? 12.773 29.969 13.117 1 95.12 202 GLN B O 1
ATOM 4270 N N . ILE B 1 203 ? 13.414 28.609 11.469 1 96.44 203 ILE B N 1
ATOM 4271 C CA . ILE B 1 203 ? 14.703 29.281 11.312 1 96.44 203 ILE B CA 1
ATOM 4272 C C . ILE B 1 203 ? 14.484 30.75 10.93 1 96.44 203 ILE B C 1
ATOM 4274 O O . ILE B 1 203 ? 15.102 31.641 11.5 1 96.44 203 ILE B O 1
ATOM 4278 N N . PHE B 1 204 ? 13.625 31 9.984 1 97.5 204 PHE B N 1
ATOM 4279 C CA . PHE B 1 204 ? 13.32 32.375 9.562 1 97.5 204 PHE B CA 1
ATOM 4280 C C . PHE B 1 204 ? 12.758 33.188 10.719 1 97.5 204 PHE B C 1
ATOM 4282 O O . PHE B 1 204 ? 13.172 34.312 10.93 1 97.5 204 PHE B O 1
ATOM 4289 N N . MET B 1 205 ? 11.883 32.625 11.453 1 97.12 205 MET B N 1
ATOM 4290 C CA . MET B 1 205 ? 11.242 33.312 12.562 1 97.12 205 MET B CA 1
ATOM 4291 C C . MET B 1 205 ? 12.258 33.656 13.656 1 97.12 205 MET B C 1
ATOM 4293 O O . MET B 1 205 ? 12.258 34.75 14.203 1 97.12 205 MET B O 1
ATOM 4297 N N . ASP B 1 206 ? 13.086 32.656 13.945 1 97 206 ASP B N 1
ATOM 4298 C CA . ASP B 1 206 ? 14.109 32.875 14.961 1 97 206 ASP B CA 1
ATOM 4299 C C . ASP B 1 206 ? 15.055 34 14.57 1 97 206 ASP B C 1
ATOM 4301 O O . ASP B 1 206 ? 15.367 34.875 15.391 1 97 206 ASP B O 1
ATOM 4305 N N . LYS B 1 207 ? 15.508 33.938 13.398 1 98.12 207 LYS B N 1
ATOM 4306 C CA . LYS B 1 207 ? 16.422 34.969 12.906 1 98.12 207 LYS B CA 1
ATOM 4307 C C . LYS B 1 207 ? 15.758 36.344 12.906 1 98.12 207 LYS B C 1
ATOM 4309 O O . LYS B 1 207 ? 16.359 37.344 13.336 1 98.12 207 LYS B O 1
ATOM 4314 N N . ALA B 1 208 ? 14.594 36.406 12.445 1 98.25 208 ALA B N 1
ATOM 4315 C CA . ALA B 1 208 ? 13.867 37.656 12.367 1 98.25 208 ALA B CA 1
ATOM 4316 C C . ALA B 1 208 ? 13.68 38.281 13.758 1 98.25 208 ALA B C 1
ATOM 4318 O O . ALA B 1 208 ? 13.828 39.5 13.93 1 98.25 208 ALA B O 1
ATOM 4319 N N . SER B 1 209 ? 13.328 37.438 14.703 1 97.19 209 SER B N 1
ATOM 4320 C CA . SER B 1 209 ? 13.078 37.906 16.062 1 97.19 209 SER B CA 1
ATOM 4321 C C . SER B 1 209 ? 14.336 38.5 16.688 1 97.19 209 SER B C 1
ATOM 4323 O O . SER B 1 209 ? 14.266 39.312 17.609 1 97.19 209 SER B O 1
ATOM 4325 N N . LYS B 1 210 ? 15.484 38.062 16.141 1 97.69 210 LYS B N 1
ATOM 4326 C CA . LYS B 1 210 ? 16.766 38.5 16.672 1 97.69 210 LYS B CA 1
ATOM 4327 C C . LYS B 1 210 ? 17.391 39.562 15.758 1 97.69 210 LYS B C 1
ATOM 4329 O O . LYS B 1 210 ? 18.5 40.062 16.031 1 97.69 210 LYS B O 1
ATOM 4334 N N . GLY B 1 211 ? 16.766 39.781 14.758 1 97.69 211 GLY B N 1
ATOM 4335 C CA . GLY B 1 211 ? 17.297 40.75 13.797 1 97.69 211 GLY B CA 1
ATOM 4336 C C . GLY B 1 211 ? 18.484 40.219 13.023 1 97.69 211 GLY B C 1
ATOM 4337 O O . GLY B 1 211 ? 19.312 40.969 12.516 1 97.69 211 GLY B O 1
ATOM 4338 N N . GLU B 1 212 ? 18.594 38.938 13.031 1 98.44 212 GLU B N 1
ATOM 4339 C CA . GLU B 1 212 ? 19.656 38.281 12.281 1 98.44 212 GLU B CA 1
ATOM 4340 C C . GLU B 1 212 ? 19.297 38.125 10.812 1 98.44 212 GLU B C 1
ATOM 4342 O O . GLU B 1 212 ? 18.109 38.062 10.469 1 98.44 212 GLU B O 1
ATOM 4347 N N . ASP B 1 213 ? 20.281 37.938 9.969 1 98.38 213 ASP B N 1
ATOM 4348 C CA . ASP B 1 213 ? 20.047 37.812 8.531 1 98.38 213 ASP B CA 1
ATOM 4349 C C . ASP B 1 213 ? 19.297 36.531 8.219 1 98.38 213 ASP B C 1
ATOM 4351 O O . ASP B 1 213 ? 19.547 35.469 8.82 1 98.38 213 ASP B O 1
ATOM 4355 N N . ILE B 1 214 ? 18.375 36.625 7.293 1 98.38 214 ILE B N 1
ATOM 4356 C CA . ILE B 1 214 ? 17.672 35.469 6.73 1 98.38 214 ILE B CA 1
ATOM 4357 C C . ILE B 1 214 ? 18.266 35.125 5.359 1 98.38 214 ILE B C 1
ATOM 4359 O O . ILE B 1 214 ? 18.297 36 4.469 1 98.38 214 ILE B O 1
ATOM 4363 N N . THR B 1 215 ? 18.703 33.938 5.156 1 97.62 215 THR B N 1
ATOM 4364 C CA . THR B 1 215 ? 19.344 33.531 3.908 1 97.62 215 THR B CA 1
ATOM 4365 C C . THR B 1 215 ? 18.406 32.688 3.055 1 97.62 215 THR B C 1
ATOM 4367 O O . THR B 1 215 ? 17.812 31.734 3.545 1 97.62 215 THR B O 1
ATOM 4370 N N . ILE B 1 216 ? 18.25 33.062 1.858 1 97.06 216 ILE B N 1
ATOM 4371 C CA . ILE B 1 216 ? 17.5 32.281 0.877 1 97.06 216 ILE B CA 1
ATOM 4372 C C . ILE B 1 216 ? 18.484 31.516 -0.019 1 97.06 216 ILE B C 1
ATOM 4374 O O . ILE B 1 216 ? 19.328 32.125 -0.68 1 97.06 216 ILE B O 1
ATOM 4378 N N . TYR B 1 217 ? 18.359 30.281 0.023 1 96.06 217 TYR B N 1
ATOM 4379 C CA . TYR B 1 217 ? 19.188 29.438 -0.821 1 96.06 217 TYR B CA 1
ATOM 4380 C C . TYR B 1 217 ? 18.5 29.141 -2.145 1 96.06 217 TYR B C 1
ATOM 4382 O O . TYR B 1 217 ? 17.297 28.906 -2.184 1 96.06 217 TYR B O 1
ATOM 4390 N N . GLY B 1 218 ? 19.266 29.109 -3.203 1 95.88 218 GLY B N 1
ATOM 4391 C CA . GLY B 1 218 ? 18.766 28.719 -4.508 1 95.88 218 GLY B CA 1
ATOM 4392 C C . GLY B 1 218 ? 17.844 29.75 -5.133 1 95.88 218 GLY B C 1
ATOM 4393 O O . GLY B 1 218 ? 18.156 30.953 -5.105 1 95.88 218 GLY B O 1
ATOM 4394 N N . ASN B 1 219 ? 16.844 29.359 -5.785 1 96.12 219 ASN B N 1
ATOM 4395 C CA . ASN B 1 219 ? 15.914 30.234 -6.5 1 96.12 219 ASN B CA 1
ATOM 4396 C C . ASN B 1 219 ? 14.906 30.875 -5.551 1 96.12 219 ASN B C 1
ATOM 4398 O O . ASN B 1 219 ? 14.016 30.203 -5.035 1 96.12 219 ASN B O 1
ATOM 4402 N N . LYS B 1 220 ? 15.008 32.094 -5.41 1 96.19 220 LYS B N 1
ATOM 4403 C CA . LYS B 1 220 ? 14.172 32.844 -4.469 1 96.19 220 LYS B CA 1
ATOM 4404 C C . LYS B 1 220 ? 12.711 32.812 -4.895 1 96.19 220 LYS B C 1
ATOM 4406 O O . LYS B 1 220 ? 11.82 33.125 -4.098 1 96.19 220 LYS B O 1
ATOM 4411 N N . ASN B 1 221 ? 12.484 32.469 -6.121 1 96 221 ASN B N 1
ATOM 4412 C CA . ASN B 1 221 ? 11.125 32.5 -6.664 1 96 221 ASN B CA 1
ATOM 4413 C C . ASN B 1 221 ? 10.438 31.141 -6.52 1 96 221 ASN B C 1
ATOM 4415 O O . ASN B 1 221 ? 9.273 30.984 -6.887 1 96 221 ASN B O 1
ATOM 4419 N N . LEU B 1 222 ? 11.102 30.156 -5.938 1 96.88 222 LEU B N 1
ATOM 4420 C CA . LEU B 1 222 ? 10.43 28.906 -5.633 1 96.88 222 LEU B CA 1
ATOM 4421 C C . LEU B 1 222 ? 9.203 29.141 -4.754 1 96.88 222 LEU B C 1
ATOM 4423 O O . LEU B 1 222 ? 9.266 29.906 -3.789 1 96.88 222 LEU B O 1
ATOM 4427 N N . SER B 1 223 ? 8.148 28.531 -5.137 1 97.06 223 SER B N 1
ATOM 4428 C CA . SER B 1 223 ? 6.859 28.812 -4.516 1 97.06 223 SER B CA 1
ATOM 4429 C C . SER B 1 223 ? 6.246 27.562 -3.895 1 97.06 223 SER B C 1
ATOM 4431 O O . SER B 1 223 ? 6.246 26.5 -4.508 1 97.06 223 SER B O 1
ATOM 4433 N N . ARG B 1 224 ? 5.68 27.719 -2.701 1 96.5 224 ARG B N 1
ATOM 4434 C CA . ARG B 1 224 ? 5.059 26.625 -1.97 1 96.5 224 ARG B CA 1
ATOM 4435 C C . ARG B 1 224 ? 3.609 26.953 -1.625 1 96.5 224 ARG B C 1
ATOM 4437 O O . ARG B 1 224 ? 3.299 28.062 -1.207 1 96.5 224 ARG B O 1
ATOM 4444 N N . ASP B 1 225 ? 2.754 26.062 -1.914 1 97.94 225 ASP B N 1
ATOM 4445 C CA . ASP B 1 225 ? 1.349 26.141 -1.528 1 97.94 225 ASP B CA 1
ATOM 4446 C C . ASP B 1 225 ? 1.115 25.484 -0.168 1 97.94 225 ASP B C 1
ATOM 4448 O O . ASP B 1 225 ? 0.819 24.297 -0.091 1 97.94 225 ASP B O 1
ATOM 4452 N N . VAL B 1 226 ? 1.175 26.281 0.947 1 97.31 226 VAL B N 1
ATOM 4453 C CA . VAL B 1 226 ? 1.063 25.781 2.312 1 97.31 226 VAL B CA 1
ATOM 4454 C C . VAL B 1 226 ? -0.356 26 2.83 1 97.31 226 VAL B C 1
ATOM 4456 O O . VAL B 1 226 ? -1.16 26.688 2.188 1 97.31 226 VAL B O 1
ATOM 4459 N N . VAL B 1 227 ? -0.665 25.406 3.938 1 97.88 227 VAL B N 1
ATOM 4460 C CA . VAL B 1 227 ? -1.986 25.578 4.531 1 97.88 227 VAL B CA 1
ATOM 4461 C C . VAL B 1 227 ? -1.847 25.922 6.012 1 97.88 227 VAL B C 1
ATOM 4463 O O . VAL B 1 227 ? -0.856 25.547 6.648 1 97.88 227 VAL B O 1
ATOM 4466 N N . TYR B 1 228 ? -2.789 26.719 6.477 1 98.44 228 TYR B N 1
ATOM 4467 C CA . TYR B 1 228 ? -2.801 27.109 7.879 1 98.44 228 TYR B CA 1
ATOM 4468 C C . TYR B 1 228 ? -3.625 26.141 8.719 1 98.44 228 TYR B C 1
ATOM 4470 O O . TYR B 1 228 ? -4.684 25.688 8.281 1 98.44 228 TYR B O 1
ATOM 4478 N N . VAL B 1 229 ? -3.211 25.828 9.922 1 98.06 229 VAL B N 1
ATOM 4479 C CA . VAL B 1 229 ? -3.789 24.781 10.75 1 98.06 229 VAL B CA 1
ATOM 4480 C C . VAL B 1 229 ? -5.234 25.125 11.094 1 98.06 229 VAL B C 1
ATOM 4482 O O . VAL B 1 229 ? -6.086 24.234 11.211 1 98.06 229 VAL B O 1
ATOM 4485 N N . LYS B 1 230 ? -5.555 26.391 11.297 1 98.56 230 LYS B N 1
ATOM 4486 C CA . LYS B 1 230 ? -6.926 26.781 11.602 1 98.56 230 LYS B CA 1
ATOM 4487 C C . LYS B 1 230 ? -7.855 26.516 10.414 1 98.56 230 LYS B C 1
ATOM 4489 O O . LYS B 1 230 ? -9.023 26.188 10.602 1 98.56 230 LYS B O 1
ATOM 4494 N N . ASP B 1 231 ? -7.328 26.75 9.219 1 98.75 231 ASP B N 1
ATOM 4495 C CA . ASP B 1 231 ? -8.086 26.391 8.023 1 98.75 231 ASP B CA 1
ATOM 4496 C C . ASP B 1 231 ? -8.297 24.891 7.949 1 98.75 231 ASP B C 1
ATOM 4498 O O . ASP B 1 231 ? -9.383 24.422 7.59 1 98.75 231 ASP B O 1
ATOM 4502 N N . VAL B 1 232 ? -7.277 24.125 8.242 1 98.62 232 VAL B N 1
ATOM 4503 C CA . VAL B 1 232 ? -7.363 22.672 8.258 1 98.62 232 VAL B CA 1
ATOM 4504 C C . VAL B 1 232 ? -8.453 22.234 9.227 1 98.62 232 VAL B C 1
ATOM 4506 O O . VAL B 1 232 ? -9.305 21.406 8.883 1 98.62 232 VAL B O 1
ATOM 4509 N N . ALA B 1 233 ? -8.422 22.766 10.43 1 98.81 233 ALA B N 1
ATOM 4510 C CA . ALA B 1 233 ? -9.406 22.438 11.461 1 98.81 233 ALA B CA 1
ATOM 4511 C C . ALA B 1 233 ? -10.82 22.734 10.984 1 98.81 233 ALA B C 1
ATOM 4513 O O . ALA B 1 233 ? -11.727 21.906 11.148 1 98.81 233 ALA B O 1
ATOM 4514 N N . HIS B 1 234 ? -10.969 23.875 10.398 1 98.81 234 HIS B N 1
ATOM 4515 C CA . HIS B 1 234 ? -12.281 24.266 9.906 1 98.81 234 HIS B CA 1
ATOM 4516 C C . HIS B 1 234 ? -12.727 23.375 8.758 1 98.81 234 HIS B C 1
ATOM 4518 O O . HIS B 1 234 ? -13.914 23.047 8.648 1 98.81 234 HIS B O 1
ATOM 4524 N N . ALA B 1 235 ? -11.789 22.984 7.914 1 98.88 235 ALA B N 1
ATOM 4525 C CA . ALA B 1 235 ? -12.102 22.078 6.812 1 98.88 235 ALA B CA 1
ATOM 4526 C C . ALA B 1 235 ? -12.625 20.734 7.336 1 98.88 235 ALA B C 1
ATOM 4528 O O . ALA B 1 235 ? -13.578 20.172 6.781 1 98.88 235 ALA B O 1
ATOM 4529 N N . PHE B 1 236 ? -12.039 20.188 8.391 1 98.88 236 PHE B N 1
ATOM 4530 C CA . PHE B 1 236 ? -12.508 18.938 8.984 1 98.88 236 PHE B CA 1
ATOM 4531 C C . PHE B 1 236 ? -13.953 19.094 9.461 1 98.88 236 PHE B C 1
ATOM 4533 O O . PHE B 1 236 ? -14.773 18.188 9.258 1 98.88 236 PHE B O 1
ATOM 4540 N N . TYR B 1 237 ? -14.266 20.219 10.086 1 98.75 237 TYR B N 1
ATOM 4541 C CA . TYR B 1 237 ? -15.609 20.484 10.586 1 98.75 237 TYR B CA 1
ATOM 4542 C C . TYR B 1 237 ? -16.625 20.484 9.438 1 98.75 237 TYR B C 1
ATOM 4544 O O . TYR B 1 237 ? -17.641 19.812 9.508 1 98.75 237 TYR B O 1
ATOM 4552 N N . LEU B 1 238 ? -16.281 21.25 8.391 1 98.81 238 LEU B N 1
ATOM 4553 C CA . LEU B 1 238 ? -17.203 21.328 7.254 1 98.81 238 LEU B CA 1
ATOM 4554 C C . LEU B 1 238 ? -17.375 19.969 6.594 1 98.81 238 LEU B C 1
ATOM 4556 O O . LEU B 1 238 ? -18.484 19.578 6.25 1 98.81 238 LEU B O 1
ATOM 4560 N N . ALA B 1 239 ? -16.297 19.281 6.426 1 98.88 239 ALA B N 1
ATOM 4561 C CA . ALA B 1 239 ? -16.297 18.016 5.695 1 98.88 239 ALA B CA 1
ATOM 4562 C C . ALA B 1 239 ? -17.109 16.953 6.43 1 98.88 239 ALA B C 1
ATOM 4564 O O . ALA B 1 239 ? -17.859 16.203 5.809 1 98.88 239 ALA B O 1
ATOM 4565 N N . ILE B 1 240 ? -16.922 16.875 7.754 1 98.38 240 ILE B N 1
ATOM 4566 C CA . ILE B 1 240 ? -17.594 15.82 8.516 1 98.38 240 ILE B CA 1
ATOM 4567 C C . ILE B 1 240 ? -19.109 16.047 8.508 1 98.38 240 ILE B C 1
ATOM 4569 O O . ILE B 1 240 ? -19.891 15.109 8.633 1 98.38 240 ILE B O 1
ATOM 4573 N N . LYS B 1 241 ? -19.547 17.297 8.258 1 97.31 241 LYS B N 1
ATOM 4574 C CA . LYS B 1 241 ? -20.969 17.672 8.289 1 97.31 241 LYS B CA 1
ATOM 4575 C C . LYS B 1 241 ? -21.609 17.516 6.918 1 97.31 241 LYS B C 1
ATOM 4577 O O . LYS B 1 241 ? -22.828 17.484 6.797 1 97.31 241 LYS B O 1
ATOM 4582 N N . SER B 1 242 ? -20.797 17.375 5.934 1 98.19 242 SER B N 1
ATOM 4583 C CA . SER B 1 242 ? -21.312 17.312 4.57 1 98.19 242 SER B CA 1
ATOM 4584 C C . SER B 1 242 ? -21.516 15.875 4.113 1 98.19 242 SER B C 1
ATOM 4586 O O . SER B 1 242 ? -20.594 15.055 4.199 1 98.19 242 SER B O 1
ATOM 4588 N N . GLU B 1 243 ? -22.641 15.617 3.514 1 97.31 243 GLU B N 1
ATOM 4589 C CA . GLU B 1 243 ? -22.938 14.297 2.969 1 97.31 243 GLU B CA 1
ATOM 4590 C C . GLU B 1 243 ? -22.219 14.062 1.65 1 97.31 243 GLU B C 1
ATOM 4592 O O . GLU B 1 243 ? -22.109 12.93 1.179 1 97.31 243 GLU B O 1
ATOM 4597 N N . LYS B 1 244 ? -21.656 15.125 1.106 1 98.31 244 LYS B N 1
ATOM 4598 C CA . LYS B 1 244 ? -21 15.039 -0.194 1 98.31 244 LYS B CA 1
ATOM 4599 C C . LYS B 1 244 ? -19.516 14.695 -0.039 1 98.31 244 LYS B C 1
ATOM 4601 O O . LYS B 1 244 ? -18.844 14.375 -1.02 1 98.31 244 LYS B O 1
ATOM 4606 N N . THR B 1 245 ? -19.031 14.797 1.183 1 98.62 245 THR B N 1
ATOM 4607 C CA . THR B 1 245 ? -17.625 14.516 1.416 1 98.62 245 THR B CA 1
ATOM 4608 C C . THR B 1 245 ? -17.297 13.062 1.062 1 98.62 245 THR B C 1
ATOM 4610 O O . THR B 1 245 ? -17.875 12.141 1.628 1 98.62 245 THR B O 1
ATOM 4613 N N . TYR B 1 246 ? -16.359 12.914 0.061 1 98.62 246 TYR B N 1
ATOM 4614 C CA . TYR B 1 246 ? -15.984 11.586 -0.418 1 98.62 246 TYR B CA 1
ATOM 4615 C C . TYR B 1 246 ? -14.648 11.625 -1.148 1 98.62 246 TYR B C 1
ATOM 4617 O O . TYR B 1 246 ? -14.414 12.5 -1.984 1 98.62 246 TYR B O 1
ATOM 4625 N N . GLY B 1 247 ? -13.789 10.68 -0.857 1 98.44 247 GLY B N 1
ATOM 4626 C CA . GLY B 1 247 ? -12.57 10.523 -1.637 1 98.44 247 GLY B CA 1
ATOM 4627 C C . GLY B 1 247 ? -11.484 11.516 -1.247 1 98.44 247 GLY B C 1
ATOM 4628 O O . GLY B 1 247 ? -11.336 11.844 -0.069 1 98.44 247 GLY B O 1
ATOM 4629 N N . LEU B 1 248 ? -10.648 11.891 -2.152 1 98.81 248 LEU B N 1
ATOM 4630 C CA . LEU B 1 248 ? -9.438 12.672 -1.917 1 98.81 248 LEU B CA 1
ATOM 4631 C C . LEU B 1 248 ? -9.719 14.164 -2.086 1 98.81 248 LEU B C 1
ATOM 4633 O O . LEU B 1 248 ? -10.406 14.57 -3.023 1 98.81 248 LEU B O 1
ATOM 4637 N N . TYR B 1 249 ? -9.188 14.961 -1.187 1 98.88 249 TYR B N 1
ATOM 4638 C CA . TYR B 1 249 ? -9.25 16.422 -1.281 1 98.88 249 TYR B CA 1
ATOM 4639 C C . TYR B 1 249 ? -7.871 17.031 -1.07 1 98.88 249 TYR B C 1
ATOM 4641 O O . TYR B 1 249 ? -7.152 16.656 -0.14 1 98.88 249 TYR B O 1
ATOM 4649 N N . ASN B 1 250 ? -7.5 17.938 -1.927 1 98.69 250 ASN B N 1
ATOM 4650 C CA . ASN B 1 250 ? -6.383 18.828 -1.613 1 98.69 250 ASN B CA 1
ATOM 4651 C C . ASN B 1 250 ? -6.77 19.859 -0.564 1 98.69 250 ASN B C 1
ATOM 4653 O O . ASN B 1 250 ? -7.789 20.547 -0.701 1 98.69 250 ASN B O 1
ATOM 4657 N N . MET B 1 251 ? -6.004 19.891 0.47 1 98.38 251 MET B N 1
ATOM 4658 C CA . MET B 1 251 ? -6.23 20.891 1.503 1 98.38 251 MET B CA 1
ATOM 4659 C C . MET B 1 251 ? -5.035 21.828 1.624 1 98.38 251 MET B C 1
ATOM 4661 O O . MET B 1 251 ? -4.117 21.578 2.404 1 98.38 251 MET B O 1
ATOM 4665 N N . THR B 1 252 ? -5.09 22.906 0.945 1 97.75 252 THR B N 1
ATOM 4666 C CA . THR B 1 252 ? -4.031 23.906 0.881 1 97.75 252 THR B CA 1
ATOM 4667 C C . THR B 1 252 ? -4.613 25.312 0.973 1 97.75 252 THR B C 1
ATOM 4669 O O . THR B 1 252 ? -5.785 25.484 1.315 1 97.75 252 THR B O 1
ATOM 4672 N N . SER B 1 253 ? -3.773 26.312 0.692 1 96.44 253 SER B N 1
ATOM 4673 C CA . SER B 1 253 ? -4.266 27.688 0.618 1 96.44 253 SER B CA 1
ATOM 4674 C C . SER B 1 253 ? -4.754 28.031 -0.787 1 96.44 253 SER B C 1
ATOM 4676 O O . SER B 1 253 ? -5.523 28.969 -0.973 1 96.44 253 SER B O 1
ATOM 4678 N N . GLY B 1 254 ? -4.254 27.266 -1.76 1 96 254 GLY B N 1
ATOM 4679 C CA . GLY B 1 254 ? -4.562 27.547 -3.154 1 96 254 GLY B CA 1
ATOM 4680 C C . GLY B 1 254 ? -3.75 28.688 -3.729 1 96 254 GLY B C 1
ATOM 4681 O O . GLY B 1 254 ? -4.008 29.141 -4.844 1 96 254 GLY B O 1
ATOM 4682 N N . LYS B 1 255 ? -2.857 29.156 -2.936 1 95.56 255 LYS B N 1
ATOM 4683 C CA . LYS B 1 255 ? -1.98 30.25 -3.342 1 95.56 255 LYS B CA 1
ATOM 4684 C C . LYS B 1 255 ? -0.526 29.953 -2.988 1 95.56 255 LYS B C 1
ATOM 4686 O O . LYS B 1 255 ? -0.214 29.641 -1.838 1 95.56 255 LYS B O 1
ATOM 4691 N N . GLY B 1 256 ? 0.311 30.078 -3.98 1 96.44 256 GLY B N 1
ATOM 4692 C CA . GLY B 1 256 ? 1.729 29.891 -3.723 1 96.44 256 GLY B CA 1
ATOM 4693 C C . GLY B 1 256 ? 2.369 31.078 -3.021 1 96.44 256 GLY B C 1
ATOM 4694 O O . GLY B 1 256 ? 1.987 32.219 -3.258 1 96.44 256 GLY B O 1
ATOM 4695 N N . VAL B 1 257 ? 3.328 30.766 -2.182 1 97.69 257 VAL B N 1
ATOM 4696 C CA . VAL B 1 257 ? 4.16 31.797 -1.572 1 97.69 257 VAL B CA 1
ATOM 4697 C C . VAL B 1 257 ? 5.633 31.531 -1.883 1 97.69 257 VAL B C 1
ATOM 4699 O O . VAL B 1 257 ? 6.121 30.422 -1.665 1 97.69 257 VAL B O 1
ATOM 4702 N N . THR B 1 258 ? 6.289 32.5 -2.391 1 97.5 258 THR B N 1
ATOM 4703 C CA . THR B 1 258 ? 7.684 32.312 -2.768 1 97.5 258 THR B CA 1
ATOM 4704 C C . THR B 1 258 ? 8.586 32.312 -1.535 1 97.5 258 THR B C 1
ATOM 4706 O O . THR B 1 258 ? 8.18 32.781 -0.471 1 97.5 258 THR B O 1
ATOM 4709 N N . LEU B 1 259 ? 9.773 31.812 -1.704 1 97.12 259 LEU B N 1
ATOM 4710 C CA . LEU B 1 259 ? 10.75 31.891 -0.627 1 97.12 259 LEU B CA 1
ATOM 4711 C C . LEU B 1 259 ? 11.039 33.344 -0.254 1 97.12 259 LEU B C 1
ATOM 4713 O O . LEU B 1 259 ? 11.156 33.656 0.928 1 97.12 259 LEU B O 1
ATOM 4717 N N . GLN B 1 260 ? 11.141 34.156 -1.245 1 97.81 260 GLN B N 1
ATOM 4718 C CA . GLN B 1 260 ? 11.383 35.562 -1.018 1 97.81 260 GLN B CA 1
ATOM 4719 C C . GLN B 1 260 ? 10.258 36.188 -0.198 1 97.81 260 GLN B C 1
ATOM 4721 O O . GLN B 1 260 ? 10.516 36.906 0.78 1 97.81 260 GLN B O 1
ATOM 4726 N N . GLU B 1 261 ? 9.07 35.938 -0.646 1 98.25 261 GLU B N 1
ATOM 4727 C CA . GLU B 1 261 ? 7.926 36.5 0.064 1 98.25 261 GLU B CA 1
ATOM 4728 C C . GLU B 1 261 ? 7.887 36.031 1.512 1 98.25 261 GLU B C 1
ATOM 4730 O O . GLU B 1 261 ? 7.578 36.781 2.42 1 98.25 261 GLU B O 1
ATOM 4735 N N . GLN B 1 262 ? 8.117 34.75 1.753 1 98.19 262 GLN B N 1
ATOM 4736 C CA . GLN B 1 262 ? 8.148 34.219 3.109 1 98.19 262 GLN B CA 1
ATOM 4737 C C . GLN B 1 262 ? 9.164 34.938 3.973 1 98.19 262 GLN B C 1
ATOM 4739 O O . GLN B 1 262 ? 8.852 35.375 5.086 1 98.19 262 GLN B O 1
ATOM 4744 N N . ALA B 1 263 ? 10.352 35.094 3.402 1 98.25 263 ALA B N 1
ATOM 4745 C CA . ALA B 1 263 ? 11.43 35.75 4.137 1 98.25 263 ALA B CA 1
ATOM 4746 C C . ALA B 1 263 ? 11.055 37.219 4.461 1 98.25 263 ALA B C 1
ATOM 4748 O O . ALA B 1 263 ? 11.266 37.656 5.586 1 98.25 263 ALA B O 1
ATOM 4749 N N . GLU B 1 264 ? 10.531 37.875 3.51 1 98.38 264 GLU B N 1
ATOM 4750 C CA . GLU B 1 264 ? 10.188 39.281 3.674 1 98.38 264 GLU B CA 1
ATOM 4751 C C . GLU B 1 264 ? 9.086 39.469 4.719 1 98.38 264 GLU B C 1
ATOM 4753 O O . GLU B 1 264 ? 9.188 40.344 5.59 1 98.38 264 GLU B O 1
ATOM 4758 N N . VAL B 1 265 ? 8.031 38.656 4.59 1 98.56 265 VAL B N 1
ATOM 4759 C CA . VAL B 1 265 ? 6.906 38.75 5.512 1 98.56 265 VAL B CA 1
ATOM 4760 C C . VAL B 1 265 ? 7.371 38.438 6.934 1 98.56 265 VAL B C 1
ATOM 4762 O O . VAL B 1 265 ? 7.02 39.156 7.875 1 98.56 265 VAL B O 1
ATOM 4765 N N . ILE B 1 266 ? 8.148 37.438 7.094 1 98.5 266 ILE B N 1
ATOM 4766 C CA . ILE B 1 266 ? 8.609 37 8.414 1 98.5 266 ILE B CA 1
ATOM 4767 C C . ILE B 1 266 ? 9.555 38.062 8.992 1 98.5 266 ILE B C 1
ATOM 4769 O O . ILE B 1 266 ? 9.469 38.406 10.172 1 98.5 266 ILE B O 1
ATOM 4773 N N . ALA B 1 267 ? 10.492 38.594 8.164 1 98.5 267 ALA B N 1
ATOM 4774 C CA . ALA B 1 267 ? 11.422 39.625 8.602 1 98.5 267 ALA B CA 1
ATOM 4775 C C . ALA B 1 267 ? 10.664 40.844 9.148 1 98.5 267 ALA B C 1
ATOM 4777 O O . ALA B 1 267 ? 11.062 41.406 10.156 1 98.5 267 ALA B O 1
ATOM 4778 N N . GLU B 1 268 ? 9.648 41.125 8.492 1 98.12 268 GLU B N 1
ATOM 4779 C CA . GLU B 1 268 ? 8.852 42.312 8.875 1 98.12 268 GLU B CA 1
ATOM 4780 C C . GLU B 1 268 ? 8.055 42.031 10.148 1 98.12 268 GLU B C 1
ATOM 4782 O O . GLU B 1 268 ? 8.148 42.812 11.109 1 98.12 268 GLU B O 1
ATOM 4787 N N . LEU B 1 269 ? 7.301 40.969 10.234 1 97.94 269 LEU B N 1
ATOM 4788 C CA . LEU B 1 269 ? 6.324 40.719 11.281 1 97.94 269 LEU B CA 1
ATOM 4789 C C . LEU B 1 269 ? 7.012 40.344 12.586 1 97.94 269 LEU B C 1
ATOM 4791 O O . LEU B 1 269 ? 6.504 40.625 13.672 1 97.94 269 LEU B O 1
ATOM 4795 N N . PHE B 1 270 ? 8.164 39.719 12.484 1 97.75 270 PHE B N 1
ATOM 4796 C CA . PHE B 1 270 ? 8.75 39.125 13.672 1 97.75 270 PHE B CA 1
ATOM 4797 C C . PHE B 1 270 ? 9.922 39.969 14.18 1 97.75 270 PHE B C 1
ATOM 4799 O O . PHE B 1 270 ? 10.594 39.562 15.141 1 97.75 270 PHE B O 1
ATOM 4806 N N . ALA B 1 271 ? 10.117 41.062 13.531 1 97.94 271 ALA B N 1
ATOM 4807 C CA . ALA B 1 271 ? 11.141 42 14.031 1 97.94 271 ALA B CA 1
ATOM 4808 C C . ALA B 1 271 ? 10.773 42.5 15.414 1 97.94 271 ALA B C 1
ATOM 4810 O O . ALA B 1 271 ? 9.617 42.812 15.68 1 97.94 271 ALA B O 1
ATOM 4811 N N . GLU B 1 272 ? 11.797 42.625 16.234 1 96.06 272 GLU B N 1
ATOM 4812 C CA . GLU B 1 272 ? 11.562 43.219 17.547 1 96.06 272 GLU B CA 1
ATOM 4813 C C . GLU B 1 272 ? 11.117 44.656 17.453 1 96.06 272 GLU B C 1
ATOM 4815 O O . GLU B 1 272 ? 10.18 45.094 18.125 1 96.06 272 GLU B O 1
ATOM 4820 N N . THR B 1 273 ? 11.844 45.406 16.672 1 95.94 273 THR B N 1
ATOM 4821 C CA . THR B 1 273 ? 11.523 46.781 16.281 1 95.94 273 THR B CA 1
ATOM 4822 C C . THR B 1 273 ? 11.773 47 14.797 1 95.94 273 THR B C 1
ATOM 4824 O O . THR B 1 273 ? 12.5 46.219 14.164 1 95.94 273 THR B O 1
ATOM 4827 N N . PRO B 1 274 ? 11.062 47.969 14.312 1 93.81 274 PRO B N 1
ATOM 4828 C CA . PRO B 1 274 ? 11.203 48.188 12.875 1 93.81 274 PRO B CA 1
ATOM 4829 C C . PRO B 1 274 ? 12.656 48.375 12.453 1 93.81 274 PRO B C 1
ATOM 4831 O O . PRO B 1 274 ? 13.047 48 11.352 1 93.81 274 PRO B O 1
ATOM 4834 N N . ASP B 1 275 ? 13.484 49 13.281 1 94.75 275 ASP B N 1
ATOM 4835 C CA . ASP B 1 275 ? 14.867 49.312 12.93 1 94.75 275 ASP B CA 1
ATOM 4836 C C . ASP B 1 275 ? 15.75 48.062 13.039 1 94.75 275 ASP B C 1
ATOM 4838 O O . ASP B 1 275 ? 16.891 48.062 12.586 1 94.75 275 ASP B O 1
ATOM 4842 N N . LYS B 1 276 ? 15.234 46.969 13.516 1 96.88 276 LYS B N 1
ATOM 4843 C CA . LYS B 1 276 ? 15.992 45.719 13.688 1 96.88 276 LYS B CA 1
ATOM 4844 C C . LYS B 1 276 ? 15.516 44.656 12.711 1 96.88 276 LYS B C 1
ATOM 4846 O O . LYS B 1 276 ? 15.75 43.469 12.938 1 96.88 276 LYS B O 1
ATOM 4851 N N . MET B 1 277 ? 14.898 45.062 11.719 1 97.56 277 MET B N 1
ATOM 4852 C CA . MET B 1 277 ? 14.406 44.125 10.719 1 97.56 277 MET B CA 1
ATOM 4853 C C . MET B 1 277 ? 15.555 43.375 10.055 1 97.56 277 MET B C 1
ATOM 4855 O O . MET B 1 277 ? 16.562 43.969 9.688 1 97.56 277 MET B O 1
ATOM 4859 N N . SER B 1 278 ? 15.359 42.062 9.922 1 98.25 278 SER B N 1
ATOM 4860 C CA . SER B 1 278 ? 16.359 41.188 9.328 1 98.25 278 SER B CA 1
ATOM 4861 C C . SER B 1 278 ? 16.641 41.562 7.875 1 98.25 278 SER B C 1
ATOM 4863 O O . SER B 1 278 ? 15.719 41.906 7.137 1 98.25 278 SER B O 1
ATOM 4865 N N . LYS B 1 279 ? 17.938 41.469 7.48 1 98.12 279 LYS B N 1
ATOM 4866 C CA . LYS B 1 279 ? 18.297 41.531 6.07 1 98.12 279 LYS B CA 1
ATOM 4867 C C . LYS B 1 279 ? 18.141 40.188 5.387 1 98.12 279 LYS B C 1
ATOM 4869 O O . LYS B 1 279 ? 18.406 39.156 5.992 1 98.12 279 LYS B O 1
ATOM 4874 N N . ILE B 1 280 ? 17.672 40.25 4.148 1 98.25 280 ILE B N 1
ATOM 4875 C CA . ILE B 1 280 ? 17.547 39.031 3.365 1 98.25 280 ILE B CA 1
ATOM 4876 C C . ILE B 1 280 ? 18.781 38.844 2.488 1 98.25 280 ILE B C 1
ATOM 4878 O O . ILE B 1 280 ? 19.109 39.719 1.686 1 98.25 280 ILE B O 1
ATOM 4882 N N . VAL B 1 281 ? 19.469 37.75 2.713 1 98.25 281 VAL B N 1
ATOM 4883 C CA . VAL B 1 281 ? 20.672 37.438 1.952 1 98.25 281 VAL B CA 1
ATOM 4884 C C . VAL B 1 281 ? 20.359 36.312 0.955 1 98.25 281 VAL B C 1
ATOM 4886 O O . VAL B 1 281 ? 19.703 35.312 1.299 1 98.25 281 VAL B O 1
ATOM 4889 N N . TYR B 1 282 ? 20.812 36.531 -0.27 1 96.94 282 TYR B N 1
ATOM 4890 C CA . TYR B 1 282 ? 20.547 35.562 -1.315 1 96.94 282 TYR B CA 1
ATOM 4891 C C . TYR B 1 282 ? 21.812 34.75 -1.616 1 96.94 282 TYR B C 1
ATOM 4893 O O . TYR B 1 282 ? 22.891 35.281 -1.761 1 96.94 282 TYR B O 1
ATOM 4901 N N . LYS B 1 283 ? 21.656 33.438 -1.587 1 97.19 283 LYS B N 1
ATOM 4902 C CA . LYS B 1 283 ? 22.719 32.531 -2.004 1 97.19 283 LYS B CA 1
ATOM 4903 C C . LYS B 1 283 ? 22.219 31.578 -3.09 1 97.19 283 LYS B C 1
ATOM 4905 O O . LYS B 1 283 ? 22.047 30.375 -2.846 1 97.19 283 LYS B O 1
ATOM 4910 N N . PRO B 1 284 ? 22.141 32.094 -4.309 1 94.81 284 PRO B N 1
ATOM 4911 C CA . PRO B 1 284 ? 21.578 31.312 -5.402 1 94.81 284 PRO B CA 1
ATOM 4912 C C . PRO B 1 284 ? 22.438 30.109 -5.766 1 94.81 284 PRO B C 1
ATOM 4914 O O . PRO B 1 284 ? 21.969 29.172 -6.418 1 94.81 284 PRO B O 1
ATOM 4917 N N . GLU B 1 285 ? 23.688 30.062 -5.293 1 94.62 285 GLU B N 1
ATOM 4918 C CA . GLU B 1 285 ? 24.641 29 -5.656 1 94.62 285 GLU B CA 1
ATOM 4919 C C . GLU B 1 285 ? 24.359 27.734 -4.863 1 94.62 285 GLU B C 1
ATOM 4921 O O . GLU B 1 285 ? 24.797 26.641 -5.258 1 94.62 285 GLU B O 1
ATOM 4926 N N . ILE B 1 286 ? 23.703 27.922 -3.734 1 94.5 286 ILE B N 1
ATOM 4927 C CA . ILE B 1 286 ? 23.312 26.75 -2.955 1 94.5 286 ILE B CA 1
ATOM 4928 C C . ILE B 1 286 ? 21.938 26.281 -3.385 1 94.5 286 ILE B C 1
ATOM 4930 O O . ILE B 1 286 ? 20.922 26.938 -3.105 1 94.5 286 ILE B O 1
ATOM 4934 N N . GLN B 1 287 ? 21.953 25.078 -3.92 1 90.19 287 GLN B N 1
ATOM 4935 C CA . GLN B 1 287 ? 20.75 24.625 -4.59 1 90.19 287 GLN B CA 1
ATOM 4936 C C . GLN B 1 287 ? 19.656 24.25 -3.58 1 90.19 287 GLN B C 1
ATOM 4938 O O . GLN B 1 287 ? 19.953 23.688 -2.527 1 90.19 287 GLN B O 1
ATOM 4943 N N . ASN B 1 288 ? 18.469 24.734 -3.811 1 87.25 288 ASN B N 1
ATOM 4944 C CA . ASN B 1 288 ? 17.234 24.25 -3.203 1 87.25 288 ASN B CA 1
ATOM 4945 C C . ASN B 1 288 ? 16.438 23.359 -4.16 1 87.25 288 ASN B C 1
ATOM 4947 O O . ASN B 1 288 ? 15.867 23.844 -5.133 1 87.25 288 ASN B O 1
ATOM 4951 N N . ASN B 1 289 ? 16.344 22.094 -3.865 1 81.81 289 ASN B N 1
ATOM 4952 C CA . ASN B 1 289 ? 15.93 21.094 -4.84 1 81.81 289 ASN B CA 1
ATOM 4953 C C . ASN B 1 289 ? 14.438 20.781 -4.734 1 81.81 289 ASN B C 1
ATOM 4955 O O . ASN B 1 289 ? 13.93 19.906 -5.449 1 81.81 289 ASN B O 1
ATOM 4959 N N . THR B 1 290 ? 13.719 21.469 -3.918 1 90.56 290 THR B N 1
ATOM 4960 C CA . THR B 1 290 ? 12.281 21.219 -3.846 1 90.56 290 THR B CA 1
ATOM 4961 C C . THR B 1 290 ? 11.531 22.078 -4.863 1 90.56 290 THR B C 1
ATOM 4963 O O . THR B 1 290 ? 11.516 23.312 -4.754 1 90.56 290 THR B O 1
ATOM 4966 N N . PRO B 1 291 ? 10.875 21.484 -5.812 1 95 291 PRO B N 1
ATOM 4967 C CA . PRO B 1 291 ? 10.156 22.266 -6.824 1 95 291 PRO B CA 1
ATOM 4968 C C . PRO B 1 291 ? 8.977 23.031 -6.246 1 95 291 PRO B C 1
ATOM 4970 O O . PRO B 1 291 ? 8.477 22.703 -5.168 1 95 291 PRO B O 1
ATOM 4973 N N . SER B 1 292 ? 8.625 24.062 -7.02 1 97.75 292 SER B N 1
ATOM 4974 C CA . SER B 1 292 ? 7.383 24.766 -6.703 1 97.75 292 SER B CA 1
ATOM 4975 C C . SER B 1 292 ? 6.176 23.844 -6.879 1 97.75 292 SER B C 1
ATOM 4977 O O . SER B 1 292 ? 6.223 22.891 -7.664 1 97.75 292 SER B O 1
ATOM 4979 N N . TYR B 1 293 ? 5.145 24.094 -6.117 1 98.31 293 TYR B N 1
ATOM 4980 C CA . TYR B 1 293 ? 3.914 23.328 -6.285 1 98.31 293 TYR B CA 1
ATOM 4981 C C . TYR B 1 293 ? 2.697 24.172 -5.934 1 98.31 293 TYR B C 1
ATOM 4983 O O . TYR B 1 293 ? 2.789 25.094 -5.117 1 98.31 293 TYR B O 1
ATOM 4991 N N . LEU B 1 294 ? 1.664 23.875 -6.57 1 98.38 294 LEU B N 1
ATOM 4992 C CA . LEU B 1 294 ? 0.365 24.531 -6.426 1 98.38 294 LEU B CA 1
ATOM 4993 C C . LEU B 1 294 ? -0.766 23.516 -6.574 1 98.38 294 LEU B C 1
ATOM 4995 O O . LEU B 1 294 ? -0.721 22.656 -7.449 1 98.38 294 LEU B O 1
ATOM 4999 N N . PHE B 1 295 ? -1.81 23.641 -5.715 1 98.44 295 PHE B N 1
ATOM 5000 C CA . PHE B 1 295 ? -2.908 22.672 -5.734 1 98.44 295 PHE B CA 1
ATOM 5001 C C . PHE B 1 295 ? -4.246 23.391 -5.875 1 98.44 295 PHE B C 1
ATOM 5003 O O . PHE B 1 295 ? -4.395 24.531 -5.434 1 98.44 295 PHE B O 1
ATOM 5010 N N . SER B 1 296 ? -5.188 22.719 -6.488 1 98.31 296 SER B N 1
ATOM 5011 C CA . SER B 1 296 ? -6.555 23.219 -6.598 1 98.31 296 SER B CA 1
ATOM 5012 C C . SER B 1 296 ? -7.406 22.75 -5.422 1 98.31 296 SER B C 1
ATOM 5014 O O . SER B 1 296 ? -7.293 21.594 -4.988 1 98.31 296 SER B O 1
ATOM 5016 N N . MET B 1 297 ? -8.258 23.594 -4.887 1 97.69 297 MET B N 1
ATOM 5017 C CA . MET B 1 297 ? -9.172 23.25 -3.803 1 97.69 297 MET B CA 1
ATOM 5018 C C . MET B 1 297 ? -10.625 23.281 -4.273 1 97.69 297 MET B C 1
ATOM 5020 O O . MET B 1 297 ? -11.547 23.312 -3.455 1 97.69 297 MET B O 1
ATOM 5024 N N . GLU B 1 298 ? -10.828 23.266 -5.535 1 98.25 298 GLU B N 1
ATOM 5025 C CA . GLU B 1 298 ? -12.164 23.406 -6.109 1 98.25 298 GLU B CA 1
ATOM 5026 C C . GLU B 1 298 ? -13.086 22.281 -5.652 1 98.25 298 GLU B C 1
ATOM 5028 O O . GLU B 1 298 ? -14.273 22.5 -5.43 1 98.25 298 GLU B O 1
ATOM 5033 N N . LYS B 1 299 ? -12.609 21.109 -5.555 1 98.69 299 LYS B N 1
ATOM 5034 C CA . LYS B 1 299 ? -13.414 19.969 -5.117 1 98.69 299 LYS B CA 1
ATOM 5035 C C . LYS B 1 299 ? -13.953 20.188 -3.707 1 98.69 299 LYS B C 1
ATOM 5037 O O . LYS B 1 299 ? -15.133 19.922 -3.439 1 98.69 299 LYS B O 1
ATOM 5042 N N . ALA B 1 300 ? -13.109 20.625 -2.773 1 98.81 300 ALA B N 1
ATOM 5043 C CA . ALA B 1 300 ? -13.523 20.891 -1.398 1 98.81 300 ALA B CA 1
ATOM 5044 C C . ALA B 1 300 ? -14.586 22 -1.347 1 98.81 300 ALA B C 1
ATOM 5046 O O . ALA B 1 300 ? -15.562 21.891 -0.599 1 98.81 300 ALA B O 1
ATOM 5047 N N . LYS B 1 301 ? -14.367 23.047 -2.131 1 98.56 301 LYS B N 1
ATOM 5048 C CA . LYS B 1 301 ? -15.359 24.109 -2.221 1 98.56 301 LYS B CA 1
ATOM 5049 C C . LYS B 1 301 ? -16.703 23.578 -2.703 1 98.56 301 LYS B C 1
ATOM 5051 O O . LYS B 1 301 ? -17.75 23.906 -2.129 1 98.56 301 LYS B O 1
ATOM 5056 N N . ARG B 1 302 ? -16.656 22.812 -3.697 1 98.62 302 ARG B N 1
ATOM 5057 C CA . ARG B 1 302 ? -17.859 22.266 -4.297 1 98.62 302 ARG B CA 1
ATOM 5058 C C . ARG B 1 302 ? -18.578 21.328 -3.326 1 98.62 302 ARG B C 1
ATOM 5060 O O . ARG B 1 302 ? -19.797 21.406 -3.162 1 98.62 302 ARG B O 1
ATOM 5067 N N . ASP B 1 303 ? -17.891 20.438 -2.67 1 98.69 303 ASP B N 1
ATOM 5068 C CA . ASP B 1 303 ? -18.484 19.328 -1.957 1 98.69 303 ASP B CA 1
ATOM 5069 C C . ASP B 1 303 ? -18.906 19.719 -0.546 1 98.69 303 ASP B C 1
ATOM 5071 O O . ASP B 1 303 ? -19.891 19.203 -0.009 1 98.69 303 ASP B O 1
ATOM 5075 N N . PHE B 1 304 ? -18.141 20.656 0.081 1 98.5 304 PHE B N 1
ATOM 5076 C CA . PHE B 1 304 ? -18.547 20.969 1.448 1 98.5 304 PHE B CA 1
ATOM 5077 C C . PHE B 1 304 ? -18.297 22.438 1.763 1 98.5 304 PHE B C 1
ATOM 5079 O O . PHE B 1 304 ? -18.203 22.812 2.93 1 98.5 304 PHE B O 1
ATOM 5086 N N . GLY B 1 305 ? -18.062 23.312 0.774 1 98.44 305 GLY B N 1
ATOM 5087 C CA . GLY B 1 305 ? -18.062 24.75 0.905 1 98.44 305 GLY B CA 1
ATOM 5088 C C . GLY B 1 305 ? -16.812 25.312 1.555 1 98.44 305 GLY B C 1
ATOM 5089 O O . GLY B 1 305 ? -16.844 26.391 2.139 1 98.44 305 GLY B O 1
ATOM 5090 N N . PHE B 1 306 ? -15.727 24.625 1.47 1 98.31 306 PHE B N 1
ATOM 5091 C CA . PHE B 1 306 ? -14.508 25.078 2.143 1 98.31 306 PHE B CA 1
ATOM 5092 C C . PHE B 1 306 ? -13.789 26.141 1.307 1 98.31 306 PHE B C 1
ATOM 5094 O O . PHE B 1 306 ? -13.531 25.922 0.119 1 98.31 306 PHE B O 1
ATOM 5101 N N . GLU B 1 307 ? -13.492 27.234 1.878 1 97.12 307 GLU B N 1
ATOM 5102 C CA . GLU B 1 307 ? -12.594 28.281 1.397 1 97.12 307 GLU B CA 1
ATOM 5103 C C . GLU B 1 307 ? -11.609 28.703 2.482 1 97.12 307 GLU B C 1
ATOM 5105 O O . GLU B 1 307 ? -12.016 29.141 3.566 1 97.12 307 GLU B O 1
ATOM 5110 N N . PRO B 1 308 ? -10.383 28.578 2.186 1 97.06 308 PRO B N 1
ATOM 5111 C CA . PRO B 1 308 ? -9.414 28.938 3.227 1 97.06 308 PRO B CA 1
ATOM 5112 C C . PRO B 1 308 ? -9.5 30.406 3.633 1 97.06 308 PRO B C 1
ATOM 5114 O O . PRO B 1 308 ? -9.586 31.281 2.77 1 97.06 308 PRO B O 1
ATOM 5117 N N . ALA B 1 309 ? -9.453 30.641 4.871 1 97.56 309 ALA B N 1
ATOM 5118 C CA . ALA B 1 309 ? -9.508 32 5.398 1 97.56 309 ALA B CA 1
ATOM 5119 C C . ALA B 1 309 ? -8.117 32.656 5.418 1 97.56 309 ALA B C 1
ATOM 5121 O O . ALA B 1 309 ? -7.988 33.875 5.375 1 97.56 309 ALA B O 1
ATOM 5122 N N . PHE B 1 310 ? -7.121 31.875 5.402 1 97.81 310 PHE B N 1
ATOM 5123 C CA . PHE B 1 310 ? -5.75 32.344 5.531 1 97.81 310 PHE B CA 1
ATOM 5124 C C . PHE B 1 310 ? -4.949 32.031 4.27 1 97.81 310 PHE B C 1
ATOM 5126 O O . PHE B 1 310 ? -3.844 31.5 4.344 1 97.81 310 PHE B O 1
ATOM 5133 N N . ARG B 1 311 ? -5.391 32.438 3.158 1 96.25 311 ARG B N 1
ATOM 5134 C CA . ARG B 1 311 ? -4.742 32.219 1.874 1 96.25 311 ARG B CA 1
ATOM 5135 C C . ARG B 1 311 ? -3.502 33.094 1.71 1 96.25 311 ARG B C 1
ATOM 5137 O O . ARG B 1 311 ? -2.523 32.656 1.084 1 96.25 311 ARG B O 1
ATOM 5144 N N . ASP B 1 312 ? -3.695 34.25 2.225 1 96.88 312 ASP B N 1
ATOM 5145 C CA . ASP B 1 312 ? -2.586 35.188 2.152 1 96.88 312 ASP B CA 1
ATOM 5146 C C . ASP B 1 312 ? -1.547 34.906 3.234 1 96.88 312 ASP B C 1
ATOM 5148 O O . ASP B 1 312 ? -1.877 34.844 4.422 1 96.88 312 ASP B O 1
ATOM 5152 N N . PHE B 1 313 ? -0.266 34.781 2.799 1 98.19 313 PHE B N 1
ATOM 5153 C CA . PHE B 1 313 ? 0.789 34.375 3.715 1 98.19 313 PHE B CA 1
ATOM 5154 C C . PHE B 1 313 ? 0.966 35.406 4.836 1 98.19 313 PHE B C 1
ATOM 5156 O O . PHE B 1 313 ? 1.19 35.031 5.988 1 98.19 313 PHE B O 1
ATOM 5163 N N . LYS B 1 314 ? 0.888 36.656 4.516 1 98.38 314 LYS B N 1
ATOM 5164 C CA . LYS B 1 314 ? 1.041 37.656 5.539 1 98.38 314 LYS B CA 1
ATOM 5165 C C . LYS B 1 314 ? -0.075 37.594 6.578 1 98.38 314 LYS B C 1
ATOM 5167 O O . LYS B 1 314 ? 0.175 37.688 7.777 1 98.38 314 LYS B O 1
ATOM 5172 N N . THR B 1 315 ? -1.291 37.406 6.086 1 98.25 315 THR B N 1
ATOM 5173 C CA . THR B 1 315 ? -2.428 37.219 6.984 1 98.25 315 THR B CA 1
ATOM 5174 C C . THR B 1 315 ? -2.223 36 7.879 1 98.25 315 THR B C 1
ATOM 5176 O O . THR B 1 315 ? -2.469 36.062 9.086 1 98.25 315 THR B O 1
ATOM 5179 N N . MET B 1 316 ? -1.793 34.906 7.312 1 98.25 316 MET B N 1
ATOM 5180 C CA . MET B 1 316 ? -1.5 33.688 8.031 1 98.25 316 MET B CA 1
ATOM 5181 C C . MET B 1 316 ? -0.479 33.938 9.141 1 98.25 316 MET B C 1
ATOM 5183 O O . MET B 1 316 ? -0.712 33.562 10.297 1 98.25 316 MET B O 1
ATOM 5187 N N . MET B 1 317 ? 0.619 34.625 8.82 1 98.12 317 MET B N 1
ATOM 5188 C CA . MET B 1 317 ? 1.729 34.812 9.758 1 98.12 317 MET B CA 1
ATOM 5189 C C . MET B 1 317 ? 1.37 35.812 10.844 1 98.12 317 MET B C 1
ATOM 5191 O O . MET B 1 317 ? 1.842 35.719 11.977 1 98.12 317 MET B O 1
ATOM 5195 N N . ASN B 1 318 ? 0.515 36.75 10.469 1 98.12 318 ASN B N 1
ATOM 5196 C CA . ASN B 1 318 ? 0.013 37.656 11.492 1 98.12 318 ASN B CA 1
ATOM 5197 C C . ASN B 1 318 ? -0.75 36.906 12.586 1 98.12 318 ASN B C 1
ATOM 5199 O O . ASN B 1 318 ? -0.568 37.188 13.773 1 98.12 318 ASN B O 1
ATOM 5203 N N . ASP B 1 319 ? -1.607 36.031 12.156 1 98.19 319 ASP B N 1
ATOM 5204 C CA . ASP B 1 319 ? -2.357 35.219 13.117 1 98.19 319 ASP B CA 1
ATOM 5205 C C . ASP B 1 319 ? -1.432 34.281 13.891 1 98.19 319 ASP B C 1
ATOM 5207 O O . ASP B 1 319 ? -1.599 34.094 15.102 1 98.19 319 ASP B O 1
ATOM 5211 N N . TYR B 1 320 ? -0.494 33.719 13.211 1 97.44 320 TYR B N 1
ATOM 5212 C CA . TYR B 1 320 ? 0.526 32.875 13.836 1 97.44 320 TYR B CA 1
ATOM 5213 C C . TYR B 1 320 ? 1.238 33.625 14.953 1 97.44 320 TYR B C 1
ATOM 5215 O O . TYR B 1 320 ? 1.366 33.094 16.062 1 97.44 320 TYR B O 1
ATOM 5223 N N . LYS B 1 321 ? 1.671 34.812 14.68 1 96.88 321 LYS B N 1
ATOM 5224 C CA . LYS B 1 321 ? 2.391 35.656 15.641 1 96.88 321 LYS B CA 1
ATOM 5225 C C . LYS B 1 321 ? 1.516 35.969 16.844 1 96.88 321 LYS B C 1
ATOM 5227 O O . LYS B 1 321 ? 1.98 35.906 17.984 1 96.88 321 LYS B O 1
ATOM 5232 N N . LYS B 1 322 ? 0.285 36.281 16.578 1 97.12 322 LYS B N 1
ATOM 5233 C CA . LYS B 1 322 ? -0.645 36.562 17.672 1 97.12 322 LYS B CA 1
ATOM 5234 C C . LYS B 1 322 ? -0.751 35.375 18.625 1 97.12 322 LYS B C 1
ATOM 5236 O O . LYS B 1 322 ? -0.723 35.562 19.844 1 97.12 322 LYS B O 1
ATOM 5241 N N . ASP B 1 323 ? -0.881 34.156 18.047 1 95.94 323 ASP B N 1
ATOM 5242 C CA . ASP B 1 323 ? -0.967 32.938 18.859 1 95.94 323 ASP B CA 1
ATOM 5243 C C . ASP B 1 323 ? 0.316 32.719 19.656 1 95.94 323 ASP B C 1
ATOM 5245 O O . ASP B 1 323 ? 0.267 32.312 20.828 1 95.94 323 ASP B O 1
ATOM 5249 N N . LEU B 1 324 ? 1.437 33 19.031 1 93.94 324 LEU B N 1
ATOM 5250 C CA . LEU B 1 324 ? 2.717 32.844 19.719 1 93.94 324 LEU B CA 1
ATOM 5251 C C . LEU B 1 324 ? 2.826 33.844 20.875 1 93.94 324 LEU B C 1
ATOM 5253 O O . LEU B 1 324 ? 3.25 33.469 21.969 1 93.94 324 LEU B O 1
ATOM 5257 N N . ASP B 1 325 ? 2.406 35.031 20.609 1 94.12 325 ASP B N 1
ATOM 5258 C CA . ASP B 1 325 ? 2.537 36.094 21.594 1 94.12 325 ASP B CA 1
ATOM 5259 C C . ASP B 1 325 ? 1.635 35.844 22.797 1 94.12 325 ASP B C 1
ATOM 5261 O O . ASP B 1 325 ? 1.955 36.25 23.922 1 94.12 325 ASP B O 1
ATOM 5265 N N . THR B 1 326 ? 0.568 35.156 22.578 1 94.06 326 THR B N 1
ATOM 5266 C CA . THR B 1 326 ? -0.362 34.844 23.672 1 94.06 326 THR B CA 1
ATOM 5267 C C . THR B 1 326 ? -0.034 33.5 24.312 1 94.06 326 THR B C 1
ATOM 5269 O O . THR B 1 326 ? -0.77 33.031 25.188 1 94.06 326 THR B O 1
ATOM 5272 N N . HIS B 1 327 ? 0.988 32.812 23.891 1 91.5 327 HIS B N 1
ATOM 5273 C CA . HIS B 1 327 ? 1.473 31.531 24.422 1 91.5 327 HIS B CA 1
ATOM 5274 C C . HIS B 1 327 ? 0.415 30.438 24.281 1 91.5 327 HIS B C 1
ATOM 5276 O O . HIS B 1 327 ? 0.201 29.656 25.219 1 91.5 327 HIS B O 1
ATOM 5282 N N . LYS B 1 328 ? -0.239 30.578 23.141 1 90.5 328 LYS B N 1
ATOM 5283 C CA . LYS B 1 328 ? -1.258 29.562 22.875 1 90.5 328 LYS B CA 1
ATOM 5284 C C . LYS B 1 328 ? -0.65 28.156 22.875 1 90.5 328 LYS B C 1
ATOM 5286 O O . LYS B 1 328 ? 0.342 27.906 22.188 1 90.5 328 LYS B O 1
ATOM 5291 N N . TYR B 1 329 ? -1.144 27.234 23.625 1 89.25 329 TYR B N 1
ATOM 5292 C CA . TYR B 1 329 ? -0.806 25.812 23.75 1 89.25 329 TYR B CA 1
ATOM 5293 C C . TYR B 1 329 ? 0.617 25.641 24.281 1 89.25 329 TYR B C 1
ATOM 5295 O O . TYR B 1 329 ? 1.193 24.562 24.172 1 89.25 329 TYR B O 1
ATOM 5303 N N . GLN B 1 330 ? 1.312 26.641 24.672 1 84.19 330 GLN B N 1
ATOM 5304 C CA . GLN B 1 330 ? 2.709 26.578 25.078 1 84.19 330 GLN B CA 1
ATOM 5305 C C . GLN B 1 330 ? 2.92 25.516 26.156 1 84.19 330 GLN B C 1
ATOM 5307 O O . GLN B 1 330 ? 3.873 24.734 26.094 1 84.19 330 GLN B O 1
ATOM 5312 N N . ASN B 1 331 ? 2.021 25.453 27.062 1 83 331 ASN B N 1
ATOM 5313 C CA . ASN B 1 331 ? 2.172 24.516 28.156 1 83 331 ASN B CA 1
ATOM 5314 C C . ASN B 1 331 ? 1.858 23.078 27.719 1 83 331 ASN B C 1
ATOM 5316 O O . ASN B 1 331 ? 2.291 22.125 28.359 1 83 331 ASN B O 1
ATOM 5320 N N . LEU B 1 332 ? 1.123 22.984 26.641 1 87.38 332 LEU B N 1
ATOM 5321 C CA . LEU B 1 332 ? 0.724 21.672 26.156 1 87.38 332 LEU B CA 1
ATOM 5322 C C . LEU B 1 332 ? 1.85 21.031 25.344 1 87.38 332 LEU B C 1
ATOM 5324 O O . LEU B 1 332 ? 2.119 19.828 25.5 1 87.38 332 LEU B O 1
ATOM 5328 N N . PHE B 1 333 ? 2.471 21.766 24.516 1 83.56 333 PHE B N 1
ATOM 5329 C CA . PHE B 1 333 ? 3.5 21.234 23.641 1 83.56 333 PHE B CA 1
ATOM 5330 C C . PHE B 1 333 ? 4.875 21.328 24.281 1 83.56 333 PHE B C 1
ATOM 5332 O O . PHE B 1 333 ? 5.855 20.797 23.75 1 83.56 333 PHE B O 1
ATOM 5339 N N . ASN B 1 334 ? 4.965 21.953 25.625 1 67.88 334 ASN B N 1
ATOM 5340 C CA . ASN B 1 334 ? 6.219 22.312 26.297 1 67.88 334 ASN B CA 1
ATOM 5341 C C . ASN B 1 334 ? 7.176 21.125 26.359 1 67.88 334 ASN B C 1
ATOM 5343 O O . ASN B 1 334 ? 6.941 20.172 27.094 1 67.88 334 ASN B O 1
ATOM 5347 N N . TYR B 1 335 ? 7.91 20.781 25.25 1 46.31 335 TYR B N 1
ATOM 5348 C CA . TYR B 1 335 ? 8.961 19.797 25.422 1 46.31 335 TYR B CA 1
ATOM 5349 C C . TYR B 1 335 ? 10.086 20.328 26.297 1 46.31 335 TYR B C 1
ATOM 5351 O O . TYR B 1 335 ? 10.297 21.547 26.375 1 46.31 335 TYR B O 1
#

Sequence (670 aa):
MVIIIGASSFIGVHTVDEFIKQGCEVLVTGRNNKFREHYERLGVKYENLDLVNPEDFEKLPTENVEGIILLSGLLPANAQVNLDEDENAADYFKVNTIGTINVLEYCRRNGINRLISTSSYADVCNSWTAEKALTEEEPRSFSFKGDHAVYVLSKNAACDVMEYYNQQHGMSNAVFRFPPVYGVGPHGSLFINGKYVKSGLQIFMDKASKGEDITIYGNKNLSRDVVYVKDVAHAFYLAIKSEKTYGLYNMTSGKGVTLQEQAEVIAELFAETPDKMSKIVYKPEIQNNTPSYLFSMEKAKRDFGFEPAFRDFKTMMNDYKKDLDTHKYQNLFNYMVIIIGASSFIGVHTVDEFIKQGCEVLVTGRNNKFREHYERLGVKYENLDLVNPEDFEKLPTENVEGIILLSGLLPANAQVNLDEDENAADYFKVNTIGTINVLEYCRRNGINRLISTSSYADVCNSWTAEKALTEEEPRSFSFKGDHAVYVLSKNAACDVMEYYNQQHGMSNAVFRFPPVYGVGPHGSLFINGKYVKSGLQIFMDKASKGEDITIYGNKNLSRDVVYVKDVAHAFYLAIKSEKTYGLYNMTSGKGVTLQEQAEVIAELFAETPDKMSKIVYKPEIQNNTPSYLFSMEKAKRDFGFEPAFRDFKTMMNDYKKDLDTHKYQNLFNY

InterPro domains:
  IPR001509 NAD-dependent epimerase/dehydratase [PF01370] (2-250)
  IPR036291 NAD(P)-binding domain superfamily [SSF51735] (2-324)
  IPR050177 Bifunctional lipid A modification and metabolic enzymes [PTHR43245] (1-317)

pLDDT: mean 96.23, std 4.55, range [46.31, 98.94]